Protein AF-A0A068NQW3-F1 (afdb_monomer_lite)

Secondary structure (DSSP, 8-state):
-------SSS--SS--SSS----------HHHHHT-SEEEEEE---PPPEEEEEEETTTEEEEEEEEEEEEEEEEEESS--SEEEEEEEETT-B--TTSB--B--STT-PBPS-SBTTS-EEEEEEEEE-SSTT---EEEEE-SGGGEEEGGGHHHHHHHTSTTHHHHGGGGGG-S-HHHHHHHHHHHHTTSPPTTGGGG-SS---PPPPP-----HHHHHHHHHHHTSS-TTTHHHHHHHHHHHHGGGGHHHHHHHTT-SSHHHHHHHHHHHHHTT--TTHHHHHHHHHHHHHHTTS---SSS-HHHHHHHHHHHHHHHHHHHHHT-GGGHHHHHTTTT--TTTT-SSSS---HHHHHHHHHHHHHS----S-HHHHHHHHHHHTTS-HHHHHHHHHHHH---SS-EEEEEEE-S--EEETTTEEEEEEEEEEEE-SSS-EEEESS-SEEEEEETTEEEE--BS------S--EEEEPTT-EEEEEEEE-GGGGS--S--EEEEEE---BTTTTB--B-EEEEEEEEPGGG-PPP--PPPPPPP---

Radius of gyration: 29.05 Å; chains: 1; bounding box: 70×76×82 Å

InterPro domains:
  IPR011989 Armadillo-like helical [G3DSA:1.25.10.10] (232-415)
  IPR016024 Armadillo-type fold [SSF48371] (233-281)

Structure (mmCIF, N/CA/C/O backbone):
data_AF-A0A068NQW3-F1
#
_entry.id   AF-A0A068NQW3-F1
#
loop_
_atom_site.group_PDB
_atom_site.id
_atom_site.type_symbol
_atom_site.label_atom_id
_atom_site.label_alt_id
_atom_site.label_comp_id
_atom_site.label_asym_id
_atom_site.label_entity_id
_atom_site.label_seq_id
_atom_site.pdbx_PDB_ins_code
_atom_site.Cartn_x
_atom_site.Cartn_y
_atom_site.Cartn_z
_atom_site.occupancy
_atom_site.B_iso_or_equiv
_atom_site.auth_seq_id
_atom_site.auth_comp_id
_atom_site.auth_asym_id
_atom_site.auth_atom_id
_atom_site.pdbx_PDB_model_num
ATOM 1 N N . MET A 1 1 ? -1.064 31.504 -22.846 1.00 33.59 1 MET A N 1
ATOM 2 C CA . MET A 1 1 ? -2.096 30.688 -23.525 1.00 33.59 1 MET A CA 1
ATOM 3 C C . MET A 1 1 ? -2.631 29.687 -22.518 1.00 33.59 1 MET A C 1
ATOM 5 O O . MET A 1 1 ? -1.831 29.039 -21.860 1.00 33.59 1 MET A O 1
ATOM 9 N N . ARG A 1 2 ? -3.946 29.718 -22.280 1.00 28.42 2 ARG A N 1
ATOM 10 C CA . ARG A 1 2 ? -4.633 29.129 -21.121 1.00 28.42 2 ARG A CA 1
ATOM 11 C C . ARG A 1 2 ? -4.960 27.646 -21.351 1.00 28.42 2 ARG A C 1
ATOM 13 O O . ARG A 1 2 ? -5.231 27.250 -22.478 1.00 28.42 2 ARG A O 1
ATOM 20 N N . TYR A 1 3 ? -4.932 26.883 -20.257 1.00 36.12 3 TYR A N 1
ATOM 21 C CA . TYR A 1 3 ? -5.312 25.476 -20.126 1.00 36.12 3 TYR A CA 1
ATOM 22 C C . TYR A 1 3 ? -6.675 25.174 -20.773 1.00 36.12 3 TYR A C 1
ATOM 24 O O . TYR A 1 3 ? -7.695 25.694 -20.332 1.00 36.12 3 TYR A O 1
ATOM 32 N N . ALA A 1 4 ? -6.678 24.305 -21.783 1.00 29.77 4 ALA A N 1
ATOM 33 C CA . ALA A 1 4 ? -7.866 23.719 -22.407 1.00 29.77 4 ALA A CA 1
ATOM 34 C C . ALA A 1 4 ? -7.683 22.191 -22.481 1.00 29.77 4 ALA A C 1
ATOM 36 O O . ALA A 1 4 ? -7.599 21.616 -23.560 1.00 29.77 4 ALA A O 1
ATOM 37 N N . GLY A 1 5 ? -7.509 21.557 -21.316 1.00 33.41 5 GLY A N 1
ATOM 38 C CA . GLY A 1 5 ? -7.217 20.120 -21.189 1.00 33.41 5 GLY A CA 1
ATOM 39 C C . GLY A 1 5 ? -8.270 19.311 -20.432 1.00 33.41 5 GLY A C 1
ATOM 40 O O . GLY A 1 5 ? -8.012 18.167 -20.094 1.00 33.41 5 GLY A O 1
ATOM 41 N N . TRP A 1 6 ? -9.436 19.881 -20.132 1.00 38.25 6 TRP A N 1
ATOM 42 C CA . TRP A 1 6 ? -10.465 19.208 -19.340 1.00 38.25 6 TRP A CA 1
ATOM 43 C C . TRP A 1 6 ? -11.825 19.456 -19.985 1.00 38.25 6 TRP A C 1
ATOM 45 O O . TRP A 1 6 ? -12.339 20.559 -19.874 1.00 38.25 6 TRP A O 1
ATOM 55 N N . ILE A 1 7 ? -12.317 18.467 -20.739 1.00 35.56 7 ILE A N 1
ATOM 56 C CA . ILE A 1 7 ? -13.717 18.096 -21.054 1.00 35.56 7 ILE A CA 1
ATOM 57 C C . ILE A 1 7 ? -13.602 16.982 -22.113 1.00 35.56 7 ILE A C 1
ATOM 59 O O . ILE A 1 7 ? -13.715 17.219 -23.310 1.00 35.56 7 ILE A O 1
ATOM 63 N N . LEU A 1 8 ? -13.285 15.753 -21.692 1.00 35.88 8 LEU A N 1
ATOM 64 C CA . LEU A 1 8 ? -13.477 14.565 -22.541 1.00 35.88 8 LEU A CA 1
ATOM 65 C C . LEU A 1 8 ? -13.623 13.260 -21.734 1.00 35.88 8 LEU A C 1
ATOM 67 O O . LEU A 1 8 ? -13.193 12.211 -22.189 1.00 35.88 8 LEU A O 1
ATOM 71 N N . CYS A 1 9 ? -14.224 13.304 -20.538 1.00 39.34 9 CYS A N 1
ATOM 72 C CA . CYS A 1 9 ? -14.430 12.088 -19.725 1.00 39.34 9 CYS A CA 1
ATOM 73 C C . CYS A 1 9 ? -15.853 11.890 -19.174 1.00 39.34 9 CYS A C 1
ATOM 75 O O . CYS A 1 9 ? -16.107 10.879 -18.531 1.00 39.34 9 CYS A O 1
ATOM 77 N N . LEU A 1 10 ? -16.813 12.784 -19.444 1.00 36.06 10 LEU A N 1
ATOM 78 C CA . LEU A 1 10 ? -18.167 12.697 -18.858 1.00 36.06 10 LEU A CA 1
ATOM 79 C C . LEU A 1 10 ? -19.264 12.139 -19.788 1.00 36.06 10 LEU A C 1
ATOM 81 O O . LEU A 1 10 ? -20.426 12.099 -19.402 1.00 36.06 10 LEU A O 1
ATOM 85 N N . LEU A 1 11 ? -18.926 11.644 -20.984 1.00 38.06 11 LEU A N 1
ATOM 86 C CA . LEU A 1 11 ? -19.901 11.136 -21.970 1.00 38.06 11 LEU A CA 1
ATOM 87 C C . LEU A 1 11 ? -19.782 9.624 -22.245 1.00 38.06 11 LEU A C 1
ATOM 89 O O . LEU A 1 11 ? -19.921 9.182 -23.381 1.00 38.06 11 LEU A O 1
ATOM 93 N N . LEU A 1 12 ? -19.548 8.814 -21.208 1.00 40.41 12 LEU A N 1
ATOM 94 C CA . LEU A 1 12 ? -19.515 7.342 -21.318 1.00 40.41 12 LEU A CA 1
ATOM 95 C C . LEU A 1 12 ? -20.710 6.619 -20.671 1.00 40.41 12 LEU A C 1
ATOM 97 O O . LEU A 1 12 ? -20.739 5.394 -20.650 1.00 40.41 12 LEU A O 1
ATOM 101 N N . LEU A 1 13 ? -21.732 7.338 -20.192 1.00 38.91 13 LEU A N 1
ATOM 102 C CA . LEU A 1 13 ? -22.865 6.726 -19.476 1.00 38.91 13 LEU A CA 1
ATOM 103 C C . LEU A 1 13 ? -24.086 6.370 -20.350 1.00 38.91 13 LEU A C 1
ATOM 105 O O . LEU A 1 13 ? -25.101 5.940 -19.810 1.00 38.91 13 LEU A O 1
ATOM 109 N N . ALA A 1 14 ? -24.010 6.488 -21.682 1.00 37.22 14 ALA A N 1
ATOM 110 C CA . ALA A 1 14 ? -25.149 6.180 -22.564 1.00 37.22 14 ALA A CA 1
ATOM 111 C C . ALA A 1 14 ? -24.778 5.547 -23.924 1.00 37.22 14 ALA A C 1
ATOM 113 O O . ALA A 1 14 ? -25.479 5.760 -24.912 1.00 37.22 14 ALA A O 1
ATOM 114 N N . VAL A 1 15 ? -23.688 4.774 -24.009 1.00 38.16 15 VAL A N 1
ATOM 115 C CA . VAL A 1 15 ? -23.323 4.056 -25.249 1.00 38.16 15 VAL A CA 1
ATOM 116 C C . VAL A 1 15 ? -23.789 2.590 -25.161 1.00 38.16 15 VAL A C 1
ATOM 118 O O . VAL A 1 15 ? -23.539 1.942 -24.142 1.00 38.16 15 VAL A O 1
ATOM 121 N N . PRO A 1 16 ? -24.481 2.039 -26.180 1.00 38.75 16 PRO A N 1
ATOM 122 C CA . PRO A 1 16 ? -24.896 0.635 -26.199 1.00 38.75 16 PRO A CA 1
ATOM 123 C C . PRO A 1 16 ? -23.695 -0.324 -26.101 1.00 38.75 16 PRO A C 1
ATOM 125 O O . PRO A 1 16 ? -22.613 -0.040 -26.602 1.00 38.75 16 PRO A O 1
ATOM 128 N N . ARG A 1 17 ? -23.915 -1.487 -25.465 1.00 41.41 17 ARG A N 1
ATOM 129 C CA . ARG A 1 17 ? -22.936 -2.513 -25.021 1.00 41.41 17 ARG A CA 1
ATOM 130 C C . ARG A 1 17 ? -22.074 -3.193 -26.108 1.00 41.41 17 ARG A C 1
ATOM 132 O O . ARG A 1 17 ? -21.456 -4.219 -25.834 1.00 41.41 17 ARG A O 1
ATOM 139 N N . HIS A 1 18 ? -21.990 -2.655 -27.318 1.00 36.81 18 HIS A N 1
ATOM 140 C CA . HIS A 1 18 ? -21.175 -3.216 -28.392 1.00 36.81 18 HIS A CA 1
ATOM 141 C C . HIS A 1 18 ? -20.179 -2.162 -28.891 1.00 36.81 18 HIS A C 1
ATOM 143 O O . HIS A 1 18 ? -20.584 -1.152 -29.452 1.00 36.81 18 HIS A O 1
ATOM 149 N N . ALA A 1 19 ? -18.884 -2.442 -28.703 1.00 38.78 19 ALA A N 1
ATOM 150 C CA . ALA A 1 19 ? -17.721 -1.664 -29.152 1.00 38.78 19 ALA A CA 1
ATOM 151 C C . ALA A 1 19 ? -17.268 -0.479 -28.272 1.00 38.78 19 ALA A C 1
ATOM 153 O O . ALA A 1 19 ? -17.136 0.655 -28.717 1.00 38.78 19 ALA A O 1
ATOM 154 N N . SER A 1 20 ? -16.852 -0.786 -27.048 1.00 36.28 20 SER A N 1
ATOM 155 C CA . SER A 1 20 ? -15.622 -0.204 -26.506 1.00 36.28 20 SER A CA 1
ATOM 156 C C . SER A 1 20 ? -14.826 -1.341 -25.883 1.00 36.28 20 SER A C 1
ATOM 158 O O . SER A 1 20 ? -15.003 -1.706 -24.723 1.00 36.28 20 SER A O 1
ATOM 160 N N . ALA A 1 21 ? -13.966 -1.970 -26.690 1.00 40.38 21 ALA A N 1
ATOM 161 C CA . ALA A 1 21 ? -12.841 -2.680 -26.111 1.00 40.38 21 ALA A CA 1
ATOM 162 C C . ALA A 1 21 ? -12.090 -1.616 -25.310 1.00 40.38 21 ALA A C 1
ATOM 164 O O . ALA A 1 21 ? -11.483 -0.719 -25.891 1.00 40.38 21 ALA A O 1
ATOM 165 N N . ILE A 1 22 ? -12.237 -1.640 -23.985 1.00 46.16 22 ILE A N 1
ATOM 166 C CA . ILE A 1 22 ? -11.338 -0.916 -23.099 1.00 46.16 22 ILE A CA 1
ATOM 167 C C . ILE A 1 22 ? -9.965 -1.401 -23.539 1.00 46.16 22 ILE A C 1
ATOM 169 O O . ILE A 1 22 ? -9.665 -2.588 -23.399 1.00 46.16 22 ILE A O 1
ATOM 173 N N . TRP A 1 23 ? -9.210 -0.530 -24.208 1.00 48.44 23 TRP A N 1
ATOM 174 C CA . TRP A 1 23 ? -7.863 -0.830 -24.653 1.00 48.44 23 TRP A CA 1
ATOM 175 C C . TRP A 1 23 ? -7.073 -1.078 -23.377 1.00 48.44 23 TRP A C 1
ATOM 177 O O . TRP A 1 23 ? -6.640 -0.140 -22.712 1.00 48.44 23 TRP A O 1
ATOM 187 N N . TYR A 1 24 ? -6.996 -2.343 -22.965 1.00 51.94 24 TYR A N 1
ATOM 188 C CA . TYR A 1 24 ? -6.142 -2.739 -21.867 1.00 51.94 24 TYR A CA 1
ATOM 189 C C . TYR A 1 24 ? -4.747 -2.334 -22.304 1.00 51.94 24 TYR A C 1
ATOM 191 O O . TYR A 1 24 ? -4.222 -2.865 -23.284 1.00 51.94 24 TYR A O 1
ATOM 199 N N . ILE A 1 25 ? -4.193 -1.338 -21.619 1.00 58.28 25 ILE A N 1
ATOM 200 C CA . ILE A 1 25 ? -2.787 -0.989 -21.737 1.00 58.28 25 ILE A CA 1
ATOM 201 C C . ILE A 1 25 ? -2.059 -2.296 -21.453 1.00 58.28 25 ILE A C 1
ATOM 203 O O . ILE A 1 25 ? -2.137 -2.834 -20.349 1.00 58.28 25 ILE A O 1
ATOM 207 N N . LEU A 1 26 ? -1.467 -2.883 -22.490 1.00 59.31 26 LEU A N 1
ATOM 208 C CA . LEU A 1 26 ? -0.689 -4.097 -22.336 1.00 59.31 26 LEU A CA 1
ATOM 209 C C . LEU A 1 26 ? 0.521 -3.702 -21.489 1.00 59.31 26 LEU A C 1
ATOM 211 O O . LEU A 1 26 ? 1.415 -2.987 -21.945 1.00 59.31 26 LEU A O 1
ATOM 215 N N . HIS A 1 27 ? 0.499 -4.087 -20.215 1.00 71.25 27 HIS A N 1
ATOM 216 C CA . HIS A 1 27 ? 1.615 -3.862 -19.312 1.00 71.25 27 HIS A CA 1
ATOM 217 C C . HIS A 1 27 ? 2.693 -4.891 -19.642 1.00 71.25 27 HIS A C 1
ATOM 219 O O . HIS A 1 27 ? 2.710 -5.973 -19.062 1.00 71.25 27 HIS A O 1
ATOM 225 N N . ASP A 1 28 ? 3.592 -4.557 -20.570 1.00 83.31 28 ASP A N 1
ATOM 226 C CA . ASP A 1 28 ? 4.755 -5.403 -20.832 1.00 83.31 28 ASP A CA 1
ATOM 227 C C . ASP A 1 28 ? 5.598 -5.510 -19.564 1.00 83.31 28 ASP A C 1
ATOM 229 O O . ASP A 1 28 ? 6.069 -4.515 -19.006 1.00 83.31 28 ASP A O 1
ATOM 233 N N . SER A 1 29 ? 5.805 -6.733 -19.104 1.00 87.94 29 SER A N 1
ATOM 234 C CA . SER A 1 29 ? 6.755 -7.044 -18.052 1.00 87.94 29 SER A CA 1
ATOM 235 C C . SER A 1 29 ? 8.192 -6.792 -18.525 1.00 87.94 29 SER A C 1
ATOM 237 O O . SER A 1 29 ? 8.499 -6.787 -19.718 1.00 87.94 29 SER A O 1
ATOM 239 N N . ASP A 1 30 ? 9.127 -6.609 -17.591 1.00 93.00 30 ASP A N 1
ATOM 240 C CA . ASP A 1 30 ? 10.534 -6.421 -17.963 1.00 93.00 30 ASP A CA 1
ATOM 241 C C . ASP A 1 30 ? 11.125 -7.590 -18.774 1.00 93.00 30 ASP A C 1
ATOM 243 O O . ASP A 1 30 ? 11.892 -7.314 -19.699 1.00 93.00 30 ASP A O 1
ATOM 247 N N . PRO A 1 31 ? 10.791 -8.872 -18.499 1.00 91.75 31 PRO A N 1
ATOM 248 C CA . PRO A 1 31 ? 11.149 -9.981 -19.385 1.00 91.75 31 PRO A CA 1
ATOM 249 C C . PRO A 1 31 ? 10.645 -9.813 -20.822 1.00 91.75 31 PRO A C 1
ATOM 251 O O . PRO A 1 31 ? 11.392 -10.100 -21.757 1.00 91.75 31 PRO A O 1
ATOM 254 N N . GLU A 1 32 ? 9.407 -9.347 -21.008 1.00 92.50 32 GLU A N 1
ATOM 255 C CA . GLU A 1 32 ? 8.808 -9.128 -22.333 1.00 92.50 32 GLU A CA 1
ATOM 256 C C . GLU A 1 32 ? 9.490 -7.969 -23.063 1.00 92.50 32 GLU A C 1
ATOM 258 O O . GLU A 1 32 ? 9.862 -8.096 -24.232 1.00 92.50 32 GLU A O 1
ATOM 263 N N . LEU A 1 33 ? 9.778 -6.874 -22.355 1.00 94.75 33 LEU A N 1
ATOM 264 C CA . LEU A 1 33 ? 10.583 -5.782 -22.899 1.00 94.75 33 LEU A CA 1
ATOM 265 C C . LEU A 1 33 ? 11.978 -6.272 -23.294 1.00 94.75 33 LEU A C 1
ATOM 267 O O . LEU A 1 33 ? 12.439 -5.986 -24.400 1.00 94.75 33 LEU A O 1
ATOM 271 N N . ALA A 1 34 ? 12.640 -7.052 -22.436 1.00 95.62 34 ALA A N 1
ATOM 272 C CA . ALA A 1 34 ? 13.997 -7.540 -22.665 1.00 95.62 34 ALA A CA 1
ATOM 273 C C . ALA A 1 34 ? 14.128 -8.335 -23.974 1.00 95.62 34 ALA A C 1
ATOM 275 O O . ALA A 1 34 ? 15.137 -8.185 -24.669 1.00 95.62 34 ALA A O 1
ATOM 276 N N . VAL A 1 35 ? 13.112 -9.123 -24.346 1.00 95.44 35 VAL A N 1
ATOM 277 C CA . VAL A 1 35 ? 13.094 -9.908 -25.595 1.00 95.44 35 VAL A CA 1
ATOM 278 C C . VAL A 1 35 ? 12.695 -9.101 -26.833 1.00 95.44 35 VAL A C 1
ATOM 280 O O . VAL A 1 35 ? 12.571 -9.669 -27.919 1.00 95.44 35 VAL A O 1
ATOM 283 N N . SER A 1 36 ? 12.547 -7.777 -26.716 1.00 96.56 36 SER A N 1
ATOM 284 C CA . SER A 1 36 ? 12.280 -6.919 -27.871 1.00 96.56 36 SER A CA 1
ATOM 285 C C . SER A 1 36 ? 13.333 -7.122 -28.970 1.00 96.56 36 SER A C 1
ATOM 287 O O . SER A 1 36 ? 14.537 -7.209 -28.675 1.00 96.56 36 SER A O 1
ATOM 289 N N . PRO A 1 37 ? 12.901 -7.163 -30.246 1.00 97.44 37 PRO A N 1
ATOM 290 C CA . PRO A 1 37 ? 13.782 -7.463 -31.372 1.00 97.44 37 PRO A CA 1
ATOM 291 C C . PRO A 1 37 ? 14.806 -6.354 -31.619 1.00 97.44 37 PRO A C 1
ATOM 293 O O . PRO A 1 37 ? 15.845 -6.602 -32.223 1.00 97.44 37 PRO A O 1
ATOM 296 N N . ILE A 1 38 ? 14.524 -5.129 -31.168 1.00 98.25 38 ILE A N 1
ATOM 297 C CA . ILE A 1 38 ? 15.425 -3.989 -31.284 1.00 98.25 38 ILE A CA 1
ATOM 298 C C . ILE A 1 38 ? 15.491 -3.292 -29.929 1.00 98.25 38 ILE A C 1
ATOM 300 O O . ILE A 1 38 ? 14.469 -2.897 -29.371 1.00 98.25 38 ILE A O 1
ATOM 304 N N . VAL A 1 39 ? 16.703 -3.127 -29.409 1.00 98.31 39 VAL A N 1
ATOM 305 C CA . VAL A 1 39 ? 16.972 -2.399 -28.167 1.00 98.31 39 VAL A CA 1
ATOM 306 C C . VAL A 1 39 ? 18.108 -1.430 -28.427 1.00 98.31 39 VAL A C 1
ATOM 308 O O . VAL A 1 39 ? 19.195 -1.826 -28.853 1.00 98.31 39 VAL A O 1
ATOM 311 N N . VAL A 1 40 ? 17.873 -0.149 -28.172 1.00 98.50 40 VAL A N 1
ATOM 312 C CA . VAL A 1 40 ? 18.856 0.903 -28.436 1.00 98.50 40 VAL A CA 1
ATOM 313 C C . VAL A 1 40 ? 19.000 1.855 -27.269 1.00 98.50 40 VAL A C 1
ATOM 315 O O . VAL A 1 40 ? 18.088 2.012 -26.469 1.00 98.50 40 VAL A O 1
ATOM 318 N N . VAL A 1 41 ? 20.135 2.543 -27.213 1.00 98.62 41 VAL A N 1
ATOM 319 C CA . VAL A 1 41 ? 20.268 3.792 -26.469 1.00 98.62 41 VAL A CA 1
ATOM 320 C C . VAL A 1 41 ? 20.040 4.942 -27.438 1.00 98.62 41 VAL A C 1
ATOM 322 O O . VAL A 1 41 ? 20.726 5.050 -28.458 1.00 98.62 41 VAL A O 1
ATOM 325 N N . GLY A 1 42 ? 19.093 5.815 -27.120 1.00 98.44 42 GLY A N 1
ATOM 326 C CA . GLY A 1 42 ? 18.740 6.958 -27.951 1.00 98.44 42 GLY A CA 1
ATOM 327 C C . GLY A 1 42 ? 17.981 8.026 -27.179 1.00 98.44 42 GLY A C 1
ATOM 328 O O . GLY A 1 42 ? 17.729 7.880 -25.984 1.00 98.44 42 GLY A O 1
ATOM 329 N N . TYR A 1 43 ? 17.629 9.111 -27.856 1.00 98.69 43 TYR A N 1
ATOM 330 C CA . TYR A 1 43 ? 16.839 10.193 -27.274 1.00 98.69 43 TYR A CA 1
ATOM 331 C C . TYR A 1 43 ? 15.939 10.856 -28.315 1.00 98.69 43 TYR A C 1
ATOM 333 O O . TYR A 1 43 ? 16.235 10.843 -29.514 1.00 98.69 43 TYR A O 1
ATOM 341 N N . TRP A 1 44 ? 14.838 11.443 -27.858 1.00 98.38 44 TRP A N 1
ATOM 342 C CA . TRP A 1 44 ? 13.945 12.228 -28.700 1.00 98.38 44 TRP A CA 1
ATOM 343 C C . TRP A 1 44 ? 14.522 13.642 -28.880 1.00 98.38 44 TRP A C 1
ATOM 345 O O . TRP A 1 44 ? 14.605 14.397 -27.911 1.00 98.38 44 TRP A O 1
ATOM 355 N N . PRO A 1 45 ? 14.925 14.057 -30.096 1.00 98.12 45 PRO A N 1
ATOM 356 C CA . PRO A 1 45 ? 15.630 15.322 -30.311 1.00 98.12 45 PRO A CA 1
ATOM 357 C C . PRO A 1 45 ? 14.670 16.525 -30.395 1.00 98.12 45 PRO A C 1
ATOM 359 O O . PRO A 1 45 ? 14.935 17.463 -31.140 1.00 98.12 45 PRO A O 1
ATOM 362 N N . LYS A 1 46 ? 13.523 16.468 -29.700 1.00 97.56 46 LYS A N 1
ATOM 363 C CA . LYS A 1 46 ? 12.391 17.403 -29.852 1.00 97.56 46 LYS A CA 1
ATOM 364 C C . LYS A 1 46 ? 11.900 17.528 -31.302 1.00 97.56 46 LYS A C 1
ATOM 366 O O . LYS A 1 46 ? 11.486 18.594 -31.752 1.00 97.56 46 LYS A O 1
ATOM 371 N N . ALA A 1 47 ? 11.967 16.430 -32.059 1.00 96.81 47 ALA A N 1
ATOM 372 C CA . ALA A 1 47 ? 11.456 16.396 -33.425 1.00 96.81 47 ALA A CA 1
ATOM 373 C C . ALA A 1 47 ? 9.937 16.616 -33.438 1.00 96.81 47 ALA A C 1
ATOM 375 O O . ALA A 1 47 ? 9.232 16.169 -32.530 1.00 96.81 47 ALA A O 1
ATOM 376 N N . LYS A 1 48 ? 9.422 17.252 -34.500 1.00 97.25 48 LYS A N 1
ATOM 377 C CA . LYS A 1 48 ? 7.981 17.494 -34.669 1.00 97.25 48 LYS A CA 1
ATOM 378 C C . LYS A 1 48 ? 7.197 16.192 -34.471 1.00 97.25 48 LYS A C 1
ATOM 380 O O . LYS A 1 48 ? 7.554 15.147 -35.020 1.00 97.25 48 LYS A O 1
ATOM 385 N N . ARG A 1 49 ? 6.132 16.271 -33.676 1.00 96.69 49 ARG A N 1
ATOM 386 C CA . ARG A 1 49 ? 5.153 15.200 -33.487 1.00 96.69 49 ARG A CA 1
ATOM 387 C C . ARG A 1 49 ? 4.028 15.422 -34.482 1.00 96.69 49 ARG A C 1
ATOM 389 O O . ARG A 1 49 ? 3.465 16.512 -34.533 1.00 96.69 49 ARG A O 1
ATOM 396 N N . ILE A 1 50 ? 3.764 14.430 -35.319 1.00 97.19 50 ILE A N 1
ATOM 397 C CA . ILE A 1 50 ? 2.736 14.490 -36.358 1.00 97.19 50 ILE A CA 1
ATOM 398 C C . ILE A 1 50 ? 1.643 13.499 -35.954 1.00 97.19 50 ILE A C 1
ATOM 400 O O . ILE A 1 50 ? 1.850 12.293 -36.123 1.00 97.19 50 ILE A O 1
ATOM 404 N N . PRO A 1 51 ? 0.521 13.977 -35.383 1.00 95.25 51 PRO A N 1
ATOM 405 C CA . PRO A 1 51 ? -0.620 13.126 -35.080 1.00 95.25 51 PRO A CA 1
ATOM 406 C C . PRO A 1 51 ? -1.172 12.504 -36.361 1.00 95.25 51 PRO A C 1
ATOM 408 O O . PRO A 1 51 ? -1.299 13.178 -37.385 1.00 95.25 51 PRO A O 1
ATOM 411 N N . HIS A 1 52 ? -1.506 11.224 -36.294 1.00 94.75 52 HIS A N 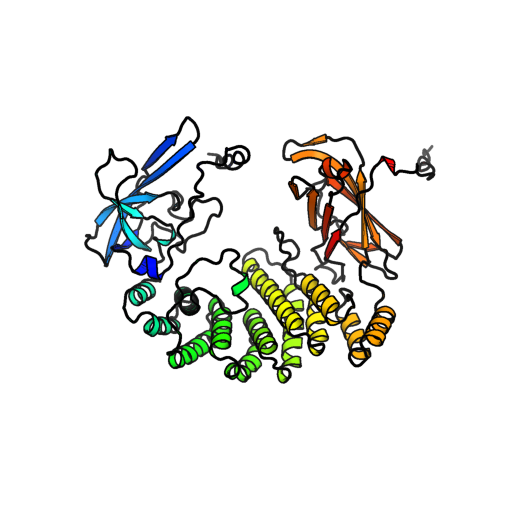1
ATOM 412 C CA . HIS A 1 52 ? -2.103 10.473 -37.381 1.00 94.75 52 HIS A CA 1
ATOM 413 C C . HIS A 1 52 ? -3.304 9.696 -36.839 1.00 94.75 52 HIS A C 1
ATOM 415 O O . HIS A 1 52 ? -3.174 8.629 -36.237 1.00 94.75 52 HIS A O 1
ATOM 421 N N . VAL A 1 53 ? -4.478 10.304 -37.015 1.00 93.56 53 VAL A N 1
ATOM 422 C CA . VAL A 1 53 ? -5.712 9.958 -36.305 1.00 93.56 53 VAL A CA 1
ATOM 423 C C . VAL A 1 53 ? -6.799 9.555 -37.297 1.00 93.56 53 VAL A C 1
ATOM 425 O O . VAL A 1 53 ? -7.014 10.242 -38.298 1.00 93.56 53 VAL A O 1
ATOM 428 N N . HIS A 1 54 ? -7.499 8.463 -36.998 1.00 92.06 54 HIS A N 1
ATOM 429 C CA . HIS A 1 54 ? -8.738 8.067 -37.655 1.00 92.06 54 HIS A CA 1
ATOM 430 C C . HIS A 1 54 ? -9.936 8.536 -36.832 1.00 92.06 54 HIS A C 1
ATOM 432 O O . HIS A 1 54 ? -10.104 8.125 -35.681 1.00 92.06 54 HIS A O 1
ATOM 438 N N . TRP A 1 55 ? -10.783 9.359 -37.443 1.00 90.62 55 TRP A N 1
ATOM 439 C CA . TRP A 1 55 ? -12.017 9.835 -36.829 1.00 90.62 55 TRP A CA 1
ATOM 440 C C . TRP A 1 55 ? -13.205 8.994 -37.293 1.00 90.62 55 TRP A C 1
ATOM 442 O O . TRP A 1 55 ? -13.424 8.828 -38.492 1.00 90.62 55 TRP A O 1
ATOM 452 N N . VAL A 1 56 ? -13.996 8.510 -36.339 1.00 86.94 56 VAL A N 1
ATOM 453 C CA . VAL A 1 56 ? -15.302 7.896 -36.580 1.00 86.94 56 VAL A CA 1
ATOM 454 C C . VAL A 1 56 ? -16.377 8.921 -36.228 1.00 86.94 56 VAL A C 1
ATOM 456 O O . VAL A 1 56 ? -16.547 9.332 -35.079 1.00 86.94 56 VAL A O 1
ATOM 459 N N . GLY A 1 57 ? -17.098 9.386 -37.248 1.00 90.31 57 GLY A N 1
ATOM 460 C CA . GLY A 1 57 ? -18.026 10.506 -37.102 1.00 90.31 57 GLY A CA 1
ATOM 461 C C . GLY A 1 57 ? -17.300 11.825 -36.808 1.00 90.31 57 GLY A C 1
ATOM 462 O O . GLY A 1 57 ? -16.205 12.063 -37.308 1.00 90.31 57 GLY A O 1
ATOM 463 N N . LYS A 1 58 ? -17.934 12.711 -36.028 1.00 87.50 58 LYS A N 1
ATOM 464 C CA . LYS A 1 58 ? -17.390 14.054 -35.741 1.00 87.50 58 LYS A CA 1
ATOM 465 C C . LYS A 1 58 ? -16.514 14.129 -34.488 1.00 87.50 58 LYS A C 1
ATOM 467 O O . LYS A 1 58 ? -15.693 15.031 -34.406 1.00 87.50 58 LYS A O 1
ATOM 472 N N . ASN A 1 59 ? -16.692 13.211 -33.532 1.00 86.69 59 ASN A N 1
ATOM 473 C CA . ASN A 1 59 ? -16.172 13.390 -32.169 1.00 86.69 59 ASN A CA 1
ATOM 474 C C . ASN A 1 59 ? -15.459 12.160 -31.583 1.00 86.69 59 ASN A C 1
ATOM 476 O O . ASN A 1 59 ? -15.003 12.238 -30.447 1.00 86.69 59 ASN A O 1
ATOM 480 N N . ALA A 1 60 ? -15.375 11.033 -32.299 1.00 85.56 60 ALA A N 1
ATOM 481 C CA . ALA A 1 60 ? -14.741 9.825 -31.774 1.00 85.56 60 ALA A CA 1
ATOM 482 C C . ALA A 1 60 ? -13.465 9.492 -32.549 1.00 85.56 60 ALA A C 1
ATOM 484 O O . ALA A 1 60 ? -13.450 9.512 -33.779 1.00 85.56 60 ALA A O 1
ATOM 485 N N . ILE A 1 61 ? -12.403 9.175 -31.814 1.00 85.69 61 ILE A N 1
ATOM 486 C CA . ILE A 1 61 ? -11.155 8.651 -32.363 1.00 85.69 61 ILE A CA 1
ATOM 487 C C . ILE A 1 61 ? -11.192 7.134 -32.207 1.00 85.69 61 ILE A C 1
ATOM 489 O O . ILE A 1 61 ? -11.333 6.639 -31.093 1.00 85.69 61 ILE A O 1
ATOM 493 N N . ASP A 1 62 ? -11.056 6.413 -33.313 1.00 87.81 62 ASP A N 1
ATOM 494 C CA . ASP A 1 62 ? -11.016 4.941 -33.312 1.00 87.81 62 ASP A CA 1
ATOM 495 C C . ASP A 1 62 ? -9.573 4.418 -33.348 1.00 87.81 62 ASP A C 1
ATOM 497 O O . ASP A 1 62 ? -9.211 3.460 -32.666 1.00 87.81 62 ASP A O 1
ATOM 501 N N . HIS A 1 63 ? -8.694 5.128 -34.060 1.00 89.62 63 HIS A N 1
ATOM 502 C CA . HIS A 1 63 ? -7.261 4.853 -34.075 1.00 89.62 63 HIS A CA 1
ATOM 503 C C . HIS A 1 63 ? -6.461 6.145 -33.973 1.00 89.62 63 HIS A C 1
ATOM 505 O O . HIS A 1 63 ? -6.783 7.146 -34.612 1.00 89.62 63 HIS A O 1
ATOM 511 N N . SER A 1 64 ? -5.379 6.112 -33.204 1.00 92.06 64 SER A N 1
ATOM 512 C CA . SER A 1 64 ? -4.423 7.209 -33.115 1.00 92.06 64 SER A CA 1
ATOM 513 C C . SER A 1 64 ? -3.014 6.640 -33.038 1.00 92.06 64 SER A C 1
ATOM 515 O O . SER A 1 64 ? -2.740 5.732 -32.257 1.00 92.06 64 SER A O 1
ATOM 517 N N . GLU A 1 65 ? -2.125 7.175 -33.867 1.00 95.12 65 GLU A N 1
ATOM 518 C CA . GLU A 1 65 ? -0.682 7.007 -33.725 1.00 95.12 65 GLU A CA 1
ATOM 519 C C . GLU A 1 65 ? -0.018 8.379 -33.879 1.00 95.12 65 GLU A C 1
ATOM 521 O O . GLU A 1 65 ? -0.542 9.280 -34.540 1.00 95.12 65 GLU A O 1
ATOM 526 N N . VAL A 1 66 ? 1.166 8.553 -33.306 1.00 96.62 66 VAL A N 1
ATOM 527 C CA . VAL A 1 66 ? 1.970 9.762 -33.492 1.00 96.62 66 VAL A CA 1
ATOM 528 C C . VAL A 1 66 ? 3.277 9.395 -34.165 1.00 96.62 66 VAL A C 1
ATOM 530 O O . VAL A 1 66 ? 3.952 8.442 -33.783 1.00 96.62 66 VAL A O 1
ATOM 533 N N . ARG A 1 67 ? 3.658 10.174 -35.176 1.00 97.25 67 ARG A N 1
ATOM 534 C CA . ARG A 1 67 ? 4.915 10.001 -35.911 1.00 97.25 67 ARG A CA 1
ATOM 535 C C . ARG A 1 67 ? 5.921 11.051 -35.471 1.00 97.25 67 ARG A C 1
ATOM 537 O O . ARG A 1 67 ? 5.597 12.235 -35.392 1.00 97.25 67 ARG A O 1
ATOM 544 N N . THR A 1 68 ? 7.150 10.629 -35.201 1.00 98.12 68 THR A N 1
ATOM 545 C CA . THR A 1 68 ? 8.262 11.529 -34.875 1.00 98.12 68 THR A CA 1
ATOM 546 C C . THR A 1 68 ? 9.598 10.879 -35.251 1.00 98.12 68 THR A C 1
ATOM 548 O O . THR A 1 68 ? 9.650 9.975 -36.086 1.00 98.12 68 THR A O 1
ATOM 551 N N . GLN A 1 69 ? 10.704 11.361 -34.692 1.00 98.25 69 GLN A N 1
ATOM 552 C CA . GLN A 1 69 ? 12.038 10.833 -34.944 1.00 98.25 69 GLN A CA 1
ATOM 553 C C . GLN A 1 69 ? 12.763 10.521 -33.639 1.00 98.25 69 GLN A C 1
ATOM 555 O O . GLN A 1 69 ? 12.601 11.220 -32.641 1.00 98.25 69 GLN A O 1
ATOM 560 N N . LEU A 1 70 ? 13.612 9.500 -33.679 1.00 98.62 70 LEU A N 1
ATOM 561 C CA . LEU A 1 70 ? 14.489 9.096 -32.589 1.00 98.62 70 LEU A CA 1
ATOM 562 C C . LEU A 1 70 ? 15.944 9.241 -33.025 1.00 98.62 70 LEU A C 1
ATOM 564 O O . LEU A 1 70 ? 16.328 8.772 -34.099 1.00 98.62 70 LEU A O 1
ATOM 568 N N . ARG A 1 71 ? 16.774 9.857 -32.179 1.00 98.56 71 ARG A N 1
ATOM 569 C CA . ARG A 1 71 ? 18.226 9.849 -32.347 1.00 98.56 71 ARG A CA 1
ATOM 570 C C . ARG A 1 71 ? 18.797 8.607 -31.675 1.00 98.56 71 ARG A C 1
ATOM 572 O O . ARG A 1 71 ? 18.947 8.580 -30.457 1.00 98.56 71 ARG A O 1
ATOM 579 N N . VAL A 1 72 ? 19.132 7.591 -32.460 1.00 98.69 72 VAL A N 1
ATOM 580 C CA . VAL A 1 72 ? 19.810 6.384 -31.976 1.00 98.69 72 VAL A CA 1
ATOM 581 C C . VAL A 1 72 ? 21.305 6.655 -31.855 1.00 98.69 72 VAL A C 1
ATOM 583 O O . VAL A 1 72 ? 21.954 7.000 -32.841 1.00 98.69 72 VAL A O 1
ATOM 586 N N . LEU A 1 73 ? 21.837 6.480 -30.645 1.00 98.44 73 LEU A N 1
ATOM 587 C CA . LEU A 1 73 ? 23.252 6.661 -30.317 1.00 98.44 73 LEU A CA 1
ATOM 588 C C . LEU A 1 73 ? 24.018 5.338 -30.344 1.00 98.44 73 LEU A C 1
ATOM 590 O O . LEU A 1 73 ? 25.135 5.278 -30.846 1.00 98.44 73 LEU A O 1
ATOM 594 N N . LYS A 1 74 ? 23.419 4.277 -29.794 1.00 98.38 74 LYS A N 1
ATOM 595 C CA . LYS A 1 74 ? 24.029 2.948 -29.692 1.00 98.38 74 LYS A CA 1
ATOM 596 C C . LYS A 1 74 ? 22.966 1.879 -29.879 1.00 98.38 74 LYS A C 1
ATOM 598 O O . LYS A 1 74 ? 21.890 1.979 -29.299 1.00 98.38 74 LYS A O 1
ATOM 603 N N . VAL A 1 75 ? 23.285 0.834 -30.629 1.00 98.25 75 VAL A N 1
ATOM 604 C CA . VAL A 1 75 ? 22.432 -0.352 -30.751 1.00 98.25 75 VAL A CA 1
ATOM 605 C C . VAL A 1 75 ? 22.909 -1.387 -29.737 1.00 98.25 75 VAL A C 1
ATOM 607 O O . VAL A 1 75 ? 24.083 -1.747 -29.734 1.00 98.25 75 VAL A O 1
ATOM 610 N N . LEU A 1 76 ? 22.026 -1.798 -28.825 1.00 97.56 76 LEU A N 1
ATOM 611 C CA . LEU A 1 76 ? 22.300 -2.853 -27.841 1.00 97.56 76 LEU A CA 1
ATOM 612 C C . LEU A 1 76 ? 21.892 -4.225 -28.393 1.00 97.56 76 LEU A C 1
ATOM 614 O O . LEU A 1 76 ? 22.548 -5.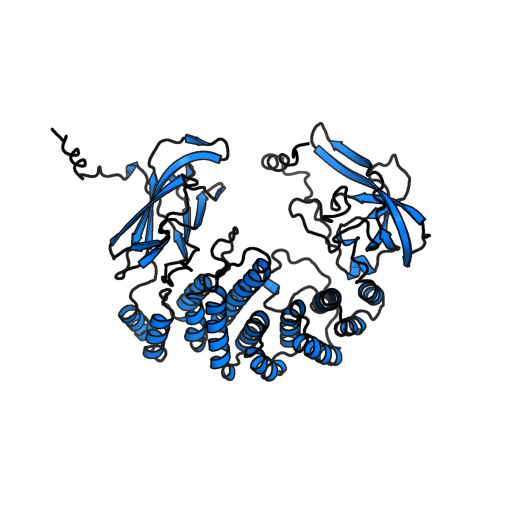224 -28.115 1.00 97.56 76 LEU A O 1
ATOM 618 N N . HIS A 1 77 ? 20.818 -4.265 -29.187 1.00 97.94 77 HIS A N 1
ATOM 619 C CA . HIS A 1 77 ? 20.341 -5.449 -29.890 1.00 97.94 77 HIS A CA 1
ATOM 620 C C . HIS A 1 77 ? 19.494 -5.076 -31.117 1.00 97.94 77 HIS A C 1
ATOM 622 O O . HIS A 1 77 ? 18.817 -4.048 -31.109 1.00 97.94 77 HIS A O 1
ATOM 628 N N . GLY A 1 78 ? 19.478 -5.952 -32.122 1.00 97.44 78 GLY A N 1
ATOM 629 C CA . GLY A 1 78 ? 18.672 -5.818 -33.335 1.00 97.44 78 GLY A CA 1
ATOM 630 C C . GLY A 1 78 ? 19.455 -5.280 -34.530 1.00 97.44 78 GLY A C 1
ATOM 631 O O . GLY A 1 78 ? 20.524 -4.692 -34.381 1.00 97.44 78 GLY A O 1
ATOM 632 N N . ASP A 1 79 ? 18.908 -5.495 -35.723 1.00 97.31 79 ASP A N 1
ATOM 633 C CA . ASP A 1 79 ? 19.525 -5.095 -36.991 1.00 97.31 79 ASP A CA 1
ATOM 634 C C . ASP A 1 79 ? 19.029 -3.712 -37.437 1.00 97.31 79 ASP A C 1
ATOM 636 O O . ASP A 1 79 ? 18.102 -3.577 -38.237 1.00 97.31 79 ASP A O 1
ATOM 640 N N . ILE A 1 80 ? 19.611 -2.666 -36.845 1.00 97.69 80 ILE A N 1
ATOM 641 C CA . ILE A 1 80 ? 19.460 -1.271 -37.275 1.00 97.69 80 ILE A CA 1
ATOM 642 C C . ILE A 1 80 ? 20.788 -0.527 -37.120 1.00 97.69 80 ILE A C 1
ATOM 644 O O . ILE A 1 80 ? 21.697 -0.976 -36.426 1.00 97.69 80 ILE A O 1
ATOM 648 N N . ARG A 1 81 ? 20.904 0.646 -37.747 1.00 97.69 81 ARG A N 1
ATOM 649 C CA . ARG A 1 81 ? 22.077 1.520 -37.613 1.00 97.69 81 ARG A CA 1
ATOM 650 C C . ARG A 1 81 ? 21.784 2.690 -36.679 1.00 97.69 81 ARG A C 1
ATOM 652 O O . ARG A 1 81 ? 20.653 3.168 -36.608 1.00 97.69 81 ARG A O 1
ATOM 659 N N . ALA A 1 82 ? 22.818 3.173 -35.991 1.00 98.31 82 ALA A N 1
ATOM 660 C CA . ALA A 1 82 ? 22.747 4.442 -35.274 1.00 98.31 82 ALA A CA 1
ATOM 661 C C . ALA A 1 82 ? 22.470 5.600 -36.252 1.00 98.31 82 ALA A C 1
ATOM 663 O O . ALA A 1 82 ? 22.870 5.546 -37.415 1.00 98.31 82 ALA A O 1
ATOM 664 N N . GLY A 1 83 ? 21.777 6.643 -35.792 1.00 98.06 83 GLY A N 1
ATOM 665 C CA . GLY A 1 83 ? 21.346 7.744 -36.655 1.00 98.06 83 GLY A CA 1
ATOM 666 C C . GLY A 1 83 ? 19.985 8.330 -36.286 1.00 98.06 83 GLY A C 1
ATOM 667 O O . GLY A 1 83 ? 19.461 8.092 -35.200 1.00 98.06 83 GLY A O 1
ATOM 668 N N . LEU A 1 84 ? 19.434 9.151 -37.184 1.00 98.38 84 LEU A N 1
ATOM 669 C CA . LEU A 1 84 ? 18.076 9.687 -37.057 1.00 98.38 84 LEU A CA 1
ATOM 670 C C . LEU A 1 84 ? 17.120 8.702 -37.706 1.00 98.38 84 LEU A C 1
ATOM 672 O O . LEU A 1 84 ? 17.180 8.525 -38.921 1.00 98.38 84 LEU A O 1
ATOM 676 N N . LEU A 1 85 ? 16.249 8.080 -36.924 1.00 98.25 85 LEU A N 1
ATOM 677 C CA . LEU A 1 85 ? 15.300 7.107 -37.448 1.00 98.25 85 LEU A CA 1
ATOM 678 C C . LEU A 1 85 ? 13.868 7.611 -37.260 1.00 98.25 85 LEU A C 1
ATOM 680 O O . LEU A 1 85 ? 13.558 8.162 -36.199 1.00 98.25 85 LEU A O 1
ATOM 684 N N . PRO A 1 86 ? 12.983 7.435 -38.256 1.00 97.88 86 PRO A N 1
ATOM 685 C CA . PRO A 1 86 ? 11.564 7.676 -38.062 1.00 97.88 86 PRO A CA 1
ATOM 686 C C . PRO A 1 86 ? 11.010 6.635 -37.088 1.00 97.88 86 PRO A C 1
ATOM 688 O O . PRO A 1 86 ? 11.223 5.431 -37.256 1.00 97.88 86 PRO A O 1
ATOM 691 N N . ILE A 1 87 ? 10.280 7.111 -36.087 1.00 98.12 87 ILE A N 1
ATOM 692 C CA . ILE A 1 87 ? 9.544 6.260 -35.159 1.00 98.12 87 ILE A CA 1
ATOM 693 C C . ILE A 1 87 ? 8.068 6.636 -35.177 1.00 98.12 87 ILE A C 1
ATOM 695 O O . ILE A 1 87 ? 7.688 7.754 -35.540 1.00 98.12 87 ILE A O 1
ATOM 699 N N . ARG A 1 88 ? 7.242 5.703 -34.733 1.00 97.19 88 ARG A N 1
ATOM 700 C CA . ARG A 1 88 ? 5.862 5.966 -34.353 1.00 97.19 88 ARG A CA 1
ATOM 701 C C . ARG A 1 88 ? 5.580 5.417 -32.965 1.00 97.19 88 ARG A C 1
ATOM 703 O O . ARG A 1 88 ? 6.277 4.505 -32.514 1.00 97.19 88 ARG A O 1
ATOM 710 N N . TYR A 1 89 ? 4.559 5.952 -32.322 1.00 95.62 89 TYR A N 1
ATOM 711 C CA . TYR A 1 89 ? 4.042 5.406 -31.081 1.00 95.62 89 TYR A CA 1
ATOM 712 C C . TYR A 1 89 ? 2.518 5.453 -31.047 1.00 95.62 89 TYR A C 1
ATOM 714 O O . TYR A 1 89 ? 1.912 6.332 -31.665 1.00 95.62 89 TYR A O 1
ATOM 722 N N . ASP A 1 90 ? 1.934 4.461 -30.384 1.00 90.06 90 ASP A N 1
ATOM 723 C CA . ASP A 1 90 ? 0.487 4.243 -30.319 1.00 90.06 90 ASP A CA 1
ATOM 724 C C . ASP A 1 90 ? -0.127 4.979 -29.108 1.00 90.06 90 ASP A C 1
ATOM 726 O O . ASP A 1 90 ? 0.592 5.567 -28.292 1.00 90.06 90 ASP A O 1
ATOM 730 N N . VAL A 1 91 ? -1.461 4.947 -28.987 1.00 83.50 91 VAL A N 1
ATOM 731 C CA . VAL A 1 91 ? -2.167 5.320 -27.743 1.00 83.50 91 VAL A CA 1
ATOM 732 C C . VAL A 1 91 ? -1.573 4.512 -26.588 1.00 83.50 91 VAL A C 1
ATOM 734 O O . VAL A 1 91 ? -1.349 3.312 -26.742 1.00 83.50 91 VAL A O 1
ATOM 737 N N . GLY A 1 92 ? -1.291 5.146 -25.449 1.00 87.38 92 GLY A N 1
ATOM 738 C CA . GLY A 1 92 ? -0.539 4.491 -24.372 1.00 87.38 92 GLY A CA 1
ATOM 739 C C . GLY A 1 92 ? 0.839 5.098 -24.099 1.00 87.38 92 GLY A C 1
ATOM 740 O O . GLY A 1 92 ? 1.551 4.623 -23.212 1.00 87.38 92 GLY A O 1
ATOM 741 N N . VAL A 1 93 ? 1.265 6.079 -24.903 1.00 93.69 93 VAL A N 1
ATOM 742 C CA . VAL A 1 93 ? 2.594 6.693 -24.824 1.00 93.69 93 VAL A CA 1
ATOM 743 C C . VAL A 1 93 ? 2.485 8.197 -25.043 1.00 93.69 93 VAL A C 1
ATOM 745 O O . VAL A 1 93 ? 2.214 8.649 -26.155 1.00 93.69 93 VAL A O 1
ATOM 748 N N . SER A 1 94 ? 2.783 8.993 -24.020 1.00 94.19 94 SER A N 1
ATOM 749 C CA . SER A 1 94 ? 2.941 10.435 -24.204 1.00 94.19 94 SER A CA 1
ATOM 750 C C . SER A 1 94 ? 4.059 11.024 -23.354 1.00 94.19 94 SER A C 1
ATOM 752 O O . SER A 1 94 ? 4.583 10.394 -22.442 1.00 94.19 94 SER A O 1
ATOM 754 N N . TRP A 1 95 ? 4.453 12.239 -23.721 1.00 96.81 95 TRP A N 1
ATOM 755 C CA . TRP A 1 95 ? 5.329 13.140 -22.975 1.00 96.81 95 TRP A CA 1
ATOM 756 C C . TRP A 1 95 ? 5.015 14.577 -23.425 1.00 96.81 95 TRP A C 1
ATOM 758 O O . TRP A 1 95 ? 4.387 14.783 -24.469 1.00 96.81 95 TRP A O 1
ATOM 768 N N . ASN A 1 96 ? 5.428 15.598 -22.677 1.00 95.44 96 ASN A N 1
ATOM 769 C CA . ASN A 1 96 ? 5.177 16.998 -23.052 1.00 95.44 96 ASN A CA 1
ATOM 770 C C . ASN A 1 96 ? 6.191 17.528 -24.091 1.00 95.44 96 ASN A C 1
ATOM 772 O O . ASN A 1 96 ? 7.143 16.847 -24.459 1.00 95.44 96 ASN A O 1
ATOM 776 N N . ASP A 1 97 ? 6.038 18.766 -24.567 1.00 96.00 97 ASP A N 1
ATOM 777 C CA . ASP A 1 97 ? 6.952 19.341 -25.575 1.00 96.00 97 ASP A CA 1
ATOM 778 C C . ASP A 1 97 ? 8.409 19.491 -25.098 1.00 96.00 97 ASP A C 1
ATOM 780 O O . ASP A 1 97 ? 9.327 19.600 -25.913 1.00 96.00 97 ASP A O 1
ATOM 784 N N . GLN A 1 98 ? 8.647 19.469 -23.784 1.00 96.81 98 GLN A N 1
ATOM 785 C CA . GLN A 1 98 ? 9.996 19.455 -23.217 1.00 96.81 98 GLN A CA 1
ATOM 786 C C . GLN A 1 98 ? 10.598 18.052 -23.145 1.00 96.81 98 GLN A C 1
ATOM 788 O O . GLN A 1 98 ? 11.792 17.934 -22.890 1.00 96.81 98 GLN A O 1
ATOM 793 N N . GLY A 1 99 ? 9.807 17.014 -23.424 1.00 95.88 99 GLY A N 1
ATOM 794 C CA . GLY A 1 99 ? 10.190 15.613 -23.304 1.00 95.88 99 GLY A CA 1
ATOM 795 C C . GLY A 1 99 ? 10.097 15.072 -21.884 1.00 95.88 99 GLY A C 1
ATOM 796 O O . GLY A 1 99 ? 10.584 13.975 -21.636 1.00 95.88 99 GLY A O 1
ATOM 797 N N . THR A 1 100 ? 9.485 15.809 -20.958 1.00 95.69 100 THR A N 1
ATOM 798 C CA . THR A 1 100 ? 9.245 15.331 -19.594 1.00 95.69 100 THR A CA 1
ATOM 799 C C . THR A 1 100 ? 7.830 14.774 -19.452 1.00 95.69 100 THR A C 1
ATOM 801 O O . THR A 1 100 ? 7.035 14.833 -20.396 1.00 95.69 100 THR A O 1
ATOM 804 N N . CYS A 1 101 ? 7.516 14.217 -18.279 1.00 92.06 101 CYS A N 1
ATOM 805 C CA . CYS A 1 101 ? 6.217 13.601 -17.986 1.00 92.06 101 CYS A CA 1
ATOM 806 C C . CYS A 1 101 ? 5.896 12.433 -18.930 1.00 92.06 101 CYS A C 1
ATOM 808 O O . CYS A 1 101 ? 4.798 12.372 -19.477 1.00 92.06 101 CYS A O 1
ATOM 810 N N . LEU A 1 102 ? 6.858 11.525 -19.148 1.00 95.12 102 LEU A N 1
ATOM 811 C CA . LEU A 1 102 ? 6.572 10.272 -19.844 1.00 95.12 102 LEU A CA 1
ATOM 812 C C . LEU A 1 102 ? 5.454 9.539 -19.096 1.00 95.12 102 LEU A C 1
ATOM 814 O O . LEU A 1 102 ? 5.609 9.266 -17.907 1.00 95.12 102 LEU A O 1
ATOM 818 N N . ASN A 1 103 ? 4.355 9.213 -19.770 1.00 93.25 103 ASN A N 1
ATOM 819 C CA . ASN A 1 103 ? 3.232 8.529 -19.143 1.00 93.25 103 ASN A CA 1
ATOM 820 C C . ASN A 1 103 ? 2.443 7.646 -20.124 1.00 93.25 103 ASN A C 1
ATOM 822 O O . ASN A 1 103 ? 2.687 7.652 -21.335 1.00 93.25 103 ASN A O 1
ATOM 826 N N . SER A 1 104 ? 1.489 6.894 -19.573 1.00 88.50 104 SER A N 1
ATOM 827 C CA . SER A 1 104 ? 0.599 6.001 -20.321 1.00 88.50 104 SER A CA 1
ATOM 828 C C . SER A 1 104 ? -0.499 6.689 -21.147 1.00 88.50 104 SER A C 1
ATOM 830 O O . SER A 1 104 ? -1.213 5.989 -21.848 1.00 88.50 104 SER A O 1
ATOM 832 N N . ASP A 1 105 ? -0.689 8.009 -21.050 1.00 84.38 105 ASP A N 1
ATOM 833 C CA . ASP A 1 105 ? -1.736 8.769 -21.767 1.00 84.38 105 ASP A CA 1
ATOM 834 C C . ASP A 1 105 ? -3.124 8.098 -21.735 1.00 84.38 105 ASP A C 1
ATOM 836 O O . ASP A 1 105 ? -3.783 7.887 -22.754 1.00 84.38 105 ASP A O 1
ATOM 840 N N . SER A 1 106 ? -3.524 7.657 -20.541 1.00 81.88 106 SER A N 1
ATOM 841 C CA . SER A 1 106 ? -4.737 6.878 -20.304 1.00 81.88 106 SER A CA 1
ATOM 842 C C . SER A 1 106 ? -5.509 7.423 -19.109 1.00 81.88 106 SER A C 1
ATOM 844 O O . SER A 1 106 ? -4.977 8.199 -18.321 1.00 81.88 106 SER A O 1
ATOM 846 N N . SER A 1 107 ? -6.748 6.968 -18.908 1.00 69.44 107 SER A N 1
ATOM 847 C CA . SER A 1 107 ? -7.555 7.373 -17.747 1.00 69.44 107 SER A CA 1
ATOM 848 C C . SER A 1 107 ? -6.943 6.989 -16.392 1.00 69.44 107 SER A C 1
ATOM 850 O O . SER A 1 107 ? -7.421 7.457 -15.365 1.00 69.44 107 SER A O 1
ATOM 852 N N . THR A 1 108 ? -5.928 6.118 -16.369 1.00 72.44 108 THR A N 1
ATOM 853 C CA . THR A 1 108 ? -5.187 5.725 -15.162 1.00 72.44 108 THR A CA 1
ATOM 854 C C . THR A 1 108 ? -3.742 6.224 -15.178 1.00 72.44 108 THR A C 1
ATOM 856 O O . THR A 1 108 ? -2.905 5.556 -14.586 1.00 72.44 108 THR A O 1
ATOM 859 N N . GLU A 1 109 ? -3.457 7.334 -15.882 1.00 77.19 109 GLU A N 1
ATOM 860 C CA . GLU A 1 109 ? -2.135 7.960 -16.084 1.00 77.19 109 GLU A CA 1
ATOM 861 C C . GLU A 1 109 ? -0.996 7.368 -15.233 1.00 77.19 109 GLU A C 1
ATOM 863 O O . GLU A 1 109 ? -0.722 7.800 -14.116 1.00 77.19 109 GLU A O 1
ATOM 868 N N . GLU A 1 110 ? -0.297 6.373 -15.779 1.00 83.38 110 GLU A N 1
ATOM 869 C CA . GLU A 1 110 ? 0.902 5.822 -15.148 1.00 83.38 110 GLU A CA 1
ATOM 870 C C . GLU A 1 110 ? 2.138 6.590 -15.608 1.00 83.38 110 GLU A C 1
ATOM 872 O O . GLU A 1 110 ? 2.320 6.803 -16.808 1.00 83.38 110 GLU A O 1
ATOM 877 N N . ILE A 1 111 ? 2.991 6.991 -14.667 1.00 85.88 111 ILE A N 1
ATOM 878 C CA . ILE A 1 111 ? 4.238 7.714 -14.942 1.00 85.88 111 ILE A CA 1
ATOM 879 C C . ILE A 1 111 ? 5.343 6.707 -15.292 1.00 85.88 111 ILE A C 1
ATOM 881 O O . ILE A 1 111 ? 5.541 5.710 -14.600 1.00 85.88 111 ILE A O 1
ATOM 885 N N . GLY A 1 112 ? 6.080 6.966 -16.371 1.00 87.69 112 GLY A N 1
ATOM 886 C CA . GLY A 1 112 ? 7.219 6.154 -16.793 1.00 87.69 112 GLY A CA 1
ATOM 887 C C . GLY A 1 112 ? 8.478 6.370 -15.949 1.00 87.69 112 GLY A C 1
ATOM 888 O O . GLY A 1 112 ? 8.667 7.405 -15.321 1.00 87.69 112 GLY A O 1
ATOM 889 N N . ASP A 1 113 ? 9.411 5.416 -16.020 1.00 88.00 113 ASP A N 1
ATOM 890 C CA . ASP A 1 113 ? 10.692 5.424 -15.285 1.00 88.00 113 ASP A CA 1
ATOM 891 C C . ASP A 1 113 ? 11.714 6.482 -15.787 1.00 88.00 113 ASP A C 1
ATOM 893 O O . ASP A 1 113 ? 12.892 6.462 -15.405 1.00 88.00 113 ASP A O 1
ATOM 897 N N . VAL A 1 114 ? 11.312 7.362 -16.709 1.00 94.38 114 VAL A N 1
ATOM 898 C CA . VAL A 1 114 ? 12.178 8.333 -17.388 1.00 94.38 114 VAL A CA 1
ATOM 899 C C . VAL A 1 114 ? 11.653 9.744 -17.176 1.00 94.38 114 VAL A C 1
ATOM 901 O O . VAL A 1 114 ? 10.603 10.111 -17.695 1.00 94.38 114 VAL A O 1
ATOM 904 N N . ASP A 1 115 ? 12.454 10.560 -16.492 1.00 93.38 115 ASP A N 1
ATOM 905 C CA . ASP A 1 115 ? 12.122 11.963 -16.226 1.00 93.38 115 ASP A CA 1
ATOM 906 C C . ASP A 1 115 ? 12.103 12.817 -17.505 1.00 93.38 115 ASP A C 1
ATOM 908 O O . ASP A 1 115 ? 11.347 13.781 -17.605 1.00 93.38 115 ASP A O 1
ATOM 912 N N . ASP A 1 116 ? 12.973 12.489 -18.469 1.00 97.38 116 ASP A N 1
ATOM 913 C CA . ASP A 1 116 ? 13.224 13.289 -19.669 1.00 97.38 116 ASP A CA 1
ATOM 914 C C . ASP A 1 116 ? 13.674 12.412 -20.853 1.00 97.38 116 ASP A C 1
ATOM 916 O O . ASP A 1 116 ? 14.797 11.888 -20.883 1.00 97.38 116 ASP A O 1
ATOM 920 N N . VAL A 1 117 ? 12.804 12.268 -21.856 1.00 97.75 117 VAL A N 1
ATOM 921 C CA . VAL A 1 117 ? 13.061 11.477 -23.069 1.00 97.75 117 VAL A CA 1
ATOM 922 C C . VAL A 1 117 ? 14.008 12.169 -24.057 1.00 97.75 117 VAL A C 1
ATOM 924 O O . VAL A 1 117 ? 14.457 11.534 -25.015 1.00 97.75 117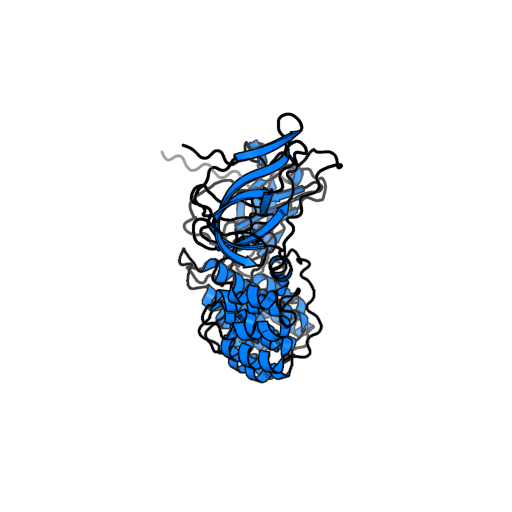 VAL A O 1
ATOM 927 N N . THR A 1 118 ? 14.352 13.445 -23.837 1.00 98.12 118 THR A N 1
ATOM 928 C CA . THR A 1 118 ? 15.374 14.164 -24.623 1.00 98.12 118 THR A CA 1
ATOM 929 C C . THR A 1 118 ? 16.798 13.824 -24.199 1.00 98.12 118 THR A C 1
ATOM 931 O O . THR A 1 118 ? 17.752 14.129 -24.918 1.00 98.12 118 THR A O 1
ATOM 934 N N . LYS A 1 119 ? 16.959 13.126 -23.070 1.00 98.19 119 LYS A N 1
ATOM 935 C CA . LYS A 1 119 ? 18.234 12.554 -22.631 1.00 98.19 119 LYS A CA 1
ATOM 936 C C . LYS A 1 119 ? 18.407 11.125 -23.162 1.00 98.19 119 LYS A C 1
ATOM 938 O O . LYS A 1 119 ? 17.429 10.478 -23.537 1.00 98.19 119 LYS A O 1
ATOM 943 N N . PRO A 1 120 ? 19.645 10.595 -23.202 1.00 98.50 120 PRO A N 1
ATOM 944 C CA . PRO A 1 120 ? 19.879 9.206 -23.587 1.00 98.50 120 PRO A CA 1
ATOM 945 C C . PRO A 1 120 ? 19.174 8.208 -22.654 1.00 98.50 120 PRO A C 1
ATOM 947 O O . PRO A 1 120 ? 19.507 8.109 -21.472 1.00 98.50 120 PRO A O 1
ATOM 950 N N . ASN A 1 121 ? 18.256 7.430 -23.222 1.00 98.50 121 ASN A N 1
ATOM 951 C CA . ASN A 1 121 ? 17.453 6.392 -22.576 1.00 98.50 121 ASN A CA 1
ATOM 952 C C . ASN A 1 121 ? 17.530 5.084 -23.376 1.00 98.50 121 ASN A C 1
ATOM 954 O O . ASN A 1 121 ? 18.007 5.077 -24.511 1.00 98.50 121 ASN A O 1
ATOM 958 N N . ILE A 1 122 ? 17.079 3.980 -22.787 1.00 98.50 122 ILE A N 1
ATOM 959 C CA . ILE A 1 122 ? 16.881 2.702 -23.475 1.00 98.50 122 ILE A CA 1
ATOM 960 C C . ILE A 1 122 ? 15.527 2.752 -24.180 1.00 98.50 122 ILE A C 1
ATOM 962 O O . ILE A 1 122 ? 14.530 3.109 -23.558 1.00 98.50 122 ILE A O 1
ATOM 966 N N . TRP A 1 123 ? 15.495 2.376 -25.454 1.00 98.44 123 TRP A N 1
ATOM 967 C CA . TRP A 1 123 ? 14.277 2.268 -26.249 1.00 98.44 123 TRP A CA 1
ATOM 968 C C . TRP A 1 123 ? 14.120 0.833 -26.742 1.00 98.44 123 TRP A C 1
ATOM 970 O O . TRP A 1 123 ? 15.005 0.305 -27.422 1.00 98.44 123 TRP A O 1
ATOM 980 N N . PHE A 1 124 ? 12.987 0.229 -26.404 1.00 98.06 124 PHE A N 1
ATOM 981 C CA . PHE A 1 124 ? 12.551 -1.084 -26.864 1.00 98.06 124 PHE A CA 1
ATOM 982 C C . PHE A 1 124 ? 11.644 -0.892 -28.075 1.00 98.06 124 PHE A C 1
ATOM 984 O O . PHE A 1 124 ? 10.598 -0.253 -27.992 1.00 98.06 124 PHE A O 1
ATOM 991 N N . LEU A 1 125 ? 12.075 -1.392 -29.228 1.00 97.81 125 LEU A N 1
ATOM 992 C CA . LEU A 1 125 ? 11.453 -1.104 -30.514 1.00 97.81 125 LEU A CA 1
ATOM 993 C C . LEU A 1 125 ? 11.092 -2.402 -31.233 1.00 97.81 125 LEU A C 1
ATOM 995 O O . LEU A 1 125 ? 11.768 -3.427 -31.118 1.00 97.81 125 LEU A O 1
ATOM 999 N N . LYS A 1 126 ? 10.041 -2.331 -32.050 1.00 96.94 126 LYS A N 1
ATOM 1000 C CA . LYS A 1 126 ? 9.695 -3.371 -33.024 1.00 96.94 126 LYS A CA 1
ATOM 1001 C C . LYS A 1 126 ? 9.298 -2.752 -34.354 1.00 96.94 126 LYS A C 1
ATOM 1003 O O . LYS A 1 126 ? 8.794 -1.632 -34.406 1.00 96.94 126 LYS A O 1
ATOM 1008 N N . TRP A 1 127 ? 9.506 -3.485 -35.440 1.00 97.38 127 TRP A N 1
ATOM 1009 C CA . TRP A 1 127 ? 8.993 -3.086 -36.747 1.00 97.38 127 TRP A CA 1
ATOM 1010 C C . TRP A 1 127 ? 7.485 -3.315 -36.811 1.00 97.38 127 TRP A C 1
ATOM 1012 O O . TRP A 1 127 ? 7.038 -4.458 -36.732 1.00 97.38 127 TRP A O 1
ATOM 1022 N N . GLY A 1 128 ? 6.715 -2.253 -37.029 1.00 95.31 128 GLY A N 1
ATOM 1023 C CA . GLY A 1 128 ? 5.264 -2.318 -37.186 1.00 95.31 128 GLY A CA 1
ATOM 1024 C C . GLY A 1 128 ? 4.778 -1.595 -38.443 1.00 95.31 128 GLY A C 1
ATOM 1025 O O . GLY A 1 128 ? 5.543 -0.877 -39.089 1.00 95.31 128 GLY A O 1
ATOM 1026 N N . LYS A 1 129 ? 3.515 -1.828 -38.810 1.00 95.94 129 LYS A N 1
ATOM 1027 C CA . LYS A 1 129 ? 2.811 -1.131 -39.897 1.00 95.94 129 LYS A CA 1
ATOM 1028 C C . LYS A 1 129 ? 1.772 -0.181 -39.312 1.00 95.94 129 LYS A C 1
ATOM 1030 O O . LYS A 1 129 ? 1.147 -0.544 -38.314 1.00 95.94 129 LYS A O 1
ATOM 1035 N N . SER A 1 130 ? 1.590 0.976 -39.952 1.00 95.50 130 SER A N 1
ATOM 1036 C CA . SER A 1 130 ? 0.515 1.924 -39.624 1.00 95.50 130 SER A CA 1
ATOM 1037 C C . SER A 1 130 ? -0.847 1.231 -39.599 1.00 95.50 130 SER A C 1
ATOM 1039 O O . SER A 1 130 ? -1.071 0.283 -40.358 1.00 95.50 130 SER A O 1
ATOM 1041 N N . TRP A 1 131 ? -1.753 1.709 -38.742 1.00 94.06 131 TRP A N 1
ATOM 1042 C CA . TRP A 1 131 ? -3.165 1.326 -38.836 1.00 94.06 131 TRP A CA 1
ATOM 1043 C C . TRP A 1 131 ? -3.759 1.771 -40.185 1.00 94.06 131 TRP A C 1
ATOM 1045 O O . TRP A 1 131 ? -4.648 1.105 -40.719 1.00 94.06 131 TRP A O 1
ATOM 1055 N N . ASP A 1 132 ? -3.231 2.849 -40.783 1.00 95.00 132 ASP A N 1
ATOM 1056 C CA . ASP A 1 132 ? -3.622 3.290 -42.118 1.00 95.00 132 ASP A CA 1
ATOM 1057 C C . ASP A 1 132 ? -2.979 2.394 -43.178 1.00 95.00 132 ASP A C 1
ATOM 1059 O O . ASP A 1 132 ? -1.786 2.487 -43.480 1.00 95.00 132 ASP A O 1
ATOM 1063 N N . LYS A 1 133 ? -3.807 1.554 -43.802 1.00 95.25 133 LYS A N 1
ATOM 1064 C CA . LYS A 1 133 ? -3.399 0.655 -44.889 1.00 95.25 133 LYS A CA 1
ATOM 1065 C C . LYS A 1 133 ? -2.821 1.397 -46.101 1.00 95.25 133 LYS A C 1
ATOM 1067 O O . LYS A 1 133 ? -2.138 0.769 -46.906 1.00 95.25 133 LYS A O 1
ATOM 1072 N N . ARG A 1 134 ? -3.074 2.706 -46.240 1.00 95.62 134 ARG A N 1
ATOM 1073 C CA . ARG A 1 134 ? -2.505 3.552 -47.302 1.00 95.62 134 ARG A CA 1
ATOM 1074 C C . ARG A 1 134 ? -1.033 3.885 -47.071 1.00 95.62 134 ARG A C 1
ATOM 1076 O O . ARG A 1 134 ? -0.369 4.291 -48.020 1.00 95.62 134 ARG A O 1
ATOM 1083 N N . ASP A 1 135 ? -0.508 3.712 -45.856 1.00 93.62 135 ASP A N 1
ATOM 1084 C CA . ASP A 1 135 ? 0.921 3.849 -45.580 1.00 93.62 135 ASP A CA 1
ATOM 1085 C C . ASP A 1 135 ? 1.592 2.468 -45.487 1.00 93.62 135 ASP A C 1
ATOM 1087 O O . ASP A 1 135 ? 1.601 1.844 -44.422 1.00 93.62 135 ASP A O 1
ATOM 1091 N N . PRO A 1 136 ? 2.189 1.960 -46.583 1.00 93.94 136 PRO A N 1
ATOM 1092 C CA . PRO A 1 136 ? 2.794 0.630 -46.597 1.00 93.94 136 PRO A CA 1
ATOM 1093 C C . PRO A 1 136 ? 4.122 0.571 -45.830 1.00 93.94 136 PRO A C 1
ATOM 1095 O O . PRO A 1 136 ? 4.703 -0.510 -45.682 1.00 93.94 136 PRO A O 1
ATOM 1098 N N . ARG A 1 137 ? 4.648 1.716 -45.372 1.00 95.19 137 ARG A N 1
ATOM 1099 C CA . ARG A 1 137 ? 5.962 1.792 -44.736 1.00 95.19 137 ARG A CA 1
ATOM 1100 C C . ARG A 1 137 ? 5.954 1.052 -43.404 1.00 95.19 137 ARG A C 1
ATOM 1102 O O . ARG A 1 137 ? 5.110 1.277 -42.539 1.00 95.19 137 ARG A O 1
ATOM 1109 N N . ARG A 1 138 ? 6.962 0.201 -43.212 1.00 95.94 138 ARG A N 1
ATOM 1110 C CA . ARG A 1 138 ? 7.292 -0.335 -41.891 1.00 95.94 138 ARG A CA 1
ATOM 1111 C C . ARG A 1 138 ? 8.117 0.700 -41.144 1.00 95.94 138 ARG A C 1
ATOM 1113 O O . ARG A 1 138 ? 9.115 1.189 -41.666 1.00 95.94 138 ARG A O 1
ATOM 1120 N N . THR A 1 139 ? 7.713 1.014 -39.925 1.00 96.62 139 THR A N 1
ATOM 1121 C CA . THR A 1 139 ? 8.401 1.978 -39.063 1.00 96.62 139 THR A CA 1
ATOM 1122 C C . THR A 1 139 ? 8.693 1.354 -37.706 1.00 96.62 139 THR A C 1
ATOM 1124 O O . THR A 1 139 ? 8.039 0.397 -37.272 1.00 96.62 139 THR A O 1
ATOM 1127 N N . LEU A 1 140 ? 9.721 1.874 -37.040 1.00 98.19 140 LEU A N 1
ATOM 1128 C CA . LEU A 1 140 ? 10.023 1.496 -35.667 1.00 98.19 140 LEU A CA 1
ATOM 1129 C C . LEU A 1 140 ? 8.894 2.001 -34.769 1.00 98.19 140 LEU A C 1
ATOM 1131 O O . LEU A 1 140 ? 8.512 3.165 -34.841 1.00 98.19 140 LEU A O 1
ATOM 1135 N N . THR A 1 141 ? 8.333 1.105 -33.967 1.00 97.06 141 THR A N 1
ATOM 1136 C CA . THR A 1 141 ? 7.149 1.364 -33.146 1.00 97.06 141 THR A CA 1
ATOM 1137 C C . THR A 1 141 ? 7.505 1.267 -31.666 1.00 97.06 141 THR A C 1
ATOM 1139 O O . THR A 1 141 ? 8.126 0.283 -31.255 1.00 97.06 141 THR A O 1
ATOM 1142 N N . VAL A 1 142 ? 7.079 2.265 -30.891 1.00 96.44 142 VAL A N 1
ATOM 1143 C CA . VAL A 1 142 ? 7.031 2.265 -29.422 1.00 96.44 142 VAL A CA 1
ATOM 1144 C C . VAL A 1 142 ? 5.569 2.051 -29.037 1.00 96.44 142 VAL A C 1
ATOM 1146 O O . VAL A 1 142 ? 4.725 2.883 -29.342 1.00 96.44 142 VAL A O 1
ATOM 1149 N N . TYR A 1 143 ? 5.249 0.914 -28.436 1.00 92.00 143 TYR A N 1
ATOM 1150 C CA . TYR A 1 143 ? 3.857 0.479 -28.251 1.00 92.00 143 TYR A CA 1
ATOM 1151 C C . TYR A 1 143 ? 3.378 0.583 -26.796 1.00 92.00 143 TYR A C 1
ATOM 1153 O O . TYR A 1 143 ? 2.215 0.330 -26.514 1.00 92.00 143 TYR A O 1
ATOM 1161 N N . SER A 1 144 ? 4.274 0.954 -25.880 1.00 92.94 144 SER A N 1
ATOM 1162 C CA . SER A 1 144 ? 3.988 1.185 -24.466 1.00 92.94 144 SER A CA 1
ATOM 1163 C C . SER A 1 144 ? 4.951 2.238 -23.926 1.00 92.94 144 SER A C 1
ATOM 1165 O O . SER A 1 144 ? 6.113 2.286 -24.341 1.00 92.94 144 SER A O 1
ATOM 1167 N N . TYR A 1 145 ? 4.512 3.074 -22.982 1.00 93.38 145 TYR A N 1
ATOM 1168 C CA . TYR A 1 145 ? 5.391 4.039 -22.317 1.00 93.38 145 TYR A CA 1
ATOM 1169 C C . TYR A 1 145 ? 6.560 3.332 -21.611 1.00 93.38 145 TYR A C 1
ATOM 1171 O O . TYR A 1 145 ? 7.668 3.865 -21.544 1.00 93.38 145 TYR A O 1
ATOM 1179 N N . ARG A 1 146 ? 6.359 2.074 -21.185 1.00 93.69 146 ARG A N 1
ATOM 1180 C CA . ARG A 1 146 ? 7.404 1.224 -20.601 1.00 93.69 146 ARG A CA 1
ATOM 1181 C C . ARG A 1 146 ? 8.501 0.834 -21.589 1.00 93.69 146 ARG A C 1
ATOM 1183 O O . ARG A 1 146 ? 9.592 0.481 -21.155 1.00 93.69 146 ARG A O 1
ATOM 1190 N N . CYS A 1 147 ? 8.275 0.952 -22.899 1.00 96.50 147 CYS A N 1
ATOM 1191 C CA . CYS A 1 147 ? 9.317 0.757 -23.907 1.00 96.50 147 CYS A CA 1
ATOM 1192 C C . CYS A 1 147 ? 10.408 1.843 -23.870 1.00 96.50 147 CYS A C 1
ATOM 1194 O O . CYS A 1 147 ? 11.381 1.740 -24.617 1.00 96.50 147 CYS A O 1
ATOM 1196 N N . ILE A 1 148 ? 10.274 2.873 -23.032 1.00 97.31 148 ILE A N 1
ATOM 1197 C CA . ILE A 1 148 ? 11.302 3.884 -22.800 1.00 97.31 148 ILE A CA 1
ATOM 1198 C C . ILE A 1 148 ? 11.748 3.762 -21.341 1.00 97.31 148 ILE A C 1
ATOM 1200 O O . ILE A 1 148 ? 10.960 3.938 -20.417 1.00 97.31 148 ILE A O 1
ATOM 1204 N N . GLN A 1 149 ? 13.014 3.409 -21.126 1.00 97.50 149 GLN A N 1
ATOM 1205 C CA . GLN A 1 149 ? 13.557 3.094 -19.803 1.00 97.50 149 GLN A CA 1
ATOM 1206 C C . GLN A 1 149 ? 14.840 3.875 -19.541 1.00 97.50 149 GLN A C 1
ATOM 1208 O O . GLN A 1 149 ? 15.605 4.181 -20.455 1.00 97.50 149 GLN A O 1
ATOM 1213 N N . SER A 1 150 ? 15.125 4.171 -18.275 1.00 97.12 150 SER A N 1
ATOM 1214 C CA . SER A 1 150 ? 16.352 4.882 -17.923 1.00 97.12 150 SER A CA 1
ATOM 1215 C C . SER A 1 150 ? 17.590 4.070 -18.321 1.00 97.12 150 SER A C 1
ATOM 1217 O O . SER A 1 150 ? 17.684 2.874 -18.040 1.00 97.12 150 SER A O 1
ATOM 1219 N N . ARG A 1 151 ? 18.602 4.732 -18.903 1.00 97.25 151 ARG A N 1
ATOM 1220 C CA . ARG A 1 151 ? 19.881 4.091 -19.280 1.00 97.25 151 ARG A CA 1
ATOM 1221 C C . ARG A 1 151 ? 20.600 3.390 -18.123 1.00 97.25 151 ARG A C 1
ATOM 1223 O O . ARG A 1 151 ? 21.447 2.538 -18.367 1.00 97.25 151 ARG A O 1
ATOM 1230 N N . ARG A 1 152 ? 20.272 3.727 -16.869 1.00 97.25 152 ARG A N 1
ATOM 1231 C CA . ARG A 1 152 ? 20.813 3.050 -15.680 1.00 97.25 152 ARG A CA 1
ATOM 1232 C C . ARG A 1 152 ? 20.485 1.552 -15.662 1.00 97.25 152 ARG A C 1
ATOM 1234 O O . ARG A 1 152 ? 21.253 0.768 -15.125 1.00 97.25 152 ARG A O 1
ATOM 1241 N N . PHE A 1 153 ? 19.394 1.138 -16.311 1.00 97.88 153 PHE A N 1
ATOM 1242 C CA . PHE A 1 153 ? 18.947 -0.253 -16.348 1.00 97.88 153 PHE A CA 1
ATOM 1243 C C . PHE A 1 153 ? 19.610 -1.104 -17.441 1.00 97.88 153 PHE A C 1
ATOM 1245 O O . PHE A 1 153 ? 19.214 -2.252 -17.623 1.00 97.88 153 PHE A O 1
ATOM 1252 N N . ILE A 1 154 ? 20.630 -0.604 -18.154 1.00 97.81 154 ILE A N 1
ATOM 1253 C CA . ILE A 1 154 ? 21.345 -1.405 -19.166 1.00 97.81 154 ILE A CA 1
ATOM 1254 C C . ILE A 1 154 ? 21.849 -2.742 -18.582 1.00 97.81 154 ILE A C 1
ATOM 1256 O O . ILE A 1 154 ? 21.495 -3.774 -19.152 1.00 97.81 154 ILE A O 1
ATOM 1260 N N . PRO A 1 155 ? 22.557 -2.791 -17.428 1.00 98.06 155 PRO A N 1
ATOM 1261 C CA . PRO A 1 155 ? 23.019 -4.063 -16.859 1.00 98.06 155 PRO A CA 1
ATOM 1262 C C . PRO A 1 155 ? 21.873 -5.021 -16.501 1.00 98.06 155 PRO A C 1
ATOM 1264 O O . PRO A 1 155 ? 22.020 -6.238 -16.595 1.00 98.06 155 PRO A O 1
ATOM 1267 N N . TYR A 1 156 ? 20.722 -4.469 -16.105 1.00 97.62 156 TYR A N 1
ATOM 1268 C CA . TYR A 1 156 ? 19.522 -5.230 -15.769 1.00 97.62 156 TYR A CA 1
ATOM 1269 C C . TYR A 1 156 ? 18.925 -5.905 -17.006 1.00 97.62 156 TYR A C 1
ATOM 1271 O O . TYR A 1 156 ? 18.815 -7.131 -17.047 1.00 97.62 156 TYR A O 1
ATOM 1279 N N . TYR A 1 157 ? 18.645 -5.141 -18.062 1.00 97.44 157 TYR A N 1
ATOM 1280 C CA . TYR A 1 157 ? 18.093 -5.698 -19.297 1.00 97.44 157 TYR A CA 1
ATOM 1281 C C . TYR A 1 157 ? 19.089 -6.599 -20.044 1.00 97.44 157 TYR A C 1
ATOM 1283 O O . TYR A 1 157 ? 18.678 -7.582 -20.657 1.00 97.44 157 TYR A O 1
ATOM 1291 N N . GLU A 1 158 ? 20.398 -6.345 -19.952 1.00 97.12 158 GLU A N 1
ATOM 1292 C CA . GLU A 1 158 ? 21.422 -7.264 -20.468 1.00 97.12 158 GLU A CA 1
ATOM 1293 C C . GLU A 1 158 ? 21.400 -8.629 -19.767 1.00 97.12 158 GLU A C 1
ATOM 1295 O O . GLU A 1 158 ? 21.664 -9.644 -20.414 1.00 97.12 158 GLU A O 1
ATOM 1300 N N . ILE A 1 159 ? 21.082 -8.677 -18.467 1.00 96.31 159 ILE A N 1
ATOM 1301 C CA . ILE A 1 159 ? 20.882 -9.936 -17.739 1.00 96.31 159 ILE A CA 1
ATOM 1302 C C . ILE A 1 159 ? 19.586 -10.614 -18.182 1.00 96.31 159 ILE A C 1
ATOM 1304 O O . ILE A 1 159 ? 19.625 -11.803 -18.490 1.00 96.31 159 ILE A O 1
ATOM 1308 N N . LEU A 1 160 ? 18.470 -9.883 -18.280 1.00 95.44 160 LEU A N 1
ATOM 1309 C CA . LEU A 1 160 ? 17.160 -10.451 -18.644 1.00 95.44 160 LEU A CA 1
ATOM 1310 C C . LEU A 1 160 ? 17.108 -11.098 -20.033 1.00 95.44 160 LEU A C 1
ATOM 1312 O O . LEU A 1 160 ? 16.268 -11.961 -20.294 1.00 95.44 160 LEU A O 1
ATOM 1316 N N . ARG A 1 161 ? 18.018 -10.704 -20.922 1.00 95.00 161 ARG A N 1
ATOM 1317 C CA . ARG A 1 161 ? 18.159 -11.279 -22.265 1.00 95.00 161 ARG A CA 1
ATOM 1318 C C . ARG A 1 161 ? 18.919 -12.600 -22.303 1.00 95.00 161 ARG A C 1
ATOM 1320 O O . ARG A 1 161 ? 18.934 -13.253 -23.344 1.00 95.00 161 ARG A O 1
ATOM 1327 N N . ARG A 1 162 ? 19.590 -12.981 -21.217 1.00 94.62 162 ARG A N 1
ATOM 1328 C CA . ARG A 1 162 ? 20.362 -14.225 -21.153 1.00 94.62 162 ARG A CA 1
ATOM 1329 C C . ARG A 1 162 ? 19.443 -15.385 -20.769 1.00 94.62 162 ARG A C 1
ATOM 1331 O O . ARG A 1 162 ? 18.532 -15.174 -19.969 1.00 94.62 162 ARG A O 1
ATOM 1338 N N . PRO A 1 163 ? 19.715 -16.610 -21.253 1.00 91.25 163 PRO A N 1
ATOM 1339 C CA . PRO A 1 163 ? 19.022 -17.804 -20.771 1.00 91.25 163 PRO A CA 1
ATOM 1340 C C . PRO A 1 163 ? 19.080 -17.918 -19.238 1.00 91.25 163 PRO A C 1
ATOM 1342 O O . PRO A 1 163 ? 18.067 -18.169 -18.595 1.00 91.25 163 PRO A O 1
ATOM 1345 N N . GLU A 1 164 ? 20.223 -17.552 -18.638 1.00 91.25 164 GLU A N 1
ATOM 1346 C CA . GLU A 1 164 ? 20.480 -17.798 -17.206 1.00 91.25 164 GLU A CA 1
ATOM 1347 C C . GLU A 1 164 ? 20.094 -16.615 -16.313 1.00 91.25 164 GLU A C 1
ATOM 1349 O O . GLU A 1 164 ? 20.637 -16.431 -15.215 1.00 91.25 164 GLU A O 1
ATOM 1354 N N . ARG A 1 165 ? 19.182 -15.770 -16.805 1.00 91.19 165 ARG A N 1
ATOM 1355 C CA . ARG A 1 165 ? 18.754 -14.524 -16.160 1.00 91.19 165 ARG A CA 1
ATOM 1356 C C . ARG A 1 165 ? 18.347 -14.712 -14.702 1.00 91.19 165 ARG A C 1
ATOM 1358 O O . ARG A 1 165 ? 18.794 -13.936 -13.863 1.00 91.19 165 ARG A O 1
ATOM 1365 N N . ASP A 1 166 ? 17.619 -15.780 -14.381 1.00 86.69 166 ASP A N 1
ATOM 1366 C CA . ASP A 1 166 ? 17.110 -16.041 -13.028 1.00 86.69 166 ASP A CA 1
ATOM 1367 C C . ASP A 1 166 ? 18.242 -16.272 -12.019 1.00 86.69 166 ASP A C 1
ATOM 1369 O O . ASP A 1 166 ? 18.185 -15.818 -10.876 1.00 86.69 166 ASP A O 1
ATOM 1373 N N . ARG A 1 167 ? 19.339 -16.898 -12.460 1.00 85.69 167 ARG A N 1
ATOM 1374 C CA . ARG A 1 167 ? 20.543 -17.091 -11.642 1.00 85.69 167 ARG A CA 1
ATOM 1375 C C . ARG A 1 167 ? 21.391 -15.820 -11.560 1.00 85.69 167 ARG A C 1
ATOM 1377 O O . ARG A 1 167 ? 22.078 -15.579 -10.562 1.00 85.69 167 ARG A O 1
ATOM 1384 N N . MET A 1 168 ? 21.404 -15.023 -12.625 1.00 91.25 168 MET A N 1
ATOM 1385 C CA . MET A 1 168 ? 22.262 -13.845 -12.742 1.00 91.25 168 MET A CA 1
ATOM 1386 C C . MET A 1 168 ? 21.682 -12.604 -12.066 1.00 91.25 168 MET A C 1
ATOM 1388 O O . MET A 1 168 ? 22.465 -11.801 -11.558 1.00 91.25 168 MET A O 1
ATOM 1392 N N . ILE A 1 169 ? 20.356 -12.460 -12.007 1.00 92.69 169 ILE A N 1
ATOM 1393 C CA . ILE A 1 169 ? 19.695 -11.239 -11.531 1.00 92.69 169 ILE A CA 1
ATOM 1394 C C . ILE A 1 169 ? 20.077 -10.881 -10.097 1.00 92.69 169 ILE A C 1
ATOM 1396 O O . ILE A 1 169 ? 20.315 -9.717 -9.789 1.00 92.69 169 ILE A O 1
ATOM 1400 N N . GLY A 1 170 ? 20.275 -11.890 -9.243 1.00 91.62 170 GLY A N 1
ATOM 1401 C CA . GLY A 1 170 ? 20.697 -11.676 -7.865 1.00 91.62 170 GLY A CA 1
ATOM 1402 C C . GLY A 1 170 ? 22.017 -10.908 -7.754 1.00 91.62 170 GLY A C 1
ATOM 1403 O O . GLY A 1 170 ? 22.223 -10.236 -6.755 1.00 91.62 170 GLY A O 1
ATOM 1404 N N . ARG A 1 171 ? 22.903 -10.951 -8.764 1.00 93.88 171 ARG A N 1
ATOM 1405 C CA . ARG A 1 171 ? 24.170 -10.190 -8.763 1.00 93.88 171 ARG A CA 1
ATOM 1406 C C . ARG A 1 171 ? 23.933 -8.680 -8.736 1.00 93.88 171 ARG A C 1
ATOM 1408 O O . ARG A 1 171 ? 24.747 -7.951 -8.188 1.00 93.88 171 ARG A O 1
ATOM 1415 N N . LEU A 1 172 ? 22.812 -8.212 -9.282 1.00 96.38 172 LEU A N 1
ATOM 1416 C CA . LEU A 1 172 ? 22.467 -6.791 -9.303 1.00 96.38 172 LEU A CA 1
ATOM 1417 C C . LEU A 1 172 ? 22.068 -6.245 -7.931 1.00 96.38 172 LEU A C 1
ATOM 1419 O O . LEU A 1 172 ? 22.066 -5.031 -7.756 1.00 96.38 172 LEU A O 1
ATOM 1423 N N . LEU A 1 173 ? 21.810 -7.108 -6.943 1.00 95.81 173 LEU A N 1
ATOM 1424 C CA . LEU A 1 173 ? 21.620 -6.686 -5.552 1.00 95.81 173 LEU A CA 1
ATOM 1425 C C . LEU A 1 173 ? 22.904 -6.125 -4.919 1.00 95.81 173 LEU A C 1
ATOM 1427 O O . LEU A 1 173 ? 22.845 -5.479 -3.881 1.00 95.81 173 LEU A O 1
ATOM 1431 N N . GLU A 1 174 ? 24.063 -6.350 -5.544 1.00 95.44 174 GLU A N 1
ATOM 1432 C CA . GLU A 1 174 ? 25.349 -5.762 -5.145 1.00 95.44 174 GLU A CA 1
ATOM 1433 C C . GLU A 1 174 ? 25.589 -4.381 -5.793 1.00 95.44 174 GLU A C 1
ATOM 1435 O O . GLU A 1 174 ? 26.624 -3.754 -5.561 1.00 95.44 174 GLU A O 1
ATOM 1440 N N . SER A 1 175 ? 24.648 -3.896 -6.613 1.00 96.94 175 SER A N 1
ATOM 1441 C CA . SER A 1 175 ? 24.716 -2.567 -7.222 1.00 96.94 175 SER A CA 1
ATOM 1442 C C . SER A 1 175 ? 24.680 -1.460 -6.165 1.00 96.94 175 SER A C 1
ATOM 1444 O O . SER A 1 175 ? 24.026 -1.575 -5.131 1.00 96.94 175 SER A O 1
ATOM 1446 N N . ARG A 1 176 ? 25.353 -0.343 -6.460 1.00 96.25 176 ARG A N 1
ATOM 1447 C CA . ARG A 1 176 ? 25.263 0.898 -5.670 1.00 96.25 176 ARG A CA 1
ATOM 1448 C C . ARG A 1 176 ? 24.069 1.773 -6.071 1.00 96.25 176 ARG A C 1
ATOM 1450 O O . ARG A 1 176 ? 23.782 2.748 -5.386 1.00 96.25 176 ARG A O 1
ATOM 1457 N N . ASP A 1 177 ? 23.409 1.458 -7.185 1.00 96.50 177 ASP A N 1
ATOM 1458 C CA . ASP A 1 177 ? 22.215 2.163 -7.657 1.00 96.50 177 ASP A CA 1
ATOM 1459 C C . ASP A 1 177 ? 20.963 1.507 -7.064 1.00 96.50 177 ASP A C 1
ATOM 1461 O O . ASP A 1 177 ? 20.594 0.390 -7.446 1.00 96.50 177 ASP A O 1
ATOM 1465 N N . SER A 1 178 ? 20.298 2.215 -6.149 1.00 95.88 178 SER A N 1
ATOM 1466 C CA . SER A 1 178 ? 19.100 1.726 -5.463 1.00 95.88 178 SER A CA 1
ATOM 1467 C C . SER A 1 178 ? 17.953 1.406 -6.420 1.00 95.88 178 SER A C 1
ATOM 1469 O O . SER A 1 178 ? 17.202 0.471 -6.163 1.00 95.88 178 SER A O 1
ATOM 1471 N N . LYS A 1 179 ? 17.826 2.103 -7.558 1.00 94.56 179 LYS A N 1
ATOM 1472 C CA . LYS A 1 179 ? 16.773 1.803 -8.539 1.00 94.56 179 LYS A CA 1
ATOM 1473 C C . LYS A 1 179 ? 17.030 0.460 -9.221 1.00 94.56 179 LYS A C 1
ATOM 1475 O O . LYS A 1 179 ? 16.087 -0.301 -9.421 1.00 94.56 179 LYS A O 1
ATOM 1480 N N . ILE A 1 180 ? 18.292 0.130 -9.517 1.00 96.62 180 ILE A N 1
ATOM 1481 C CA . ILE A 1 180 ? 18.669 -1.190 -10.054 1.00 96.62 180 ILE A CA 1
ATOM 1482 C C . ILE A 1 180 ? 18.396 -2.285 -9.020 1.00 96.62 180 ILE A C 1
ATOM 1484 O O . ILE A 1 180 ? 17.820 -3.317 -9.370 1.00 96.62 180 ILE A O 1
ATOM 1488 N N . VAL A 1 181 ? 18.779 -2.065 -7.757 1.00 97.44 181 VAL A N 1
ATOM 1489 C CA . VAL A 1 181 ? 18.535 -3.030 -6.672 1.00 97.44 181 VAL A CA 1
ATOM 1490 C C . VAL A 1 181 ? 17.040 -3.257 -6.485 1.00 97.44 181 VAL A C 1
ATOM 1492 O O . VAL A 1 181 ? 16.604 -4.404 -6.511 1.00 97.44 181 VAL A O 1
ATOM 1495 N N . TYR A 1 182 ? 16.243 -2.191 -6.391 1.00 94.81 182 TYR A N 1
ATOM 1496 C CA . TYR A 1 182 ? 14.792 -2.280 -6.239 1.00 94.81 182 TYR A CA 1
ATOM 1497 C C . TYR A 1 182 ? 14.133 -3.035 -7.399 1.00 94.81 182 TYR A C 1
ATOM 1499 O O . TYR A 1 182 ? 13.367 -3.966 -7.167 1.00 94.81 182 TYR A O 1
ATOM 1507 N N . ARG A 1 183 ? 14.476 -2.707 -8.654 1.00 93.88 183 ARG A N 1
ATOM 1508 C CA . ARG A 1 183 ? 13.929 -3.406 -9.832 1.00 93.88 183 ARG A CA 1
ATOM 1509 C C . ARG A 1 183 ? 14.333 -4.883 -9.862 1.00 93.88 183 ARG A C 1
ATOM 1511 O O . ARG A 1 183 ? 13.541 -5.737 -10.242 1.00 93.88 183 ARG A O 1
ATOM 1518 N N . SER A 1 184 ? 15.542 -5.197 -9.399 1.00 95.19 184 SER A N 1
ATOM 1519 C CA . SER A 1 184 ? 16.016 -6.580 -9.268 1.00 95.19 184 SER A CA 1
ATOM 1520 C C . SER A 1 184 ? 15.289 -7.339 -8.154 1.00 95.19 184 SER A C 1
ATOM 1522 O O . SER A 1 184 ? 14.984 -8.514 -8.329 1.00 95.19 184 SER A O 1
ATOM 1524 N N . LEU A 1 185 ? 14.973 -6.688 -7.028 1.00 94.31 185 LEU A N 1
ATOM 1525 C CA . LEU A 1 185 ? 14.125 -7.266 -5.981 1.00 94.31 185 LEU A CA 1
ATOM 1526 C C . LEU A 1 185 ? 12.711 -7.540 -6.509 1.00 94.31 185 LEU A C 1
ATOM 1528 O O . LEU A 1 185 ? 12.200 -8.636 -6.295 1.00 94.31 185 LEU A O 1
ATOM 1532 N N . ASP A 1 186 ? 12.112 -6.588 -7.232 1.00 90.62 186 ASP A N 1
ATOM 1533 C CA . ASP A 1 186 ? 10.789 -6.742 -7.858 1.00 90.62 186 ASP A CA 1
ATOM 1534 C C . ASP A 1 186 ? 10.762 -7.935 -8.828 1.00 90.62 186 ASP A C 1
ATOM 1536 O O . ASP A 1 186 ? 9.866 -8.776 -8.751 1.00 90.62 186 ASP A O 1
ATOM 1540 N N . TYR A 1 187 ? 11.801 -8.086 -9.659 1.00 90.38 187 TYR A N 1
ATOM 1541 C CA . TYR A 1 187 ? 11.970 -9.262 -10.517 1.00 90.38 187 TYR A CA 1
ATOM 1542 C C . TYR A 1 187 ? 11.991 -10.569 -9.714 1.00 90.38 187 TYR A C 1
ATOM 1544 O O . TYR A 1 187 ? 11.292 -11.522 -10.052 1.00 90.38 187 TYR A O 1
ATOM 1552 N N . VAL A 1 188 ? 12.785 -10.622 -8.639 1.00 89.81 188 VAL A N 1
ATOM 1553 C CA . VAL A 1 188 ? 12.939 -11.832 -7.815 1.00 89.81 188 VAL A CA 1
ATOM 1554 C C . VAL A 1 188 ? 11.645 -12.196 -7.079 1.00 89.81 188 VAL A C 1
ATOM 1556 O O . VAL A 1 188 ? 11.382 -13.380 -6.864 1.00 89.81 188 VAL A O 1
ATOM 1559 N N . CYS A 1 189 ? 10.815 -11.213 -6.724 1.00 87.44 189 CYS A N 1
ATOM 1560 C CA . CYS A 1 189 ? 9.495 -11.470 -6.145 1.00 87.44 189 CYS A CA 1
ATOM 1561 C C . CYS A 1 189 ? 8.578 -12.219 -7.131 1.00 87.44 189 CYS A C 1
ATOM 1563 O O . CYS A 1 189 ? 7.818 -13.105 -6.728 1.00 87.44 189 CYS A O 1
ATOM 1565 N N . GLY A 1 190 ? 8.691 -11.920 -8.428 1.00 84.88 190 GLY A N 1
ATOM 1566 C CA . GLY A 1 190 ? 7.855 -12.504 -9.473 1.00 84.88 190 GLY A CA 1
ATOM 1567 C C . GLY A 1 190 ? 6.447 -11.888 -9.503 1.00 84.88 190 GLY A C 1
ATOM 1568 O O . GLY A 1 190 ? 6.303 -10.676 -9.310 1.00 84.88 190 GLY A O 1
ATOM 1569 N N . PRO A 1 191 ? 5.387 -12.678 -9.768 1.00 77.44 191 PRO A N 1
ATOM 1570 C CA . PRO A 1 191 ? 4.031 -12.155 -9.920 1.00 77.44 191 PRO A CA 1
ATOM 1571 C C . PRO A 1 191 ? 3.359 -11.799 -8.604 1.00 77.44 191 PRO A C 1
ATOM 1573 O O . PRO A 1 191 ? 2.413 -11.017 -8.580 1.00 77.44 191 PRO A O 1
ATOM 1576 N N . THR A 1 192 ? 3.836 -12.371 -7.504 1.00 80.38 192 THR A N 1
ATOM 1577 C CA . THR A 1 192 ? 3.280 -12.145 -6.179 1.00 80.38 192 THR A CA 1
ATOM 1578 C C . THR A 1 192 ? 4.350 -11.486 -5.338 1.00 80.38 192 THR A C 1
ATOM 1580 O O . THR A 1 192 ? 5.357 -12.106 -4.995 1.00 80.38 192 THR A O 1
ATOM 1583 N N . LEU A 1 193 ? 4.133 -10.213 -5.018 1.00 86.75 193 LEU A N 1
ATOM 1584 C CA . LEU A 1 193 ? 4.970 -9.523 -4.048 1.00 86.75 193 LEU A CA 1
ATOM 1585 C C . LEU A 1 193 ? 4.858 -10.231 -2.687 1.00 86.75 193 LEU A C 1
ATOM 1587 O O . LEU A 1 193 ? 3.793 -10.759 -2.370 1.00 86.75 193 LEU A O 1
ATOM 1591 N N . PRO A 1 194 ? 5.923 -10.287 -1.875 1.00 91.62 194 PRO A N 1
ATOM 1592 C CA . PRO A 1 194 ? 5.839 -10.860 -0.538 1.00 91.62 194 PRO A CA 1
ATOM 1593 C C . PRO A 1 194 ? 4.911 -10.014 0.342 1.00 91.62 194 PRO A C 1
ATOM 1595 O O . PRO A 1 194 ? 4.789 -8.807 0.141 1.00 91.62 194 PRO A O 1
ATOM 1598 N N . TRP A 1 195 ? 4.284 -10.613 1.357 1.00 92.50 195 TRP A N 1
ATOM 1599 C CA . TRP A 1 195 ? 3.606 -9.830 2.397 1.00 92.50 195 TRP A CA 1
ATOM 1600 C C . TRP A 1 195 ? 4.591 -8.800 2.995 1.00 92.50 195 TRP A C 1
ATOM 1602 O O . TRP A 1 195 ? 5.763 -9.155 3.169 1.00 92.50 195 TRP A O 1
ATOM 1612 N N . PRO A 1 196 ? 4.181 -7.552 3.304 1.00 92.69 196 PRO A N 1
ATOM 1613 C CA . PRO A 1 196 ? 2.839 -6.953 3.181 1.00 92.69 196 PRO A CA 1
ATOM 1614 C C . PRO A 1 196 ? 2.552 -6.292 1.819 1.00 92.69 196 PRO A C 1
ATOM 1616 O O . PRO A 1 196 ? 1.525 -5.643 1.645 1.00 92.69 196 PRO A O 1
ATOM 1619 N N . PHE A 1 197 ? 3.436 -6.443 0.834 1.00 89.38 197 PHE A N 1
ATOM 1620 C CA . PHE A 1 197 ? 3.333 -5.772 -0.463 1.00 89.38 197 PHE A CA 1
ATOM 1621 C C . PHE A 1 197 ? 2.231 -6.336 -1.377 1.00 89.38 197 PHE A C 1
ATOM 1623 O O . PHE A 1 197 ? 1.886 -5.719 -2.385 1.00 89.38 197 PHE A O 1
ATOM 1630 N N . THR A 1 198 ? 1.642 -7.483 -1.026 1.00 82.12 198 THR A N 1
ATOM 1631 C CA . THR A 1 198 ? 0.542 -8.111 -1.775 1.00 82.12 198 THR A CA 1
ATOM 1632 C C . THR A 1 198 ? -0.683 -7.212 -1.915 1.00 82.12 198 THR A C 1
ATOM 1634 O O . THR A 1 198 ? -1.369 -7.297 -2.928 1.00 82.12 198 THR A O 1
ATOM 1637 N N . SER A 1 199 ? -0.974 -6.360 -0.926 1.00 68.06 199 SER A N 1
ATOM 1638 C CA . SER A 1 199 ? -2.172 -5.510 -0.939 1.00 68.06 199 SER A CA 1
ATOM 1639 C C . SER A 1 199 ? -2.042 -4.293 -1.860 1.00 68.06 199 SER A C 1
ATOM 1641 O O . SER A 1 199 ? -3.053 -3.765 -2.314 1.00 68.06 199 SER A O 1
ATOM 1643 N N . PHE A 1 200 ? -0.820 -3.884 -2.221 1.00 63.12 200 PHE A N 1
ATOM 1644 C CA . PHE A 1 200 ? -0.572 -2.678 -3.021 1.00 63.12 200 PHE A CA 1
ATOM 1645 C C . PHE A 1 200 ? -1.041 -2.769 -4.468 1.00 63.12 200 PHE A C 1
ATOM 1647 O O . PHE A 1 200 ? -1.172 -1.746 -5.134 1.00 63.12 200 PHE A O 1
ATOM 1654 N N . ARG A 1 201 ? -1.311 -3.976 -4.963 1.00 63.88 201 ARG A N 1
ATOM 1655 C CA . ARG A 1 201 ? -1.760 -4.189 -6.335 1.00 63.88 201 ARG A CA 1
ATOM 1656 C C . ARG A 1 201 ? -3.226 -4.596 -6.340 1.00 63.88 201 ARG A C 1
ATOM 1658 O O . ARG A 1 201 ? -3.552 -5.774 -6.280 1.00 63.88 201 ARG A O 1
ATOM 1665 N N . THR A 1 202 ? -4.104 -3.603 -6.465 1.00 52.31 202 THR A N 1
ATOM 1666 C CA . THR A 1 202 ? -5.542 -3.805 -6.728 1.00 52.31 202 THR A CA 1
ATOM 1667 C C . THR A 1 202 ? -5.790 -4.462 -8.088 1.00 52.31 202 THR A C 1
ATOM 1669 O O . THR A 1 202 ? -6.809 -5.117 -8.290 1.00 52.31 202 THR A O 1
ATOM 1672 N N . LYS A 1 203 ? -4.829 -4.354 -9.011 1.00 51.28 203 LYS A N 1
ATOM 1673 C CA . LYS A 1 203 ? -4.787 -5.108 -10.262 1.00 51.28 203 LYS A CA 1
ATOM 1674 C C . LYS A 1 203 ? -3.631 -6.089 -10.178 1.00 51.28 203 LYS A C 1
ATOM 1676 O O . LYS A 1 203 ? -2.464 -5.707 -10.256 1.00 51.28 203 LYS A O 1
ATOM 1681 N N . GLN A 1 204 ? -3.964 -7.357 -9.976 1.00 47.72 204 GLN A N 1
ATOM 1682 C CA . GLN A 1 204 ? -3.038 -8.473 -10.088 1.00 47.72 204 GLN A CA 1
ATOM 1683 C C . GLN A 1 204 ? -2.584 -8.547 -11.553 1.00 47.72 204 GLN A C 1
ATOM 1685 O O . GLN A 1 204 ? -3.164 -9.259 -12.367 1.00 47.72 204 GLN A O 1
ATOM 1690 N N . GLU A 1 205 ? -1.613 -7.711 -11.925 1.00 52.88 205 GLU A N 1
ATOM 1691 C CA . GLU A 1 205 ? -0.958 -7.785 -13.225 1.00 52.88 205 GLU A CA 1
ATOM 1692 C C . GLU A 1 205 ? -0.476 -9.224 -13.407 1.00 52.88 205 GLU A C 1
ATOM 1694 O O . GLU A 1 205 ? 0.234 -9.757 -12.549 1.00 52.88 205 GLU A O 1
ATOM 1699 N N . LEU A 1 206 ? -0.904 -9.848 -14.507 1.00 49.94 206 LEU A N 1
ATOM 1700 C CA . LEU A 1 206 ? -0.529 -11.188 -14.952 1.00 49.94 206 LEU A CA 1
ATOM 1701 C C . LEU A 1 206 ? 0.963 -11.213 -15.309 1.00 49.94 206 LEU A C 1
ATOM 1703 O O . LEU A 1 206 ? 1.353 -11.346 -16.463 1.00 49.94 206 LEU A O 1
ATOM 1707 N N . ARG A 1 207 ? 1.825 -11.025 -14.316 1.00 54.53 207 ARG A N 1
ATOM 1708 C CA . ARG A 1 207 ? 3.260 -11.208 -14.467 1.00 54.53 207 ARG A CA 1
ATOM 1709 C C . ARG A 1 207 ? 3.521 -12.704 -14.666 1.00 54.53 207 ARG A C 1
ATOM 1711 O O . ARG A 1 207 ? 2.867 -13.529 -14.024 1.00 54.53 207 ARG A O 1
ATOM 1718 N N . PRO A 1 208 ? 4.481 -13.083 -15.517 1.00 51.66 208 PRO A N 1
ATOM 1719 C CA . PRO A 1 208 ? 4.868 -14.478 -15.640 1.00 51.66 208 PRO A CA 1
ATOM 1720 C C . PRO A 1 208 ? 5.375 -15.003 -14.289 1.00 51.66 208 PRO A C 1
ATOM 1722 O O . PRO A 1 208 ? 6.217 -14.380 -13.639 1.00 51.66 208 PRO A O 1
ATOM 1725 N N . THR A 1 209 ? 4.858 -16.156 -13.858 1.00 52.19 209 THR A N 1
ATOM 1726 C CA . THR A 1 209 ? 5.375 -16.894 -12.700 1.00 52.19 209 THR A CA 1
ATOM 1727 C C . THR A 1 209 ? 6.816 -17.302 -12.996 1.00 52.19 209 THR A C 1
ATOM 1729 O O . THR A 1 209 ? 7.024 -18.050 -13.954 1.00 52.19 209 THR A O 1
ATOM 1732 N N . PRO A 1 210 ? 7.829 -16.840 -12.234 1.00 52.28 210 PRO A N 1
ATOM 1733 C CA . PRO A 1 210 ? 9.176 -17.335 -12.431 1.00 52.28 210 PRO A CA 1
ATOM 1734 C C . PRO A 1 210 ? 9.174 -18.850 -12.189 1.00 52.28 210 PRO A C 1
ATOM 1736 O O . PRO A 1 210 ? 8.446 -19.328 -11.307 1.00 52.28 210 PRO A O 1
ATOM 1739 N N . PRO A 1 211 ? 9.950 -19.620 -12.972 1.00 50.34 211 PRO A N 1
ATOM 1740 C CA . PRO A 1 211 ? 10.086 -21.051 -12.756 1.00 50.34 211 PRO A CA 1
ATOM 1741 C C . PRO A 1 211 ? 10.516 -21.328 -11.310 1.00 50.34 211 PRO A C 1
ATOM 1743 O O . PRO A 1 211 ? 11.104 -20.476 -10.639 1.00 50.34 211 PRO A O 1
ATOM 1746 N N . GLN A 1 212 ? 10.147 -22.513 -10.818 1.00 54.19 212 GLN A N 1
ATOM 1747 C CA . GLN A 1 212 ? 10.316 -22.928 -9.426 1.00 54.19 212 GLN A CA 1
ATOM 1748 C C . GLN A 1 212 ? 11.715 -22.603 -8.873 1.00 54.19 212 GLN A C 1
ATOM 1750 O O . GLN A 1 212 ? 12.696 -22.515 -9.604 1.00 54.19 212 GLN A O 1
ATOM 1755 N N . ARG A 1 213 ? 11.764 -22.429 -7.548 1.00 61.53 213 ARG A N 1
ATOM 1756 C CA . ARG A 1 213 ? 12.696 -21.620 -6.741 1.00 61.53 213 ARG A CA 1
ATOM 1757 C C . ARG A 1 213 ? 13.943 -22.326 -6.111 1.00 61.53 213 ARG A C 1
ATOM 1759 O O . ARG A 1 213 ? 14.337 -21.924 -5.018 1.00 61.53 213 ARG A O 1
ATOM 1766 N N . PRO A 1 214 ? 14.620 -23.354 -6.675 1.00 50.38 214 PRO A N 1
ATOM 1767 C CA . PRO A 1 214 ? 15.620 -24.126 -5.923 1.00 50.38 214 PRO A CA 1
ATOM 1768 C C . PRO A 1 214 ? 17.062 -23.559 -5.886 1.00 50.38 214 PRO A C 1
ATOM 1770 O O . PRO A 1 214 ? 17.975 -24.301 -5.543 1.00 50.38 214 PRO A O 1
ATOM 1773 N N . GLN A 1 215 ? 17.338 -22.278 -6.192 1.00 60.53 215 GLN A N 1
ATOM 1774 C CA . GLN A 1 215 ? 18.731 -21.753 -6.234 1.00 60.53 215 GLN A CA 1
ATOM 1775 C C . GLN A 1 215 ? 19.006 -20.512 -5.355 1.00 60.53 215 GLN A C 1
ATOM 1777 O O . GLN A 1 215 ? 19.729 -19.600 -5.760 1.00 60.53 215 GLN A O 1
ATOM 1782 N N . PHE A 1 216 ? 18.466 -20.455 -4.132 1.00 67.81 216 PHE A N 1
ATOM 1783 C CA . PHE A 1 216 ? 18.469 -19.216 -3.336 1.00 67.81 216 PHE A CA 1
ATOM 1784 C C . PHE A 1 216 ? 19.549 -19.032 -2.266 1.00 67.81 216 PHE A C 1
ATOM 1786 O O . PHE A 1 216 ? 19.602 -17.952 -1.680 1.00 67.81 216 PHE A O 1
ATOM 1793 N N . ILE A 1 217 ? 20.476 -19.972 -2.046 1.00 70.56 217 ILE A N 1
ATOM 1794 C CA . ILE A 1 217 ? 21.532 -19.766 -1.027 1.00 70.56 217 ILE A CA 1
ATOM 1795 C C . ILE A 1 217 ? 22.348 -18.495 -1.331 1.00 70.56 217 ILE A C 1
ATOM 1797 O O . ILE A 1 217 ? 22.520 -17.631 -0.472 1.00 70.56 217 ILE A O 1
ATOM 1801 N N . GLY A 1 218 ? 22.778 -18.320 -2.587 1.00 81.25 218 GLY A N 1
ATOM 1802 C CA . GLY A 1 218 ? 23.507 -17.119 -3.010 1.00 81.25 218 GLY A CA 1
ATOM 1803 C C . GLY A 1 218 ? 22.659 -15.841 -3.002 1.00 81.25 218 GLY A C 1
ATOM 1804 O O . GLY A 1 218 ? 23.208 -14.746 -2.909 1.00 81.25 218 GLY A O 1
ATOM 1805 N N . LEU A 1 219 ? 21.331 -15.962 -3.084 1.00 89.25 219 LEU A N 1
ATOM 1806 C CA . LEU A 1 219 ? 20.418 -14.827 -2.987 1.00 89.25 219 LEU A CA 1
ATOM 1807 C C . LEU A 1 219 ? 20.280 -14.354 -1.534 1.00 89.25 219 LEU A C 1
ATOM 1809 O O . LEU A 1 219 ? 20.342 -13.152 -1.300 1.00 89.25 219 LEU A O 1
ATOM 1813 N N . MET A 1 220 ? 20.153 -15.272 -0.568 1.00 90.19 220 MET A N 1
ATOM 1814 C CA . MET A 1 220 ? 19.967 -14.927 0.851 1.00 90.19 220 MET A CA 1
ATOM 1815 C C . MET A 1 220 ? 21.103 -14.058 1.390 1.00 90.19 220 MET A C 1
ATOM 1817 O O . MET A 1 220 ? 20.850 -13.030 2.014 1.00 90.19 220 MET A O 1
ATOM 1821 N N . LEU A 1 221 ? 22.354 -14.407 1.069 1.00 91.56 221 LEU A N 1
ATOM 1822 C CA . LEU A 1 221 ? 23.522 -13.606 1.455 1.00 91.56 221 LEU A CA 1
ATOM 1823 C C . LEU A 1 221 ? 23.468 -12.183 0.883 1.00 91.56 221 LEU A C 1
ATOM 1825 O O . LEU A 1 221 ? 23.852 -11.225 1.552 1.00 91.56 221 LEU A O 1
ATOM 1829 N N . ARG A 1 222 ? 22.986 -12.027 -0.353 1.00 94.75 222 ARG A N 1
ATOM 1830 C CA . ARG A 1 222 ? 22.862 -10.713 -0.993 1.00 94.75 222 ARG A CA 1
ATOM 1831 C C . ARG A 1 222 ? 21.700 -9.906 -0.428 1.00 94.75 222 ARG A C 1
ATOM 1833 O O . ARG A 1 222 ? 21.868 -8.710 -0.221 1.00 94.75 222 ARG A O 1
ATOM 1840 N N . LEU A 1 223 ? 20.569 -10.543 -0.122 1.00 95.25 223 LEU A N 1
ATOM 1841 C CA . LEU A 1 223 ? 19.456 -9.887 0.568 1.00 95.25 223 LEU A CA 1
ATOM 1842 C C . LEU A 1 223 ? 19.888 -9.368 1.938 1.00 95.25 223 LEU A C 1
ATOM 1844 O O . LEU A 1 223 ? 19.604 -8.215 2.242 1.00 95.25 223 LEU A O 1
ATOM 1848 N N . GLY A 1 224 ? 20.646 -10.159 2.706 1.00 95.88 224 GLY A N 1
ATOM 1849 C CA . GLY A 1 224 ? 21.228 -9.713 3.975 1.00 95.88 224 GLY A CA 1
ATOM 1850 C C . GLY A 1 224 ? 21.997 -8.397 3.827 1.00 95.88 224 GLY A C 1
ATOM 1851 O O . GLY A 1 224 ? 21.708 -7.436 4.530 1.00 95.88 224 GLY A O 1
ATOM 1852 N N . ARG A 1 225 ? 22.871 -8.289 2.814 1.00 96.25 225 ARG A N 1
ATOM 1853 C CA . ARG A 1 225 ? 23.608 -7.042 2.528 1.00 96.25 225 ARG A CA 1
ATOM 1854 C C . ARG A 1 225 ? 22.708 -5.864 2.157 1.00 96.25 225 ARG A C 1
ATOM 1856 O O . ARG A 1 225 ? 23.041 -4.734 2.498 1.00 96.25 225 ARG A O 1
ATOM 1863 N N . VAL A 1 226 ? 21.609 -6.098 1.436 1.00 97.62 226 VAL A N 1
ATOM 1864 C CA . VAL A 1 226 ? 20.649 -5.028 1.118 1.00 97.62 226 VAL A CA 1
ATOM 1865 C C . VAL A 1 226 ? 19.950 -4.556 2.392 1.00 97.62 226 VAL A C 1
ATOM 1867 O O . VAL A 1 226 ? 19.851 -3.350 2.599 1.00 97.62 226 VAL A O 1
ATOM 1870 N N . ILE A 1 227 ? 19.535 -5.482 3.263 1.00 97.81 227 ILE A N 1
ATOM 1871 C CA . ILE A 1 227 ? 18.882 -5.193 4.550 1.00 97.81 227 ILE A CA 1
ATOM 1872 C C . ILE A 1 227 ? 19.827 -4.428 5.493 1.00 97.81 227 ILE A C 1
ATOM 1874 O O . ILE A 1 227 ? 19.419 -3.439 6.096 1.00 97.81 227 ILE A O 1
ATOM 1878 N N . ASP A 1 228 ? 21.093 -4.837 5.587 1.00 97.00 228 ASP A N 1
ATOM 1879 C CA . ASP A 1 228 ? 22.128 -4.167 6.396 1.00 97.00 228 ASP A CA 1
ATOM 1880 C C . ASP A 1 228 ? 22.675 -2.879 5.753 1.00 97.00 228 ASP A C 1
ATOM 1882 O O . ASP A 1 228 ? 23.433 -2.127 6.367 1.00 97.00 228 ASP A O 1
ATOM 1886 N N . GLY A 1 229 ? 22.338 -2.635 4.486 1.00 95.56 229 GLY A N 1
ATOM 1887 C CA . GLY A 1 229 ? 22.880 -1.544 3.690 1.00 95.56 229 GLY A CA 1
ATOM 1888 C C . GLY A 1 229 ? 22.219 -0.188 3.948 1.00 95.56 229 GLY A C 1
ATOM 1889 O O . GLY A 1 229 ? 21.268 -0.040 4.708 1.00 95.56 229 GLY A O 1
ATOM 1890 N N . ARG A 1 230 ? 22.709 0.835 3.236 1.00 95.06 230 ARG A N 1
ATOM 1891 C CA . ARG A 1 230 ? 22.197 2.220 3.307 1.00 95.06 230 ARG A CA 1
ATOM 1892 C C . ARG A 1 230 ? 21.095 2.541 2.287 1.00 95.06 230 ARG A C 1
ATOM 1894 O O . ARG A 1 230 ? 20.660 3.683 2.198 1.00 95.06 230 ARG A O 1
ATOM 1901 N N . MET A 1 231 ? 20.658 1.567 1.486 1.00 94.69 231 MET A N 1
ATOM 1902 C CA . MET A 1 231 ? 19.636 1.764 0.448 1.00 94.69 231 MET A CA 1
ATOM 1903 C C . MET A 1 231 ? 18.230 1.696 1.053 1.00 94.69 231 MET A C 1
ATOM 1905 O O . MET A 1 231 ? 17.531 0.705 0.860 1.00 94.69 231 MET A O 1
ATOM 1909 N N . LEU A 1 232 ? 17.834 2.738 1.794 1.00 92.81 232 LEU A N 1
ATOM 1910 C CA . LEU A 1 232 ? 16.605 2.778 2.605 1.00 92.81 232 LEU A CA 1
ATOM 1911 C C . LEU A 1 232 ? 15.343 2.338 1.842 1.00 92.81 232 LEU A C 1
ATOM 1913 O O . LEU A 1 232 ? 14.551 1.568 2.375 1.00 92.81 232 LEU A O 1
ATOM 1917 N N . ASP A 1 233 ? 15.198 2.724 0.572 1.00 91.50 233 ASP A N 1
ATOM 1918 C CA . ASP A 1 233 ? 14.038 2.347 -0.254 1.00 91.50 233 ASP A CA 1
ATOM 1919 C C . ASP A 1 233 ? 13.970 0.846 -0.588 1.00 91.50 233 ASP A C 1
ATOM 1921 O O . ASP A 1 233 ? 12.909 0.317 -0.908 1.00 91.50 233 ASP A O 1
ATOM 1925 N N . CYS A 1 234 ? 15.103 0.142 -0.543 1.00 96.50 234 CYS A N 1
ATOM 1926 C CA . CYS A 1 234 ? 15.202 -1.276 -0.900 1.00 96.50 234 CYS A CA 1
ATOM 1927 C C . CYS A 1 234 ? 15.058 -2.205 0.310 1.00 96.50 234 CYS A C 1
ATOM 1929 O O . CYS A 1 234 ? 14.685 -3.368 0.146 1.00 96.50 234 CYS A O 1
ATOM 1931 N N . ARG A 1 235 ? 15.370 -1.713 1.517 1.00 97.56 235 ARG A N 1
ATOM 1932 C CA . ARG A 1 235 ? 15.415 -2.526 2.744 1.00 97.56 235 ARG A CA 1
ATOM 1933 C C . ARG A 1 235 ? 14.064 -3.176 3.064 1.00 97.56 235 ARG A C 1
ATOM 1935 O O . ARG A 1 235 ? 14.074 -4.380 3.301 1.00 97.56 235 ARG A O 1
ATOM 1942 N N . PRO A 1 236 ? 12.907 -2.483 2.989 1.00 96.94 236 PRO A N 1
ATOM 1943 C CA . PRO A 1 236 ? 11.612 -3.097 3.290 1.00 96.94 236 PRO A CA 1
ATOM 1944 C C . PRO A 1 236 ? 11.288 -4.297 2.390 1.00 96.94 236 PRO A C 1
ATOM 1946 O O . PRO A 1 236 ? 10.983 -5.383 2.884 1.00 96.94 236 PRO A O 1
ATOM 1949 N N . LEU A 1 237 ? 11.424 -4.141 1.067 1.00 96.00 237 LEU A N 1
ATOM 1950 C CA . LEU A 1 237 ? 11.156 -5.224 0.115 1.00 96.00 237 LEU A CA 1
ATOM 1951 C C . LEU A 1 237 ? 12.163 -6.372 0.267 1.00 96.00 237 LEU A C 1
ATOM 1953 O O . LEU A 1 237 ? 11.775 -7.539 0.218 1.00 96.00 237 LEU A O 1
ATOM 1957 N N . ALA A 1 238 ? 13.441 -6.060 0.512 1.00 97.50 238 ALA A N 1
ATOM 1958 C CA . ALA A 1 238 ? 14.461 -7.069 0.781 1.00 97.50 238 ALA A CA 1
ATOM 1959 C C . ALA A 1 238 ? 14.167 -7.864 2.063 1.00 97.50 238 ALA A C 1
ATOM 1961 O O . ALA A 1 238 ? 14.285 -9.087 2.044 1.00 97.50 238 ALA A O 1
ATOM 1962 N N . THR A 1 239 ? 13.732 -7.206 3.145 1.00 98.25 239 THR A N 1
ATOM 1963 C CA . THR A 1 239 ? 13.320 -7.857 4.400 1.00 98.25 239 THR A CA 1
ATOM 1964 C C . THR A 1 239 ? 12.118 -8.766 4.182 1.00 98.25 239 THR A C 1
ATOM 1966 O O . THR A 1 239 ? 12.133 -9.918 4.618 1.00 98.25 239 THR A O 1
ATOM 1969 N N . ALA A 1 240 ? 11.094 -8.288 3.471 1.00 96.94 240 ALA A N 1
ATOM 1970 C CA . ALA A 1 240 ? 9.912 -9.086 3.165 1.00 96.94 240 ALA A CA 1
ATOM 1971 C C . ALA A 1 240 ? 10.269 -10.333 2.343 1.00 96.94 240 ALA A C 1
ATOM 1973 O O . ALA A 1 240 ? 9.865 -11.445 2.681 1.00 96.94 240 ALA A O 1
ATOM 1974 N N . LEU A 1 241 ? 11.089 -10.165 1.305 1.00 94.19 241 LEU A N 1
ATOM 1975 C CA . LEU A 1 241 ? 11.547 -11.259 0.455 1.00 94.19 241 LEU A CA 1
ATOM 1976 C C . LEU A 1 241 ? 12.435 -12.254 1.218 1.00 94.19 241 LEU A C 1
ATOM 1978 O O . LEU A 1 241 ? 12.238 -13.461 1.101 1.00 94.19 241 LEU A O 1
ATOM 1982 N N . PHE A 1 242 ? 13.379 -11.766 2.028 1.00 95.69 242 PHE A N 1
ATOM 1983 C CA . PHE A 1 242 ? 14.221 -12.602 2.888 1.00 95.69 242 PHE A CA 1
ATOM 1984 C C . PHE A 1 242 ? 13.375 -13.452 3.839 1.00 95.69 242 PHE A C 1
ATOM 1986 O O . PHE A 1 242 ? 13.610 -14.653 3.959 1.00 95.69 242 PHE A O 1
ATOM 1993 N N . SER A 1 243 ? 12.367 -12.847 4.468 1.00 95.44 243 SER A N 1
ATOM 1994 C CA . SER A 1 243 ? 11.488 -13.524 5.426 1.00 95.44 243 SER A CA 1
ATOM 1995 C C . SER A 1 243 ? 10.619 -14.576 4.743 1.00 95.44 243 SER A C 1
ATOM 1997 O O . SER A 1 243 ? 10.532 -15.707 5.215 1.00 95.44 243 SER A O 1
ATOM 1999 N N . ASN A 1 244 ? 10.043 -14.233 3.586 1.00 92.50 244 ASN A N 1
ATOM 2000 C CA . ASN A 1 244 ? 9.233 -15.149 2.787 1.00 92.50 244 ASN A CA 1
ATOM 2001 C C . ASN A 1 244 ? 10.028 -16.380 2.330 1.00 92.50 244 ASN A C 1
ATOM 2003 O O . ASN A 1 244 ? 9.519 -17.495 2.378 1.00 92.50 244 ASN A O 1
ATOM 2007 N N . LEU A 1 245 ? 11.276 -16.178 1.898 1.00 90.56 245 LEU A N 1
ATOM 2008 C CA . LEU A 1 245 ? 12.130 -17.253 1.395 1.00 90.56 245 LEU A CA 1
ATOM 2009 C C . LEU A 1 245 ? 12.753 -18.103 2.512 1.00 90.56 245 LEU A C 1
ATOM 2011 O O . LEU A 1 245 ? 12.951 -19.298 2.316 1.00 90.56 245 LEU A O 1
ATOM 2015 N N . SER A 1 246 ? 13.055 -17.506 3.667 1.00 91.50 246 SER A N 1
ATOM 2016 C CA . SER A 1 246 ? 13.725 -18.193 4.782 1.00 91.50 246 SER A CA 1
ATOM 2017 C C . SER A 1 246 ? 12.754 -18.895 5.742 1.00 91.50 246 SER A C 1
ATOM 2019 O O . SER A 1 246 ? 13.164 -19.799 6.470 1.00 91.50 246 SER A O 1
ATOM 2021 N N . GLY A 1 247 ? 11.479 -18.491 5.779 1.00 92.75 247 GLY A N 1
ATOM 2022 C CA . GLY A 1 247 ? 10.468 -19.070 6.667 1.00 92.75 247 GLY A CA 1
ATOM 2023 C C . GLY A 1 247 ? 10.895 -19.042 8.138 1.00 92.75 247 GLY A C 1
ATOM 2024 O O . GLY A 1 247 ? 11.370 -18.023 8.636 1.00 92.75 247 GLY A O 1
ATOM 2025 N N . GLN A 1 248 ? 10.774 -20.176 8.836 1.00 95.50 248 GLN A N 1
ATOM 2026 C CA . GLN A 1 248 ? 11.145 -20.287 10.255 1.00 95.50 248 GLN A CA 1
ATOM 2027 C C . GLN A 1 248 ? 12.627 -19.981 10.527 1.00 95.50 248 GLN A C 1
ATOM 2029 O O . GLN A 1 248 ? 12.963 -19.444 11.580 1.00 95.50 248 GLN A O 1
ATOM 2034 N N . SER A 1 249 ? 13.527 -20.232 9.570 1.00 94.75 249 SER A N 1
ATOM 2035 C CA . SER A 1 249 ? 14.947 -19.891 9.722 1.00 94.75 249 SER A CA 1
ATOM 2036 C C . SER A 1 249 ? 15.201 -18.376 9.762 1.00 94.75 249 SER A C 1
ATOM 2038 O O . SER A 1 249 ? 16.276 -17.960 10.188 1.00 94.75 249 SER A O 1
ATOM 2040 N N . ALA A 1 250 ? 14.228 -17.541 9.368 1.00 96.00 250 ALA A N 1
ATOM 2041 C CA . ALA A 1 250 ? 14.323 -16.082 9.466 1.00 96.00 250 ALA A CA 1
ATOM 2042 C C . ALA A 1 250 ? 14.202 -15.561 10.903 1.00 96.00 250 ALA A C 1
ATOM 2044 O O . ALA A 1 250 ? 14.623 -14.438 11.170 1.00 96.00 250 ALA A O 1
ATOM 2045 N N . VAL A 1 251 ? 13.605 -16.340 11.814 1.00 98.00 251 VAL A N 1
ATOM 2046 C CA . VAL A 1 251 ? 13.167 -15.876 13.138 1.00 98.00 251 VAL A CA 1
ATOM 2047 C C . VAL A 1 251 ? 14.248 -15.111 13.912 1.00 98.00 251 VAL A C 1
ATOM 2049 O O . VAL A 1 251 ? 13.960 -13.982 14.308 1.00 98.00 251 VAL A O 1
ATOM 2052 N N . PRO A 1 252 ? 15.483 -15.630 14.100 1.00 98.12 252 PRO A N 1
ATOM 2053 C CA . PRO A 1 252 ? 16.502 -14.912 14.868 1.00 98.12 252 PRO A CA 1
ATOM 2054 C C . PRO A 1 252 ? 16.798 -13.534 14.273 1.00 98.12 252 PRO A C 1
ATOM 2056 O O . PRO A 1 252 ? 16.829 -12.530 14.978 1.00 98.12 252 PRO A O 1
ATOM 2059 N N . ARG A 1 253 ? 16.909 -13.477 12.944 1.00 98.00 253 ARG A N 1
ATOM 2060 C CA . ARG A 1 253 ? 17.177 -12.239 12.222 1.00 98.00 253 ARG A CA 1
ATOM 2061 C C . ARG A 1 253 ? 15.999 -11.267 12.288 1.00 98.00 253 ARG A C 1
ATOM 2063 O O . ARG A 1 253 ? 16.216 -10.068 12.409 1.00 98.00 253 ARG A O 1
ATOM 2070 N N . LEU A 1 254 ? 14.762 -11.755 12.219 1.00 98.38 254 LEU A N 1
ATOM 2071 C CA . LEU A 1 254 ? 13.577 -10.907 12.359 1.00 98.38 254 LEU A CA 1
ATOM 2072 C C . LEU A 1 254 ? 13.482 -10.295 13.759 1.00 98.38 254 LEU A C 1
ATOM 2074 O O . LEU A 1 254 ? 13.119 -9.129 13.874 1.00 98.38 254 LEU A O 1
ATOM 2078 N N . CYS A 1 255 ? 13.862 -11.034 14.805 1.00 98.31 255 CYS A N 1
ATOM 2079 C CA . CYS A 1 255 ? 13.951 -10.493 16.162 1.00 98.31 255 CYS A CA 1
ATOM 2080 C C . CYS A 1 255 ? 14.946 -9.328 16.256 1.00 98.31 255 CYS A C 1
ATOM 2082 O O . CYS A 1 255 ? 14.645 -8.329 16.907 1.00 98.31 255 CYS A O 1
ATOM 2084 N N . ASP A 1 256 ? 16.097 -9.424 15.584 1.00 98.12 256 ASP A N 1
ATOM 2085 C CA . ASP A 1 256 ? 17.068 -8.324 15.523 1.00 98.12 256 ASP A CA 1
ATOM 2086 C C . ASP A 1 256 ? 16.488 -7.102 14.791 1.00 98.12 256 ASP A C 1
ATOM 2088 O O . ASP A 1 256 ? 16.642 -5.966 15.245 1.00 98.12 256 ASP A O 1
ATOM 2092 N N . LEU A 1 257 ? 15.759 -7.335 13.693 1.00 98.31 257 LEU A N 1
ATOM 2093 C CA . LEU A 1 257 ? 15.146 -6.286 12.870 1.00 98.31 257 LEU A CA 1
ATOM 2094 C C . LEU A 1 257 ? 13.968 -5.562 13.542 1.00 98.31 257 LEU A C 1
ATOM 2096 O O . LEU A 1 257 ? 13.584 -4.489 13.082 1.00 98.31 257 LEU A O 1
ATOM 2100 N N . LEU A 1 258 ? 13.436 -6.058 14.664 1.00 98.19 258 LEU A N 1
ATOM 2101 C CA . LEU A 1 258 ? 12.498 -5.281 15.491 1.00 98.19 258 LEU A CA 1
ATOM 2102 C C . LEU A 1 258 ? 13.132 -3.998 16.055 1.00 98.19 258 LEU A C 1
ATOM 2104 O O . LEU A 1 258 ? 12.414 -3.087 16.457 1.00 98.19 258 LEU A O 1
ATOM 2108 N N . LYS A 1 259 ? 14.469 -3.917 16.082 1.00 97.12 259 LYS A N 1
ATOM 2109 C CA . LYS A 1 259 ? 15.241 -2.751 16.540 1.00 97.12 259 LYS A CA 1
ATOM 2110 C C . LYS A 1 259 ? 15.809 -1.923 15.381 1.00 97.12 259 LYS A C 1
ATOM 2112 O O . LYS A 1 259 ? 16.641 -1.048 15.610 1.00 97.12 259 LYS A O 1
ATOM 2117 N N . ASP A 1 260 ? 15.415 -2.219 14.143 1.00 97.25 260 ASP A N 1
ATOM 2118 C CA . ASP A 1 260 ? 15.924 -1.533 12.955 1.00 97.25 260 ASP A CA 1
ATOM 2119 C C . ASP A 1 260 ? 15.587 -0.033 12.990 1.00 97.25 260 ASP A C 1
ATOM 2121 O O . ASP A 1 260 ? 14.474 0.311 13.367 1.00 97.25 260 ASP A O 1
ATOM 2125 N N . PRO A 1 261 ? 16.472 0.891 12.585 1.00 94.12 261 PRO A N 1
ATOM 2126 C CA . PRO A 1 261 ? 16.143 2.320 12.577 1.00 94.12 261 PRO A CA 1
ATOM 2127 C C . PRO A 1 261 ? 15.014 2.704 11.604 1.00 94.12 261 PRO A C 1
ATOM 2129 O O . PRO A 1 261 ? 14.490 3.813 11.695 1.00 94.12 261 PRO A O 1
ATOM 2132 N N . GLN A 1 262 ? 14.655 1.839 10.652 1.00 94.06 262 GLN A N 1
ATOM 2133 C CA . GLN A 1 262 ? 13.607 2.099 9.672 1.00 94.06 262 GLN A CA 1
ATOM 2134 C C . GLN A 1 262 ? 12.266 1.472 10.107 1.00 94.06 262 GLN A C 1
ATOM 2136 O O . GLN A 1 262 ? 12.165 0.241 10.137 1.00 94.06 262 GLN A O 1
ATOM 2141 N N . PRO A 1 263 ? 11.211 2.273 10.370 1.00 93.25 263 PRO A N 1
ATOM 2142 C CA . PRO A 1 263 ? 9.907 1.774 10.822 1.00 93.25 263 PRO A CA 1
ATOM 2143 C C . PRO A 1 263 ? 9.288 0.736 9.885 1.00 93.25 263 PRO A C 1
ATOM 2145 O O . PRO A 1 263 ? 8.747 -0.269 10.339 1.00 93.25 263 PRO A O 1
ATOM 2148 N N . GLU A 1 264 ? 9.433 0.912 8.569 1.00 94.25 264 GLU A N 1
ATOM 2149 C CA . GLU A 1 264 ? 8.937 -0.058 7.590 1.00 94.25 264 GLU A CA 1
ATOM 2150 C C . GLU A 1 264 ? 9.563 -1.449 7.771 1.00 94.25 264 GLU A C 1
ATOM 2152 O O . GLU A 1 264 ? 8.878 -2.463 7.661 1.00 94.25 264 GLU A O 1
ATOM 2157 N N . VAL A 1 265 ? 10.862 -1.511 8.082 1.00 97.56 265 VAL A N 1
ATOM 2158 C CA . VAL A 1 265 ? 11.567 -2.777 8.323 1.00 97.56 265 VAL A CA 1
ATOM 2159 C C . VAL A 1 265 ? 11.091 -3.415 9.628 1.00 97.56 265 VAL A C 1
ATOM 2161 O O . VAL A 1 265 ? 10.841 -4.621 9.644 1.00 97.56 265 VAL A O 1
ATOM 2164 N N . GLN A 1 266 ? 10.899 -2.615 10.683 1.00 97.88 266 GLN A N 1
ATOM 2165 C CA . GLN A 1 266 ? 10.361 -3.086 11.963 1.00 97.88 266 GLN A CA 1
ATOM 2166 C C . GLN A 1 266 ? 8.955 -3.688 11.810 1.00 97.88 266 GLN A C 1
ATOM 2168 O O . GLN A 1 266 ? 8.704 -4.792 12.295 1.00 97.88 266 GLN A O 1
ATOM 2173 N N . LEU A 1 267 ? 8.046 -2.994 11.111 1.00 97.06 267 LEU A N 1
ATOM 2174 C CA . LEU A 1 267 ? 6.663 -3.438 10.885 1.00 97.06 267 LEU A CA 1
ATOM 2175 C C . LEU A 1 267 ? 6.609 -4.744 10.084 1.00 97.06 267 LEU A C 1
ATOM 2177 O O . LEU A 1 267 ? 5.855 -5.659 10.426 1.00 97.06 267 LEU A O 1
ATOM 2181 N N . ILE A 1 268 ? 7.445 -4.863 9.047 1.00 97.69 268 ILE A N 1
ATOM 2182 C CA . ILE A 1 268 ? 7.561 -6.094 8.260 1.00 97.69 268 ILE A CA 1
ATOM 2183 C C . ILE A 1 268 ? 8.101 -7.235 9.130 1.00 97.69 268 ILE A C 1
ATOM 2185 O O . ILE A 1 268 ? 7.535 -8.328 9.122 1.00 97.69 268 ILE A O 1
ATOM 2189 N N . ALA A 1 269 ? 9.159 -6.997 9.910 1.00 98.44 269 ALA A N 1
ATOM 2190 C CA . ALA A 1 269 ? 9.717 -8.008 10.803 1.00 98.44 269 ALA A CA 1
ATOM 2191 C C . ALA A 1 269 ? 8.684 -8.487 11.837 1.00 98.44 269 ALA A C 1
ATOM 2193 O O . ALA A 1 269 ? 8.488 -9.693 11.997 1.00 98.44 269 ALA A O 1
ATOM 2194 N N . ALA A 1 270 ? 7.968 -7.554 12.472 1.00 98.44 270 ALA A N 1
ATOM 2195 C CA . ALA A 1 270 ? 6.903 -7.850 13.422 1.00 98.44 270 ALA A CA 1
ATOM 2196 C C . ALA A 1 270 ? 5.803 -8.717 12.798 1.00 98.44 270 ALA A C 1
ATOM 2198 O O . ALA A 1 270 ? 5.425 -9.736 13.374 1.00 98.44 270 ALA A O 1
ATOM 2199 N N . GLY A 1 271 ? 5.323 -8.378 11.600 1.00 97.81 271 GLY A N 1
ATOM 2200 C CA . GLY A 1 271 ? 4.237 -9.143 10.989 1.00 97.81 271 GLY A CA 1
ATOM 2201 C C . GLY A 1 271 ? 4.646 -10.526 10.498 1.00 97.81 271 GLY A C 1
ATOM 2202 O O . GLY A 1 271 ? 3.852 -11.456 10.631 1.00 97.81 271 GLY A O 1
ATOM 2203 N N . TYR A 1 272 ? 5.885 -10.719 10.031 1.00 98.06 272 TYR A N 1
ATOM 2204 C CA . TYR A 1 272 ? 6.389 -12.072 9.773 1.00 98.06 272 TYR A CA 1
ATOM 2205 C C . TYR A 1 272 ? 6.526 -12.882 11.065 1.00 98.06 272 TYR A C 1
ATOM 2207 O O . TYR A 1 272 ? 6.170 -14.056 11.071 1.00 98.06 272 TYR A O 1
ATOM 2215 N N . LEU A 1 273 ? 6.976 -12.284 12.173 1.00 98.56 273 LEU A N 1
ATOM 2216 C CA . LEU A 1 273 ? 7.040 -12.979 13.465 1.00 98.56 273 LEU A CA 1
ATOM 2217 C C . LEU A 1 273 ? 5.652 -13.405 13.964 1.00 98.56 273 LEU A C 1
ATOM 2219 O O . LEU A 1 273 ? 5.513 -14.522 14.461 1.00 98.56 273 LEU A O 1
ATOM 2223 N N . VAL A 1 274 ? 4.625 -12.570 13.767 1.00 98.06 274 VAL A N 1
ATOM 2224 C CA . VAL A 1 274 ? 3.220 -12.931 14.031 1.00 98.06 274 VAL A CA 1
ATOM 2225 C C . VAL A 1 274 ? 2.783 -14.108 13.155 1.00 98.06 274 VAL A C 1
ATOM 2227 O O . VAL A 1 274 ? 2.275 -15.100 13.668 1.00 98.06 274 VAL A O 1
ATOM 2230 N N . GLN A 1 275 ? 3.024 -14.043 11.841 1.00 96.69 275 GLN A N 1
ATOM 2231 C CA . GLN A 1 275 ? 2.646 -15.114 10.906 1.00 96.69 275 GLN A CA 1
ATOM 2232 C C . GLN A 1 275 ? 3.370 -16.438 11.176 1.00 96.69 275 GLN A C 1
ATOM 2234 O O . GLN A 1 275 ? 2.810 -17.506 10.947 1.00 96.69 275 GLN A O 1
ATOM 2239 N N . LEU A 1 276 ? 4.607 -16.376 11.672 1.00 96.75 276 LEU A N 1
ATOM 2240 C CA . LEU A 1 276 ? 5.401 -17.543 12.051 1.00 96.75 276 LEU A CA 1
ATOM 2241 C C . LEU A 1 276 ? 5.058 -18.073 13.454 1.00 96.75 276 LEU A C 1
ATOM 2243 O O . LEU A 1 276 ? 5.640 -19.078 13.867 1.00 96.75 276 LEU A O 1
ATOM 2247 N N . GLY A 1 277 ? 4.141 -17.423 14.182 1.00 96.69 277 GLY A N 1
ATOM 2248 C CA . GLY A 1 277 ? 3.722 -17.819 15.528 1.00 96.69 277 GLY A CA 1
ATOM 2249 C C . GLY A 1 277 ? 4.798 -17.610 16.597 1.00 96.69 277 GLY A C 1
ATOM 2250 O O . GLY A 1 277 ? 4.795 -18.298 17.619 1.00 96.69 277 GLY A O 1
ATOM 2251 N N . ASN A 1 278 ? 5.747 -16.691 16.379 1.00 96.88 278 ASN A N 1
ATOM 2252 C CA . ASN A 1 278 ? 6.808 -16.440 17.346 1.00 96.88 278 ASN A CA 1
ATOM 2253 C C . ASN A 1 278 ? 6.328 -15.522 18.477 1.00 96.88 278 ASN A C 1
ATOM 2255 O O . ASN A 1 278 ? 6.360 -14.294 18.391 1.00 96.88 278 ASN A O 1
ATOM 2259 N N . LEU A 1 279 ? 5.959 -16.149 19.586 1.00 95.56 279 LEU A N 1
ATOM 2260 C CA . LEU A 1 279 ? 5.480 -15.462 20.783 1.00 95.56 279 LEU A CA 1
ATOM 2261 C C . LEU A 1 279 ? 6.610 -14.989 21.701 1.00 95.56 279 LEU A C 1
ATOM 2263 O O . LEU A 1 279 ? 6.392 -14.110 22.530 1.00 95.56 279 LEU A O 1
ATOM 2267 N N . SER A 1 280 ? 7.827 -15.522 21.543 1.00 96.12 280 SER A N 1
ATOM 2268 C CA . SER A 1 280 ? 8.998 -15.036 22.289 1.00 96.12 280 SER A CA 1
ATOM 2269 C C . SER A 1 280 ? 9.354 -13.589 21.929 1.00 96.12 280 SER A C 1
ATOM 2271 O O . SER A 1 280 ? 9.926 -12.868 22.743 1.00 96.12 280 SER A O 1
ATOM 2273 N N . SER A 1 281 ? 8.939 -13.135 20.744 1.00 96.62 281 SER A N 1
ATOM 2274 C CA . SER A 1 281 ? 9.147 -11.774 20.248 1.00 96.62 281 SER A CA 1
ATOM 2275 C C . SER A 1 281 ? 8.038 -10.790 20.633 1.00 96.62 281 SER A C 1
ATOM 2277 O O . SER A 1 281 ? 8.085 -9.642 20.190 1.00 96.62 281 SER A O 1
ATOM 2279 N N . LEU A 1 282 ? 7.049 -11.198 21.440 1.00 96.81 282 LEU A N 1
ATOM 2280 C CA . LEU A 1 282 ? 5.852 -10.396 21.726 1.00 96.81 282 LEU A CA 1
ATOM 2281 C C . LEU A 1 282 ? 6.185 -9.000 22.269 1.00 96.81 282 LEU A C 1
ATOM 2283 O O . LEU A 1 282 ? 5.672 -8.014 21.754 1.00 96.81 282 LEU A O 1
ATOM 2287 N N . ALA A 1 283 ? 7.103 -8.901 23.233 1.00 96.56 283 ALA A N 1
ATOM 2288 C CA . ALA A 1 283 ? 7.508 -7.612 23.800 1.00 96.56 283 ALA A CA 1
ATOM 2289 C C . ALA A 1 283 ? 8.123 -6.669 22.746 1.00 96.56 283 ALA A C 1
ATOM 2291 O O . ALA A 1 283 ? 7.883 -5.464 22.762 1.00 96.56 283 ALA A O 1
ATOM 2292 N N . GLY A 1 284 ? 8.894 -7.215 21.800 1.00 97.31 284 GLY A N 1
ATOM 2293 C CA . GLY A 1 284 ? 9.450 -6.431 20.699 1.00 97.31 284 GLY A CA 1
ATOM 2294 C C . GLY A 1 284 ? 8.376 -5.999 19.694 1.00 97.31 284 GLY A C 1
ATOM 2295 O O . GLY A 1 284 ? 8.394 -4.859 19.243 1.00 97.31 284 GLY A O 1
ATOM 2296 N N . ILE A 1 285 ? 7.405 -6.869 19.395 1.00 97.38 285 ILE A N 1
ATOM 2297 C CA . ILE A 1 285 ? 6.252 -6.540 18.539 1.00 97.38 285 ILE A CA 1
ATOM 2298 C C . ILE A 1 285 ? 5.413 -5.421 19.173 1.00 97.38 285 ILE A C 1
ATOM 2300 O O . ILE A 1 285 ? 5.075 -4.456 18.489 1.00 97.38 285 ILE A O 1
ATOM 2304 N N . GLU A 1 286 ? 5.121 -5.504 20.474 1.00 95.12 286 GLU A N 1
ATOM 2305 C CA . GLU A 1 286 ? 4.405 -4.460 21.221 1.00 95.12 286 GLU A CA 1
ATOM 2306 C C . GLU A 1 286 ? 5.128 -3.108 21.141 1.00 95.12 286 GLU A C 1
ATOM 2308 O O . GLU A 1 286 ? 4.499 -2.085 20.861 1.00 95.12 286 GLU A O 1
ATOM 2313 N N . GLN A 1 287 ? 6.455 -3.104 21.309 1.00 94.44 287 GLN A N 1
ATOM 2314 C CA . GLN A 1 287 ? 7.264 -1.891 21.199 1.00 94.44 287 GLN A CA 1
ATOM 2315 C C . GLN A 1 287 ? 7.199 -1.270 19.796 1.00 94.44 287 GLN A C 1
ATOM 2317 O O . GLN A 1 287 ? 7.081 -0.046 19.674 1.00 94.44 287 GLN A O 1
ATOM 2322 N N . VAL A 1 288 ? 7.248 -2.088 18.738 1.00 94.56 288 VAL A N 1
ATOM 2323 C CA . VAL A 1 288 ? 7.102 -1.617 17.350 1.00 94.56 288 VAL A CA 1
ATOM 2324 C C . VAL A 1 288 ? 5.726 -0.986 17.140 1.00 94.56 288 VAL A C 1
ATOM 2326 O O . VAL A 1 288 ? 5.646 0.126 16.624 1.00 94.56 288 VAL A O 1
ATOM 2329 N N . CYS A 1 289 ? 4.652 -1.634 17.605 1.00 92.00 289 CYS A N 1
ATOM 2330 C CA . CYS A 1 289 ? 3.286 -1.112 17.476 1.00 92.00 289 CYS A CA 1
ATOM 2331 C C . CYS A 1 289 ? 3.121 0.239 18.192 1.00 92.00 289 CYS A C 1
ATOM 2333 O O . CYS A 1 289 ? 2.531 1.171 17.648 1.00 92.00 289 CYS A O 1
ATOM 2335 N N . HIS A 1 290 ? 3.703 0.384 19.386 1.00 86.00 290 HIS A N 1
ATOM 2336 C CA . HIS A 1 290 ? 3.671 1.645 20.126 1.00 86.00 290 HIS A CA 1
ATOM 2337 C C . HIS A 1 290 ? 4.488 2.755 19.440 1.00 86.00 290 HIS A C 1
ATOM 2339 O O . HIS A 1 290 ? 4.072 3.914 19.393 1.00 86.00 290 HIS A O 1
ATOM 2345 N N . THR A 1 291 ? 5.641 2.405 18.863 1.00 85.44 291 THR A N 1
ATOM 2346 C CA . THR A 1 291 ? 6.511 3.372 18.174 1.00 85.44 291 THR A CA 1
ATOM 2347 C C . THR A 1 291 ? 5.889 3.835 16.852 1.00 85.44 291 THR A C 1
ATOM 2349 O O . THR A 1 291 ? 5.855 5.033 16.574 1.00 85.44 291 THR A O 1
ATOM 2352 N N . ALA A 1 292 ? 5.298 2.922 16.078 1.00 80.56 292 ALA A N 1
ATOM 2353 C CA . ALA A 1 292 ? 4.565 3.255 14.856 1.00 80.56 292 ALA A CA 1
ATOM 2354 C C . ALA A 1 292 ? 3.415 4.245 15.131 1.00 80.56 292 ALA A C 1
ATOM 2356 O O . ALA A 1 292 ? 3.281 5.254 14.439 1.00 80.56 292 ALA A O 1
ATOM 2357 N N . GLY A 1 293 ? 2.669 4.042 16.224 1.00 67.88 293 GLY A N 1
ATOM 2358 C CA . GLY A 1 293 ? 1.608 4.962 16.646 1.00 67.88 293 GLY A CA 1
ATOM 2359 C C . GLY A 1 293 ? 2.088 6.320 17.186 1.00 67.88 293 GLY A C 1
ATOM 2360 O O . GLY A 1 293 ? 1.277 7.228 17.377 1.00 67.88 293 GLY A O 1
ATOM 2361 N N . THR A 1 294 ? 3.382 6.505 17.475 1.00 70.19 294 THR A N 1
ATOM 2362 C CA . THR A 1 294 ? 3.936 7.782 17.979 1.00 70.19 294 THR A CA 1
ATOM 2363 C C . THR A 1 294 ? 4.650 8.588 16.898 1.00 70.19 294 THR A C 1
ATOM 2365 O O . THR A 1 294 ? 4.447 9.801 16.836 1.00 70.19 294 THR A O 1
ATOM 2368 N N . LEU A 1 295 ? 5.405 7.940 16.003 1.00 64.94 295 LEU A N 1
ATOM 2369 C CA . LEU A 1 295 ? 6.098 8.590 14.877 1.00 64.94 295 LEU A CA 1
ATOM 2370 C C . LEU A 1 295 ? 5.143 9.366 13.962 1.00 64.94 295 LEU A C 1
ATOM 2372 O O . LEU A 1 295 ? 5.493 10.412 13.427 1.00 64.94 295 LEU A O 1
ATOM 2376 N N . ASN A 1 296 ? 3.898 8.912 13.860 1.00 60.25 296 ASN A N 1
ATOM 2377 C CA . ASN A 1 296 ? 2.878 9.552 13.041 1.00 60.25 296 ASN A CA 1
ATOM 2378 C C . ASN A 1 296 ? 2.290 10.853 13.620 1.00 60.25 296 ASN A C 1
ATOM 2380 O O . ASN A 1 296 ? 1.541 11.536 12.913 1.00 60.25 296 ASN A O 1
ATOM 2384 N N . ARG A 1 297 ? 2.620 11.218 14.870 1.00 59.44 297 ARG A N 1
ATOM 2385 C CA . ARG A 1 297 ? 2.075 12.404 15.561 1.00 59.44 297 ARG A CA 1
ATOM 2386 C C . ARG A 1 297 ? 2.900 13.678 15.359 1.00 59.44 297 ARG A C 1
ATOM 2388 O O . ARG A 1 297 ? 2.380 14.766 15.590 1.00 59.44 297 ARG A O 1
ATOM 2395 N N . SER A 1 298 ? 4.158 13.588 14.920 1.00 54.88 298 SER A N 1
ATOM 2396 C CA . SER A 1 298 ? 5.123 14.706 14.930 1.00 54.88 298 SER A CA 1
ATOM 2397 C C . SER A 1 298 ? 5.020 15.709 13.767 1.00 54.88 298 SER A C 1
ATOM 2399 O O . SER A 1 298 ? 5.938 16.495 13.553 1.00 54.88 298 SER A O 1
ATOM 2401 N N . GLY A 1 299 ? 3.868 15.787 13.095 1.00 52.50 299 GLY A N 1
ATOM 2402 C CA . GLY A 1 299 ? 3.519 16.910 12.222 1.00 52.50 299 GLY A CA 1
ATOM 2403 C C . GLY A 1 299 ? 3.985 16.772 10.770 1.00 52.50 299 GLY A C 1
ATOM 2404 O O . GLY A 1 299 ? 5.129 16.461 10.468 1.00 52.50 299 GLY A O 1
ATOM 2405 N N . ALA A 1 300 ? 3.051 17.042 9.858 1.00 45.94 300 ALA A N 1
ATOM 2406 C CA . ALA A 1 300 ? 3.266 17.091 8.420 1.00 45.94 300 ALA A CA 1
ATOM 2407 C C . ALA A 1 300 ? 4.200 18.252 8.048 1.00 45.94 300 ALA A C 1
ATOM 2409 O O . ALA A 1 300 ? 3.780 19.411 8.032 1.00 45.94 300 ALA A O 1
ATOM 2410 N N . THR A 1 301 ? 5.452 17.961 7.708 1.00 45.62 301 THR A N 1
ATOM 2411 C CA . THR A 1 301 ? 6.224 18.877 6.869 1.00 45.62 301 THR A CA 1
ATOM 2412 C C . THR A 1 301 ? 5.724 18.716 5.440 1.00 45.62 301 THR A C 1
ATOM 2414 O O . THR A 1 301 ? 5.866 17.658 4.833 1.00 45.62 301 THR A O 1
ATOM 2417 N N . ALA A 1 302 ? 5.069 19.757 4.926 1.00 43.38 302 ALA A N 1
ATOM 2418 C CA . ALA A 1 302 ? 4.572 19.802 3.561 1.00 43.38 302 ALA A CA 1
ATOM 2419 C C . ALA A 1 302 ? 5.739 19.640 2.572 1.00 43.38 302 ALA A C 1
ATOM 2421 O O . ALA A 1 302 ? 6.550 20.551 2.416 1.00 43.38 302 ALA A O 1
ATOM 2422 N N . GLY A 1 303 ? 5.804 18.485 1.912 1.00 46.75 303 GLY A N 1
ATOM 2423 C CA . GLY A 1 303 ? 6.690 18.239 0.777 1.00 46.75 303 GLY A CA 1
ATOM 2424 C C . GLY A 1 303 ? 7.676 17.095 0.997 1.00 46.75 303 GLY A C 1
ATOM 2425 O O . GLY A 1 303 ? 8.814 17.331 1.384 1.00 46.75 303 GLY A O 1
ATOM 2426 N N . GLY A 1 304 ? 7.258 15.867 0.676 1.00 53.66 304 GLY A N 1
ATOM 2427 C CA . GLY A 1 304 ? 8.180 14.766 0.359 1.00 53.66 304 GLY A CA 1
ATOM 2428 C C . GLY A 1 304 ? 7.890 13.414 1.015 1.00 53.66 304 GLY A C 1
ATOM 2429 O O . GLY A 1 304 ? 8.188 12.395 0.402 1.00 53.66 304 GLY A O 1
ATOM 2430 N N . ASP A 1 305 ? 7.270 13.383 2.198 1.00 66.31 305 ASP A N 1
ATOM 2431 C CA . ASP A 1 305 ? 7.155 12.155 3.014 1.00 66.31 305 ASP A CA 1
ATOM 2432 C C . ASP A 1 305 ? 5.794 11.436 2.929 1.00 66.31 305 ASP A C 1
ATOM 2434 O O . ASP A 1 305 ? 5.577 10.427 3.607 1.00 66.31 305 ASP A O 1
ATOM 2438 N N . ASP A 1 306 ? 4.873 11.904 2.082 1.00 74.12 306 ASP A N 1
ATOM 2439 C CA . ASP A 1 306 ? 3.505 11.369 2.031 1.00 74.12 306 ASP A CA 1
ATOM 2440 C C . ASP A 1 306 ? 3.458 9.898 1.586 1.00 74.12 306 ASP A C 1
ATOM 2442 O O . ASP A 1 306 ? 2.731 9.102 2.180 1.00 74.12 306 ASP A O 1
ATOM 2446 N N . GLU A 1 307 ? 4.275 9.497 0.601 1.00 80.25 307 GLU A N 1
ATOM 2447 C CA . GLU A 1 307 ? 4.340 8.097 0.152 1.00 80.25 307 GLU A CA 1
ATOM 2448 C C . GLU A 1 307 ? 4.882 7.185 1.258 1.00 80.25 307 GLU A C 1
ATOM 2450 O O . GLU A 1 307 ? 4.368 6.089 1.489 1.00 80.25 307 GLU A O 1
ATOM 2455 N N . ARG A 1 308 ? 5.914 7.640 1.975 1.00 82.50 308 ARG A N 1
ATOM 2456 C CA . ARG A 1 308 ? 6.522 6.867 3.056 1.00 82.50 308 ARG A CA 1
ATOM 2457 C C . ARG A 1 308 ? 5.524 6.635 4.183 1.00 82.50 308 ARG A C 1
ATOM 2459 O O . ARG A 1 308 ? 5.299 5.492 4.575 1.00 82.50 308 ARG A O 1
ATOM 2466 N N . ARG A 1 309 ? 4.890 7.714 4.644 1.00 80.94 309 ARG A N 1
ATOM 2467 C CA . ARG A 1 309 ? 3.867 7.669 5.688 1.00 80.94 309 ARG A CA 1
ATOM 2468 C C .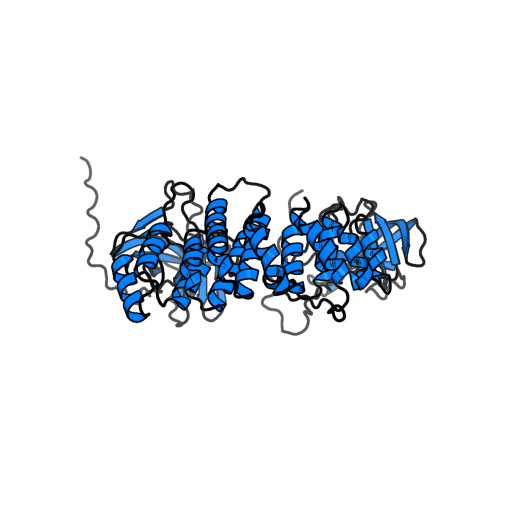 ARG A 1 309 ? 2.701 6.776 5.281 1.00 80.94 309 ARG A C 1
ATOM 2470 O O . ARG A 1 309 ? 2.244 5.966 6.080 1.00 80.94 309 ARG A O 1
ATOM 2477 N N . TRP A 1 310 ? 2.266 6.872 4.025 1.00 82.88 310 TRP A N 1
ATOM 2478 C CA . TRP A 1 310 ? 1.234 5.994 3.489 1.00 82.88 310 TRP A CA 1
ATOM 2479 C C . TRP A 1 310 ? 1.627 4.513 3.564 1.00 82.88 310 TRP A C 1
ATOM 2481 O O . TRP A 1 310 ? 0.843 3.690 4.040 1.00 82.88 310 TRP A O 1
ATOM 2491 N N . ARG A 1 311 ? 2.857 4.160 3.161 1.00 86.00 311 ARG A N 1
ATOM 2492 C CA . ARG A 1 311 ? 3.356 2.779 3.274 1.00 86.00 311 ARG A CA 1
ATOM 2493 C C . ARG A 1 311 ? 3.387 2.302 4.724 1.00 86.00 311 ARG A C 1
ATOM 2495 O O . ARG A 1 311 ? 2.983 1.173 4.980 1.00 86.00 311 ARG A O 1
ATOM 2502 N N . GLU A 1 312 ? 3.830 3.141 5.658 1.00 87.88 312 GLU A N 1
ATOM 2503 C CA . GLU A 1 312 ? 3.854 2.817 7.090 1.00 87.88 312 GLU A CA 1
ATOM 2504 C C . GLU A 1 312 ? 2.448 2.533 7.636 1.00 87.88 312 GLU A C 1
ATOM 2506 O O . GLU A 1 312 ? 2.230 1.461 8.202 1.00 87.88 312 GLU A O 1
ATOM 2511 N N . SER A 1 313 ? 1.471 3.418 7.396 1.00 88.19 313 SER A N 1
ATOM 2512 C CA . SER A 1 313 ? 0.067 3.202 7.790 1.00 88.19 313 SER A CA 1
ATOM 2513 C C . SER A 1 313 ? -0.489 1.900 7.218 1.00 88.19 313 SER A C 1
ATOM 2515 O O . SER A 1 313 ? -1.145 1.120 7.915 1.00 88.19 313 SER A O 1
ATOM 2517 N N . ARG A 1 314 ? -0.178 1.612 5.954 1.00 88.75 314 ARG A N 1
ATOM 2518 C CA . ARG A 1 314 ? -0.623 0.384 5.304 1.00 88.75 314 ARG A CA 1
ATOM 2519 C C . ARG A 1 314 ? 0.029 -0.864 5.894 1.00 88.75 314 ARG A C 1
ATOM 2521 O O . ARG A 1 314 ? -0.659 -1.856 6.134 1.00 88.75 314 ARG A O 1
ATOM 2528 N N . PHE A 1 315 ? 1.333 -0.829 6.162 1.00 92.75 315 PHE A N 1
ATOM 2529 C CA . PHE A 1 315 ? 2.035 -1.927 6.829 1.00 92.75 315 PHE A CA 1
ATOM 2530 C C . PHE A 1 315 ? 1.494 -2.164 8.242 1.00 92.75 315 PHE A C 1
ATOM 2532 O O . PHE A 1 315 ? 1.309 -3.320 8.620 1.00 92.75 315 PHE A O 1
ATOM 2539 N N . SER A 1 316 ? 1.153 -1.107 8.984 1.00 93.62 316 SER A N 1
ATOM 2540 C CA . SER A 1 316 ? 0.451 -1.209 10.269 1.00 93.62 316 SER A CA 1
ATOM 2541 C C . SER A 1 316 ? -0.905 -1.905 10.122 1.00 93.62 316 SER A C 1
ATOM 2543 O O . SER A 1 316 ? -1.194 -2.844 10.863 1.00 93.62 316 SER A O 1
ATOM 2545 N N . CYS A 1 317 ? -1.716 -1.530 9.125 1.00 93.31 317 CYS A N 1
ATOM 2546 C CA . CYS A 1 317 ? -2.990 -2.202 8.845 1.00 93.31 317 CYS A CA 1
ATOM 2547 C C . CYS A 1 317 ? -2.802 -3.694 8.518 1.00 93.31 317 CYS A C 1
ATOM 2549 O O . CYS A 1 317 ? -3.552 -4.540 9.005 1.00 93.31 317 CYS A O 1
ATOM 2551 N N . GLU A 1 318 ? -1.794 -4.046 7.719 1.00 93.56 318 GLU A N 1
ATOM 2552 C CA . GLU A 1 318 ? -1.487 -5.445 7.404 1.00 93.56 318 GLU A CA 1
ATOM 2553 C C . GLU A 1 318 ? -0.974 -6.231 8.619 1.00 93.56 318 GLU A C 1
ATOM 2555 O O . GLU A 1 318 ? -1.324 -7.403 8.779 1.00 93.56 318 GLU A O 1
ATOM 2560 N N . LEU A 1 319 ? -0.193 -5.601 9.500 1.00 96.19 319 LEU A N 1
ATOM 2561 C CA . LEU A 1 319 ? 0.237 -6.187 10.770 1.00 96.19 319 LEU A CA 1
ATOM 2562 C C . LEU A 1 319 ? -0.963 -6.445 11.696 1.00 96.19 319 LEU A C 1
ATOM 2564 O O . LEU A 1 319 ? -1.078 -7.536 12.253 1.00 96.19 319 LEU A O 1
ATOM 2568 N N . ILE A 1 320 ? -1.896 -5.494 11.804 1.00 96.50 320 ILE A N 1
ATOM 2569 C CA . ILE A 1 320 ? -3.151 -5.660 12.553 1.00 96.50 320 ILE A CA 1
ATOM 2570 C C . ILE A 1 320 ? -3.949 -6.853 12.021 1.00 96.50 320 ILE A C 1
ATOM 2572 O O . ILE A 1 320 ? -4.338 -7.720 12.802 1.00 96.50 320 ILE A O 1
ATOM 2576 N N . LYS A 1 321 ? -4.130 -6.955 10.697 1.00 95.88 321 LYS A N 1
ATOM 2577 C CA . LYS A 1 321 ? -4.800 -8.107 10.070 1.00 95.88 321 LYS A CA 1
ATOM 2578 C C . LYS A 1 321 ? -4.073 -9.420 10.364 1.00 95.88 321 LYS A C 1
ATOM 2580 O O . LYS A 1 321 ? -4.724 -10.442 10.558 1.00 95.88 321 LYS A O 1
ATOM 2585 N N . ALA A 1 322 ? -2.738 -9.428 10.377 1.00 96.56 322 ALA A N 1
ATOM 2586 C CA . ALA A 1 322 ? -1.965 -10.620 10.720 1.00 96.56 322 ALA A CA 1
ATOM 2587 C C . ALA A 1 322 ? -2.195 -11.045 12.183 1.00 96.56 322 ALA A C 1
ATOM 2589 O O . ALA A 1 322 ? -2.445 -12.224 12.435 1.00 96.56 322 ALA A O 1
ATOM 2590 N N . MET A 1 323 ? -2.186 -10.094 13.125 1.00 98.06 323 MET A N 1
ATOM 2591 C CA . MET A 1 323 ? -2.487 -10.350 14.540 1.00 98.06 323 MET A CA 1
ATOM 2592 C C . MET A 1 323 ? -3.920 -10.848 14.726 1.00 98.06 323 MET A C 1
ATOM 2594 O O . MET A 1 323 ? -4.140 -11.836 15.420 1.00 98.06 323 MET A O 1
ATOM 2598 N N . GLU A 1 324 ? -4.887 -10.236 14.050 1.00 97.56 324 GLU A N 1
ATOM 2599 C CA . GLU A 1 324 ? -6.276 -10.685 14.059 1.00 97.56 324 GLU A CA 1
ATOM 2600 C C . GLU A 1 324 ? -6.412 -12.128 13.552 1.00 97.56 324 GLU A C 1
ATOM 2602 O O . GLU A 1 324 ? -6.988 -12.970 14.235 1.00 97.56 324 GLU A O 1
ATOM 2607 N N . ARG A 1 325 ? -5.835 -12.456 12.388 1.00 96.69 325 ARG A N 1
ATOM 2608 C CA . ARG A 1 325 ? -5.899 -13.812 11.810 1.00 96.69 325 ARG A CA 1
ATOM 2609 C C . ARG A 1 325 ? -5.275 -14.882 12.704 1.00 96.69 325 ARG A C 1
ATOM 2611 O O . ARG A 1 325 ? -5.688 -16.032 12.616 1.00 96.69 325 ARG A O 1
ATOM 2618 N N . SER A 1 326 ? -4.308 -14.521 13.550 1.00 96.81 326 SER A N 1
ATOM 2619 C CA . SER A 1 326 ? -3.713 -15.459 14.510 1.00 96.81 326 SER A CA 1
ATOM 2620 C C . SER A 1 326 ? -4.701 -15.931 15.585 1.00 96.81 326 SER A C 1
ATOM 2622 O O . SER A 1 326 ? -4.485 -16.983 16.179 1.00 96.81 326 SER A O 1
ATOM 2624 N N . GLN A 1 327 ? -5.770 -15.158 15.835 1.00 97.19 327 GLN A N 1
ATOM 2625 C CA . GLN A 1 327 ? -6.756 -15.387 16.898 1.00 97.19 327 GLN A CA 1
ATOM 2626 C C . GLN A 1 327 ? -6.148 -15.468 18.316 1.00 97.19 327 GLN A C 1
ATOM 2628 O O . GLN A 1 327 ? -6.792 -15.942 19.252 1.00 97.19 327 GLN A O 1
ATOM 2633 N N . ASP A 1 328 ? -4.914 -14.984 18.504 1.00 97.31 328 ASP A N 1
ATOM 2634 C CA . ASP A 1 328 ? -4.212 -15.040 19.783 1.00 97.31 328 ASP A CA 1
ATOM 2635 C C . ASP A 1 328 ? -4.425 -13.759 20.602 1.00 97.31 328 ASP A C 1
ATOM 2637 O O . ASP A 1 328 ? -3.959 -12.668 20.260 1.00 97.31 328 ASP A O 1
ATOM 2641 N N . LEU A 1 329 ? -5.102 -13.907 21.742 1.00 97.31 329 LEU A N 1
ATOM 2642 C CA . LEU A 1 329 ? -5.405 -12.815 22.670 1.00 97.31 329 LEU A CA 1
ATOM 2643 C C . LEU A 1 329 ? -4.158 -12.137 23.255 1.00 97.31 329 LEU A C 1
ATOM 2645 O O . LEU A 1 329 ? -4.256 -11.024 23.773 1.00 97.31 329 LEU A O 1
ATOM 2649 N N . ARG A 1 330 ? -2.981 -12.767 23.174 1.00 97.56 330 ARG A N 1
ATOM 2650 C CA . ARG A 1 330 ? -1.721 -12.154 23.612 1.00 97.56 330 ARG A CA 1
ATOM 2651 C C . ARG A 1 330 ? -1.315 -10.958 22.757 1.00 97.56 330 ARG A C 1
ATOM 2653 O O . ARG A 1 330 ? -0.553 -10.138 23.246 1.00 97.56 330 ARG A O 1
ATOM 2660 N N . TYR A 1 331 ? -1.859 -10.802 21.548 1.00 97.88 331 TYR A N 1
ATOM 2661 C CA . TYR A 1 331 ? -1.629 -9.616 20.716 1.00 97.88 331 TYR A CA 1
ATOM 2662 C C . TYR A 1 331 ? -2.530 -8.423 21.059 1.00 97.88 331 TYR A C 1
ATOM 2664 O O . TYR A 1 331 ? -2.331 -7.337 20.516 1.00 97.88 331 TYR A O 1
ATOM 2672 N N . VAL A 1 332 ? -3.498 -8.568 21.970 1.00 97.69 332 VAL A N 1
ATOM 2673 C CA . VAL A 1 332 ? -4.396 -7.465 22.354 1.00 97.69 332 VAL A CA 1
ATOM 2674 C C . VAL A 1 332 ? -3.644 -6.215 22.843 1.00 97.69 332 VAL A C 1
ATOM 2676 O O . VAL A 1 332 ? -3.989 -5.130 22.378 1.00 97.69 332 VAL A O 1
ATOM 2679 N N . PRO A 1 333 ? -2.597 -6.292 23.692 1.00 97.00 333 PRO A N 1
ATOM 2680 C CA . PRO A 1 333 ? -1.816 -5.109 24.060 1.00 97.00 333 PRO A CA 1
ATOM 2681 C C . PRO A 1 333 ? -1.165 -4.407 22.858 1.00 97.00 333 PRO A C 1
ATOM 2683 O O . PRO A 1 333 ? -1.207 -3.180 22.776 1.00 97.00 333 PRO A O 1
ATOM 2686 N N . ALA A 1 334 ? -0.618 -5.170 21.906 1.00 96.12 334 ALA A N 1
ATOM 2687 C CA . ALA A 1 334 ? -0.024 -4.628 20.683 1.00 96.12 334 ALA A CA 1
ATOM 2688 C C . ALA A 1 334 ? -1.077 -3.920 19.812 1.00 96.12 334 ALA A C 1
ATOM 2690 O O . ALA A 1 334 ? -0.858 -2.795 19.367 1.00 96.12 334 ALA A O 1
ATOM 2691 N N . LEU A 1 335 ? -2.252 -4.539 19.639 1.00 96.69 335 LEU A N 1
ATOM 2692 C CA . LEU A 1 335 ? -3.389 -3.957 18.918 1.00 96.69 335 LEU A CA 1
ATOM 2693 C C . LEU A 1 335 ? -3.904 -2.674 19.577 1.00 96.69 335 LEU A C 1
ATOM 2695 O O . LEU A 1 335 ? -4.177 -1.700 18.879 1.00 96.69 335 LEU A O 1
ATOM 2699 N N . ILE A 1 336 ? -3.991 -2.643 20.912 1.00 95.44 336 ILE A N 1
ATOM 2700 C CA . ILE A 1 336 ? -4.372 -1.436 21.656 1.00 95.44 336 ILE A CA 1
ATOM 2701 C C . ILE A 1 336 ? -3.419 -0.276 21.334 1.00 95.44 336 ILE A C 1
ATOM 2703 O O . ILE A 1 336 ? -3.875 0.859 21.248 1.00 95.44 336 ILE A O 1
ATOM 2707 N N . GLY A 1 337 ? -2.132 -0.542 21.077 1.00 91.88 337 GLY A N 1
ATOM 2708 C CA . GLY A 1 337 ? -1.142 0.472 20.693 1.00 91.88 337 GLY A CA 1
ATOM 2709 C C . GLY A 1 337 ? -1.496 1.288 19.441 1.00 91.88 337 GLY A C 1
ATOM 2710 O O . GLY A 1 337 ? -1.052 2.429 19.329 1.00 91.88 337 GLY A O 1
ATOM 2711 N N . PHE A 1 338 ? -2.339 0.757 18.549 1.00 92.56 338 PHE A N 1
ATOM 2712 C CA . PHE A 1 338 ? -2.793 1.439 17.332 1.00 92.56 338 PHE A CA 1
ATOM 2713 C C . PHE A 1 338 ? -4.074 2.268 17.512 1.00 92.56 338 PHE A C 1
ATOM 2715 O O . PHE A 1 338 ? -4.482 2.955 16.580 1.00 92.56 338 PHE A O 1
ATOM 2722 N N . LEU A 1 339 ? -4.728 2.244 18.680 1.00 91.19 339 LEU A N 1
ATOM 2723 C CA . LEU A 1 339 ? -6.015 2.933 18.883 1.00 91.19 339 LEU A CA 1
ATOM 2724 C C . LEU A 1 339 ? -5.934 4.460 18.725 1.00 91.19 339 LEU A C 1
ATOM 2726 O O . LEU A 1 339 ? -6.929 5.086 18.360 1.00 91.19 339 LEU A O 1
ATOM 2730 N N . GLU A 1 340 ? -4.752 5.039 18.924 1.00 87.00 340 GLU A N 1
ATOM 2731 C CA . GLU A 1 340 ? -4.465 6.464 18.700 1.00 87.00 340 GLU A CA 1
ATOM 2732 C C . GLU A 1 340 ? -3.765 6.743 17.359 1.00 87.00 340 GLU A C 1
ATOM 2734 O O . GLU A 1 340 ? -3.435 7.893 17.083 1.00 87.00 340 GLU A O 1
ATOM 2739 N N . ASP A 1 341 ? -3.511 5.721 16.535 1.00 84.06 341 ASP A N 1
ATOM 2740 C CA . ASP A 1 341 ? -2.836 5.876 15.245 1.00 84.06 341 ASP A CA 1
ATOM 2741 C C . ASP A 1 341 ? -3.848 6.188 14.133 1.00 84.06 341 ASP A C 1
ATOM 2743 O O . ASP A 1 341 ? -4.439 5.303 13.506 1.00 84.06 341 ASP A O 1
ATOM 2747 N N . ASP A 1 342 ? -4.055 7.481 13.905 1.00 76.38 342 ASP A N 1
ATOM 2748 C CA . ASP A 1 342 ? -4.882 8.026 12.830 1.00 76.38 342 ASP A CA 1
ATOM 2749 C C . ASP A 1 342 ? -4.071 8.444 11.607 1.00 76.38 342 ASP A C 1
ATOM 2751 O O . ASP A 1 342 ? -4.545 9.232 10.779 1.00 76.38 342 ASP A O 1
ATOM 2755 N N . SER A 1 343 ? -2.843 7.935 11.488 1.00 71.06 343 SER A N 1
ATOM 2756 C CA . SER A 1 343 ? -2.043 8.157 10.299 1.00 71.06 343 SER A CA 1
ATOM 2757 C C . SER A 1 343 ? -2.876 7.873 9.049 1.00 71.06 343 SER A C 1
ATOM 2759 O O . SER A 1 343 ? -3.614 6.890 8.968 1.00 71.06 343 SER A O 1
ATOM 2761 N N . PHE A 1 344 ? -2.803 8.813 8.103 1.00 69.00 344 PHE A N 1
ATOM 2762 C CA . PHE A 1 344 ? -3.576 8.804 6.859 1.00 69.00 344 PHE A CA 1
ATOM 2763 C C . PHE A 1 344 ? -5.074 9.163 6.966 1.00 69.00 344 PHE A C 1
ATOM 2765 O O . PHE A 1 344 ? -5.836 9.027 6.005 1.00 69.00 344 PHE A O 1
ATOM 2772 N N . GLY A 1 345 ? -5.488 9.725 8.101 1.00 59.72 345 GLY A N 1
ATOM 2773 C CA . GLY A 1 345 ? -6.781 10.362 8.295 1.00 59.72 345 GLY A CA 1
ATOM 2774 C C . GLY A 1 345 ? -7.117 11.458 7.275 1.00 59.72 345 GLY A C 1
ATOM 2775 O O . GLY A 1 345 ? -6.762 12.622 7.461 1.00 59.72 345 GLY A O 1
ATOM 2776 N N . GLY A 1 346 ? -7.829 11.110 6.197 1.00 54.22 346 GLY A N 1
ATOM 2777 C CA . GLY A 1 346 ? -8.266 12.058 5.159 1.00 54.22 346 GLY A CA 1
ATOM 2778 C C . GLY A 1 346 ? -7.893 11.707 3.720 1.00 54.22 346 GLY A C 1
ATOM 2779 O O . GLY A 1 346 ? -8.147 12.522 2.834 1.00 54.22 346 GLY A O 1
ATOM 2780 N N . ALA A 1 347 ? -7.330 10.526 3.468 1.00 55.91 347 ALA A N 1
ATOM 2781 C CA . ALA A 1 347 ? -7.148 10.051 2.105 1.00 55.91 347 ALA A CA 1
ATOM 2782 C C . ALA A 1 347 ? -8.478 9.735 1.407 1.00 55.91 347 ALA A C 1
ATOM 2784 O O . ALA A 1 347 ? -9.471 9.370 2.038 1.00 55.91 347 ALA A O 1
ATOM 2785 N N . VAL A 1 348 ? -8.485 9.960 0.096 1.00 50.91 348 VAL A N 1
ATOM 2786 C CA . VAL A 1 348 ? -9.677 10.258 -0.713 1.00 50.91 348 VAL A CA 1
ATOM 2787 C C . VAL A 1 348 ? -10.474 9.003 -1.107 1.00 50.91 348 VAL A C 1
ATOM 2789 O O . VAL A 1 348 ? -11.593 9.124 -1.602 1.00 50.91 348 VAL A O 1
ATOM 2792 N N . ASP A 1 349 ? -9.973 7.806 -0.804 1.00 58.94 349 ASP A N 1
ATOM 2793 C CA . ASP A 1 349 ? -10.533 6.563 -1.337 1.00 58.94 349 ASP A CA 1
ATOM 2794 C C . ASP A 1 349 ? -11.516 5.842 -0.393 1.00 58.94 349 ASP A C 1
ATOM 2796 O O . ASP A 1 349 ? -11.711 6.174 0.786 1.00 58.94 349 ASP A O 1
ATOM 2800 N N . GLU A 1 350 ? -12.238 4.867 -0.954 1.00 58.81 350 GLU A N 1
ATOM 2801 C CA . GLU A 1 350 ? -13.223 4.059 -0.225 1.00 58.81 350 GLU A CA 1
ATOM 2802 C C . GLU A 1 350 ? -12.575 3.160 0.837 1.00 58.81 350 GLU A C 1
ATOM 2804 O O . GLU A 1 350 ? -13.183 2.949 1.892 1.00 58.81 350 GLU A O 1
ATOM 2809 N N . ASP A 1 351 ? -11.333 2.731 0.603 1.00 65.56 351 ASP A N 1
ATOM 2810 C CA . ASP A 1 351 ? -10.548 1.906 1.516 1.00 65.56 351 ASP A CA 1
ATOM 2811 C C . ASP A 1 351 ? -9.827 2.782 2.539 1.00 65.56 351 ASP A C 1
ATOM 2813 O O . ASP A 1 351 ? -8.752 3.337 2.311 1.00 65.56 351 ASP A O 1
ATOM 2817 N N . ILE A 1 352 ? -10.451 2.912 3.705 1.00 66.88 352 ILE A N 1
ATOM 2818 C CA . ILE A 1 352 ? -9.886 3.647 4.831 1.00 66.88 352 ILE A CA 1
ATOM 2819 C C . ILE A 1 352 ? -8.755 2.797 5.431 1.00 66.88 352 ILE A C 1
ATOM 2821 O O . ILE A 1 352 ? -8.983 2.036 6.367 1.00 66.88 352 ILE A O 1
ATOM 2825 N N . GLU A 1 353 ? -7.535 2.898 4.896 1.00 80.75 353 GLU A N 1
ATOM 2826 C CA . GLU A 1 353 ? -6.313 2.260 5.428 1.00 80.75 353 GLU A CA 1
ATOM 2827 C C . GLU A 1 353 ? -5.811 2.963 6.710 1.00 80.75 353 GLU A C 1
ATOM 2829 O O . GLU A 1 353 ? -4.650 3.350 6.813 1.00 80.75 353 GLU A O 1
ATOM 2834 N N . MET A 1 354 ? -6.701 3.153 7.694 1.00 87.25 354 MET A N 1
ATOM 2835 C CA . MET A 1 354 ? -6.385 3.781 8.982 1.00 87.25 354 MET A CA 1
ATOM 2836 C C . MET A 1 354 ? -6.137 2.727 10.071 1.00 87.25 354 MET A C 1
ATOM 2838 O O . MET A 1 354 ? -7.090 2.032 10.455 1.00 87.25 354 MET A O 1
ATOM 2842 N N . PRO A 1 355 ? -4.920 2.646 10.640 1.00 90.75 355 PRO A N 1
ATOM 2843 C CA . PRO A 1 355 ? -4.575 1.644 11.649 1.00 90.75 355 PRO A CA 1
ATOM 2844 C C . PRO A 1 355 ? -5.532 1.613 12.846 1.00 90.75 355 PRO A C 1
ATOM 2846 O O . PRO A 1 355 ? -5.971 0.535 13.236 1.00 90.75 355 PRO A O 1
ATOM 2849 N N . THR A 1 356 ? -5.948 2.768 13.376 1.00 90.56 356 THR A N 1
ATOM 2850 C CA . THR A 1 356 ? -6.918 2.847 14.486 1.00 90.56 356 THR A CA 1
ATOM 2851 C C . THR A 1 356 ? -8.241 2.128 14.203 1.00 90.56 356 THR A C 1
ATOM 2853 O O . THR A 1 356 ? -8.742 1.401 15.062 1.00 90.56 356 THR A O 1
ATOM 2856 N N . LEU A 1 357 ? -8.798 2.241 12.990 1.00 91.00 357 LEU A N 1
ATOM 2857 C CA . LEU A 1 357 ? -10.065 1.577 12.659 1.00 91.00 357 LEU A CA 1
ATOM 2858 C C . LEU A 1 357 ? -9.884 0.066 12.546 1.00 91.00 357 LEU A C 1
ATOM 2860 O O . LEU A 1 357 ? -10.656 -0.688 13.138 1.00 91.00 357 LEU A O 1
ATOM 2864 N N . TYR A 1 358 ? -8.819 -0.368 11.868 1.00 93.00 358 TYR A N 1
ATOM 2865 C CA . TYR A 1 358 ? -8.463 -1.782 11.783 1.00 93.00 358 TYR A CA 1
ATOM 2866 C C . TYR A 1 358 ? -8.215 -2.388 13.164 1.00 93.00 358 TYR A C 1
ATOM 2868 O O . TYR A 1 358 ? -8.676 -3.493 13.438 1.00 93.00 358 TYR A O 1
ATOM 2876 N N . ALA A 1 359 ? -7.522 -1.669 14.047 1.00 95.00 359 ALA A N 1
ATOM 2877 C CA . ALA A 1 359 ? -7.224 -2.130 15.395 1.00 95.00 359 ALA A CA 1
ATOM 2878 C C . ALA A 1 359 ? -8.494 -2.271 16.234 1.00 95.00 359 ALA A C 1
ATOM 2880 O O . ALA A 1 359 ? -8.675 -3.293 16.890 1.00 95.00 359 ALA A O 1
ATOM 2881 N N . ARG A 1 360 ? -9.406 -1.290 16.182 1.00 94.19 360 ARG A N 1
ATOM 2882 C CA . ARG A 1 360 ? -10.698 -1.361 16.886 1.00 94.19 360 ARG A CA 1
ATOM 2883 C C . ARG A 1 360 ? -11.529 -2.552 16.430 1.00 94.19 360 ARG A C 1
ATOM 2885 O O . ARG A 1 360 ? -12.081 -3.255 17.271 1.00 94.19 360 ARG A O 1
ATOM 2892 N N . ASP A 1 361 ? -11.599 -2.777 15.125 1.00 94.62 361 ASP A N 1
ATOM 2893 C CA . ASP A 1 361 ? -12.362 -3.884 14.557 1.00 94.62 361 ASP A CA 1
ATOM 2894 C C . ASP A 1 361 ? -11.712 -5.242 14.871 1.00 94.62 361 ASP A C 1
ATOM 2896 O O . ASP A 1 361 ? -12.412 -6.193 15.219 1.00 94.62 361 ASP A O 1
ATOM 2900 N N . ALA A 1 362 ? -10.380 -5.336 14.817 1.00 96.69 362 ALA A N 1
ATOM 2901 C CA . ALA A 1 362 ? -9.644 -6.535 15.216 1.00 96.69 362 ALA A CA 1
ATOM 2902 C C . ALA A 1 362 ? -9.830 -6.847 16.708 1.00 96.69 362 ALA A C 1
ATOM 2904 O O . ALA A 1 362 ? -10.061 -7.997 17.075 1.00 96.69 362 ALA A O 1
ATOM 2905 N N . LEU A 1 363 ? -9.779 -5.832 17.574 1.00 97.44 363 LEU A N 1
ATOM 2906 C CA . LEU A 1 363 ? -10.015 -5.986 19.009 1.00 97.44 363 LEU A CA 1
ATOM 2907 C C . LEU A 1 363 ? -11.441 -6.452 19.310 1.00 97.44 363 LEU A C 1
ATOM 2909 O O . LEU A 1 363 ? -11.609 -7.348 20.137 1.00 97.44 363 LEU A O 1
ATOM 2913 N N . ASP A 1 364 ? -12.448 -5.902 18.629 1.00 96.19 364 ASP A N 1
ATOM 2914 C CA . ASP A 1 364 ? -13.840 -6.344 18.769 1.00 96.19 364 ASP A CA 1
ATOM 2915 C C . ASP A 1 364 ? -14.000 -7.807 18.334 1.00 96.19 364 ASP A C 1
ATOM 2917 O O . ASP A 1 364 ? -14.549 -8.614 19.078 1.00 96.19 364 ASP A O 1
ATOM 2921 N N . ARG A 1 365 ? -13.422 -8.202 17.192 1.00 97.00 365 ARG A N 1
ATOM 2922 C CA . ARG A 1 365 ? -13.479 -9.596 16.720 1.00 97.00 365 ARG A CA 1
ATOM 2923 C C . ARG A 1 365 ? -12.735 -10.578 17.627 1.00 97.00 365 ARG A C 1
ATOM 2925 O O . ARG A 1 365 ? -13.221 -11.685 17.833 1.00 97.00 365 ARG A O 1
ATOM 2932 N N . LEU A 1 366 ? -11.589 -10.187 18.186 1.00 96.75 366 LEU A N 1
ATOM 2933 C CA . LEU A 1 366 ? -10.796 -11.047 19.072 1.00 96.75 366 LEU A CA 1
ATOM 2934 C C . LEU A 1 366 ? -11.381 -11.161 20.480 1.00 96.75 366 LEU A C 1
ATOM 2936 O O . LEU A 1 366 ? -11.303 -12.218 21.102 1.00 96.75 366 LEU A O 1
ATOM 2940 N N . THR A 1 367 ? -11.910 -10.064 21.023 1.00 96.88 367 THR A N 1
ATOM 2941 C CA . THR A 1 367 ? -12.302 -9.997 22.439 1.00 96.88 367 THR A CA 1
ATOM 2942 C C . THR A 1 367 ? -13.814 -10.010 22.652 1.00 96.88 367 THR A C 1
ATOM 2944 O O . THR A 1 367 ? -14.266 -10.384 23.731 1.00 96.88 367 THR A O 1
ATOM 2947 N N . GLY A 1 368 ? -14.606 -9.645 21.641 1.00 95.81 368 GLY A N 1
ATOM 2948 C CA . GLY A 1 368 ? -16.034 -9.347 21.770 1.00 95.81 368 GLY A CA 1
ATOM 2949 C C . GLY A 1 368 ? -16.319 -7.981 22.407 1.00 95.81 368 GLY A C 1
ATOM 2950 O O . GLY A 1 368 ? -17.445 -7.736 22.848 1.00 95.81 368 GLY A O 1
ATOM 2951 N N . TYR A 1 369 ? -15.302 -7.120 22.520 1.00 96.19 369 TYR A N 1
ATOM 2952 C CA . TYR A 1 369 ? -15.405 -5.788 23.104 1.00 96.19 369 TYR A CA 1
ATOM 2953 C C . TYR A 1 369 ? -14.724 -4.731 22.225 1.00 96.19 369 TYR A C 1
ATOM 2955 O O . TYR A 1 369 ? -13.554 -4.850 21.853 1.00 96.19 369 TYR A O 1
ATOM 2963 N N . ARG A 1 370 ? -15.441 -3.635 21.954 1.00 94.38 370 ARG A N 1
ATOM 2964 C CA . ARG A 1 370 ? -14.924 -2.498 21.189 1.00 94.38 370 ARG A CA 1
ATOM 2965 C C . ARG A 1 370 ? -14.240 -1.495 22.111 1.00 94.38 370 ARG A C 1
ATOM 2967 O O . ARG A 1 370 ? -14.904 -0.815 22.881 1.00 94.38 370 ARG A O 1
ATOM 2974 N N . PHE A 1 371 ? -12.920 -1.370 22.011 1.00 94.94 371 PHE A N 1
ATOM 2975 C CA . PHE A 1 371 ? -12.147 -0.477 22.879 1.00 94.94 371 PHE A CA 1
ATOM 2976 C C . PHE A 1 371 ? -12.332 1.017 22.523 1.00 94.94 371 PHE A C 1
ATOM 2978 O O . PHE A 1 371 ? -12.509 1.352 21.339 1.00 94.94 371 PHE A O 1
ATOM 2985 N N . PRO A 1 372 ? -12.278 1.924 23.526 1.00 92.69 372 PRO A N 1
ATOM 2986 C CA . PRO A 1 372 ? -12.174 3.364 23.298 1.00 92.69 372 PRO A CA 1
ATOM 2987 C C . PRO A 1 372 ? -10.827 3.723 22.658 1.00 92.69 372 PRO A C 1
ATOM 2989 O O . PRO A 1 372 ? -9.866 2.980 22.826 1.00 92.69 372 PRO A O 1
ATOM 2992 N N . PRO A 1 373 ? -10.696 4.890 22.001 1.00 89.62 373 PRO A N 1
ATOM 2993 C CA . PRO A 1 373 ? -9.427 5.309 21.401 1.00 89.62 373 PRO A CA 1
ATOM 2994 C C . PRO A 1 373 ? -8.308 5.563 22.428 1.00 89.62 373 PRO A C 1
ATOM 2996 O O . PRO A 1 373 ? -7.172 5.773 22.039 1.00 89.62 373 PRO A O 1
ATOM 2999 N N . ASP A 1 374 ? -8.594 5.559 23.733 1.00 90.81 374 ASP A N 1
ATOM 3000 C CA . ASP A 1 374 ? -7.597 5.788 24.779 1.00 90.81 374 ASP A CA 1
ATOM 3001 C C . ASP A 1 374 ? -6.699 4.562 25.005 1.00 90.81 374 ASP A C 1
ATOM 3003 O O . ASP A 1 374 ? -7.104 3.607 25.675 1.00 90.81 374 ASP A O 1
ATOM 3007 N N . VAL A 1 375 ? -5.465 4.617 24.487 1.00 91.06 375 VAL A N 1
ATOM 3008 C CA . VAL A 1 375 ? -4.464 3.538 24.593 1.00 91.06 375 VAL A CA 1
ATOM 3009 C C . VAL A 1 375 ? -4.128 3.230 26.053 1.00 91.06 375 VAL A C 1
ATOM 3011 O O . VAL A 1 375 ? -4.126 2.069 26.459 1.00 91.06 375 VAL A O 1
ATOM 3014 N N . GLU A 1 376 ? -3.855 4.254 26.864 1.00 92.12 376 GLU A N 1
ATOM 3015 C CA . GLU A 1 376 ? -3.410 4.086 28.252 1.00 92.12 376 GLU A CA 1
ATOM 3016 C C . GLU A 1 376 ? -4.501 3.439 29.113 1.00 92.12 376 GLU A C 1
ATOM 3018 O O . GLU A 1 376 ? -4.261 2.427 29.785 1.00 92.12 376 GLU A O 1
ATOM 3023 N N . SER A 1 377 ? -5.717 3.990 29.053 1.00 93.81 377 SER A N 1
ATOM 3024 C CA . SER A 1 377 ? -6.873 3.466 29.783 1.00 93.81 377 SER A CA 1
ATOM 3025 C C . SER A 1 377 ? -7.206 2.041 29.332 1.00 93.81 377 SER A C 1
ATOM 3027 O O . SER A 1 377 ? -7.427 1.164 30.173 1.00 93.81 377 SER A O 1
ATOM 3029 N N . SER A 1 378 ? -7.156 1.778 28.021 1.00 95.56 378 SER A N 1
ATOM 3030 C CA . SER A 1 378 ? -7.401 0.455 27.435 1.00 95.56 378 SER A CA 1
ATOM 3031 C C . SER A 1 378 ? -6.371 -0.586 27.878 1.00 95.56 378 SER A C 1
ATOM 3033 O O . SER A 1 378 ? -6.755 -1.672 28.314 1.00 95.56 378 SER A O 1
ATOM 3035 N N . LEU A 1 379 ? -5.072 -0.261 27.857 1.00 95.62 379 LEU A N 1
ATOM 3036 C CA . LEU A 1 379 ? -4.012 -1.158 28.338 1.00 95.62 379 LEU A CA 1
ATOM 3037 C C . LEU A 1 379 ? -4.166 -1.457 29.830 1.00 95.62 379 LEU A C 1
ATOM 3039 O O . LEU A 1 379 ? -4.044 -2.609 30.256 1.00 95.62 379 LEU A O 1
ATOM 3043 N N . LYS A 1 380 ? -4.449 -0.432 30.643 1.00 97.12 380 LYS A N 1
ATOM 3044 C CA . LYS A 1 380 ? -4.658 -0.590 32.088 1.00 97.12 380 LYS A CA 1
ATOM 3045 C C . LYS A 1 380 ? -5.851 -1.494 32.388 1.00 97.12 380 LYS A C 1
ATOM 3047 O O . LYS A 1 380 ? -5.760 -2.326 33.292 1.00 97.12 380 LYS A O 1
ATOM 3052 N N . ALA A 1 381 ? -6.947 -1.346 31.646 1.00 97.56 381 ALA A N 1
ATOM 3053 C CA . ALA A 1 381 ? -8.106 -2.219 31.764 1.00 97.56 381 ALA A CA 1
ATOM 3054 C C . ALA A 1 381 ? -7.771 -3.650 31.326 1.00 97.56 381 ALA A C 1
ATOM 3056 O O . ALA A 1 381 ? -8.021 -4.578 32.092 1.00 97.56 381 ALA A O 1
ATOM 3057 N N . TRP A 1 382 ? -7.125 -3.831 30.168 1.00 97.75 382 TRP A N 1
ATOM 3058 C CA . TRP A 1 382 ? -6.754 -5.151 29.653 1.00 97.75 382 TRP A CA 1
ATOM 3059 C C . TRP A 1 382 ? -5.871 -5.940 30.623 1.00 97.75 382 TRP A C 1
ATOM 3061 O O . TRP A 1 382 ? -6.165 -7.097 30.915 1.00 97.75 382 TRP A O 1
ATOM 3071 N N . ARG A 1 383 ? -4.850 -5.311 31.222 1.00 97.38 383 ARG A N 1
ATOM 3072 C CA . ARG A 1 383 ? -3.982 -5.958 32.230 1.00 97.38 383 ARG A CA 1
ATOM 3073 C C . ARG A 1 383 ? -4.755 -6.536 33.420 1.00 97.38 383 ARG A C 1
ATOM 3075 O O . ARG A 1 383 ? -4.292 -7.492 34.031 1.00 97.38 383 ARG A O 1
ATOM 3082 N N . ARG A 1 384 ? -5.919 -5.970 33.759 1.00 97.81 384 ARG A N 1
ATOM 3083 C CA . ARG A 1 384 ? -6.769 -6.440 34.867 1.00 97.81 384 ARG A CA 1
ATOM 3084 C C . ARG A 1 384 ? -7.680 -7.604 34.484 1.00 97.81 384 ARG A C 1
ATOM 3086 O O . ARG A 1 384 ? -8.188 -8.269 35.379 1.00 97.81 384 ARG A O 1
ATOM 3093 N N . VAL A 1 385 ? -7.939 -7.807 33.192 1.00 97.94 385 VAL A N 1
ATOM 3094 C CA . VAL A 1 385 ? -9.006 -8.705 32.711 1.00 97.94 385 VAL A CA 1
ATOM 3095 C C . VAL A 1 385 ? -8.534 -9.756 31.707 1.00 97.94 385 VAL A C 1
ATOM 3097 O O . VAL A 1 385 ? -9.272 -10.697 31.435 1.00 97.94 385 VAL A O 1
ATOM 3100 N N . GLY A 1 386 ? -7.326 -9.628 31.152 1.00 95.12 386 GLY A N 1
ATOM 3101 C CA . GLY A 1 386 ? -6.840 -10.474 30.057 1.00 95.12 386 GLY A CA 1
ATOM 3102 C C . GLY A 1 386 ? -6.777 -11.966 30.397 1.00 95.12 386 GLY A C 1
ATOM 3103 O O . GLY A 1 386 ? -6.949 -12.797 29.510 1.00 95.12 386 GLY A O 1
ATOM 3104 N N . SER A 1 387 ? -6.607 -12.313 31.677 1.00 96.75 387 SER A N 1
ATOM 3105 C CA . SER A 1 387 ? -6.612 -13.697 32.174 1.00 96.75 387 SER A CA 1
ATOM 3106 C C . SER A 1 387 ? -8.003 -14.251 32.507 1.00 96.75 387 SER A C 1
ATOM 3108 O O . SER A 1 387 ? -8.124 -15.440 32.791 1.00 96.75 387 SER A O 1
ATOM 3110 N N . LEU A 1 388 ? -9.053 -13.423 32.491 1.00 97.50 388 LEU A N 1
ATOM 3111 C CA . LEU A 1 388 ? -10.421 -13.851 32.796 1.00 97.50 388 LEU A CA 1
ATOM 3112 C C . LEU A 1 388 ? -11.041 -14.628 31.627 1.00 97.50 388 LEU A C 1
ATOM 3114 O O . LEU A 1 388 ? -10.640 -14.458 30.470 1.00 97.50 388 LEU A O 1
ATOM 3118 N N . ALA A 1 389 ? -12.071 -15.427 31.924 1.00 96.69 389 ALA A N 1
ATOM 3119 C CA . ALA A 1 389 ? -12.930 -16.045 30.912 1.00 96.69 389 ALA A CA 1
ATOM 3120 C C . ALA A 1 389 ? -13.663 -14.977 30.077 1.00 96.69 389 ALA A C 1
ATOM 3122 O O . ALA A 1 389 ? -13.895 -13.872 30.564 1.00 96.69 389 ALA A O 1
ATOM 3123 N N . ALA A 1 390 ? -14.043 -15.297 28.834 1.00 95.44 390 ALA A N 1
ATOM 3124 C CA . ALA A 1 390 ? -14.571 -14.321 27.870 1.00 95.44 390 ALA A CA 1
ATOM 3125 C C . ALA A 1 390 ? -15.766 -13.501 28.402 1.00 95.44 390 ALA A C 1
ATOM 3127 O O . ALA A 1 390 ? -15.738 -12.272 28.336 1.00 95.44 390 ALA A O 1
ATOM 3128 N N . ASP A 1 391 ? -16.764 -14.150 29.008 1.00 94.19 391 ASP A N 1
ATOM 3129 C CA . ASP A 1 391 ? -17.958 -13.462 29.521 1.00 94.19 391 ASP A CA 1
ATOM 3130 C C . ASP A 1 391 ? -17.624 -12.509 30.676 1.00 94.19 391 ASP A C 1
ATOM 3132 O O . ASP A 1 391 ? -18.015 -11.340 30.676 1.00 94.19 391 ASP A O 1
ATOM 3136 N N . GLN A 1 392 ? -16.818 -12.982 31.632 1.00 97.56 392 GLN A N 1
ATOM 3137 C CA . GLN A 1 392 ? -16.352 -12.179 32.767 1.00 97.56 392 GLN A CA 1
ATOM 3138 C C . GLN A 1 392 ? -15.472 -11.015 32.310 1.00 97.56 392 GLN A C 1
ATOM 3140 O O . GLN A 1 392 ? -15.555 -9.910 32.848 1.00 97.56 392 GLN A O 1
ATOM 3145 N N . ARG A 1 393 ? -14.628 -11.258 31.305 1.00 97.38 393 ARG A N 1
ATOM 3146 C CA . ARG A 1 393 ? -13.748 -10.259 30.711 1.00 97.38 393 ARG A CA 1
ATOM 3147 C C . ARG A 1 393 ? -14.553 -9.132 30.085 1.00 97.38 393 ARG A C 1
ATOM 3149 O O . ARG A 1 393 ? -14.278 -7.977 30.389 1.00 97.38 393 ARG A O 1
ATOM 3156 N N . ASN A 1 394 ? -15.550 -9.455 29.266 1.00 95.50 394 ASN A N 1
ATOM 3157 C CA . ASN A 1 394 ? -16.357 -8.456 28.568 1.00 95.50 394 ASN A CA 1
ATOM 3158 C C . ASN A 1 394 ? -17.210 -7.638 29.530 1.00 95.50 394 ASN A C 1
ATOM 3160 O O . ASN A 1 394 ? -17.262 -6.415 29.407 1.00 95.50 394 ASN A O 1
ATOM 3164 N N . GLU A 1 395 ? -17.796 -8.280 30.538 1.00 95.81 395 GLU A N 1
ATOM 3165 C CA . GLU A 1 395 ? -18.524 -7.559 31.579 1.00 95.81 395 GLU A CA 1
ATOM 3166 C C . GLU A 1 395 ? -17.605 -6.614 32.361 1.00 95.81 395 GLU A C 1
ATOM 3168 O O . GLU A 1 395 ? -17.917 -5.441 32.587 1.00 95.81 395 GLU A O 1
ATOM 3173 N N . ARG A 1 396 ? -16.398 -7.080 32.699 1.00 97.44 396 ARG A N 1
ATOM 3174 C CA . ARG A 1 396 ? -15.435 -6.247 33.413 1.00 97.44 396 ARG A CA 1
ATOM 3175 C C . ARG A 1 396 ? -14.874 -5.118 32.549 1.00 97.44 396 ARG A C 1
ATOM 3177 O O . ARG A 1 396 ? -14.663 -4.028 33.077 1.00 97.44 396 ARG A O 1
ATOM 3184 N N . LEU A 1 397 ? -14.671 -5.339 31.249 1.00 96.88 397 LEU A N 1
ATOM 3185 C CA . LEU A 1 397 ? -14.291 -4.292 30.296 1.00 96.88 397 LEU A CA 1
ATOM 3186 C C . LEU A 1 397 ? -15.372 -3.212 30.210 1.00 96.88 397 LEU A C 1
ATOM 3188 O O . LEU A 1 397 ? -15.038 -2.041 30.372 1.00 96.88 397 LEU A O 1
ATOM 3192 N N . ARG A 1 398 ? -16.655 -3.579 30.080 1.00 94.94 398 ARG A N 1
ATOM 3193 C CA . ARG A 1 398 ? -17.772 -2.613 30.105 1.00 94.94 398 ARG A CA 1
ATOM 3194 C C . ARG A 1 398 ? -17.809 -1.804 31.398 1.00 94.94 398 ARG A C 1
ATOM 3196 O O . ARG A 1 398 ? -17.982 -0.592 31.357 1.00 94.94 398 ARG A O 1
ATOM 3203 N N . SER A 1 399 ? -17.584 -2.450 32.541 1.00 95.38 399 SER A N 1
ATOM 3204 C CA . SER A 1 399 ? -17.522 -1.770 33.840 1.00 95.38 399 SER A CA 1
ATOM 3205 C C . SER A 1 399 ? -16.345 -0.788 33.952 1.00 95.38 399 SER A C 1
ATOM 3207 O O . SER A 1 399 ? -16.487 0.255 34.587 1.00 95.38 399 SER A O 1
ATOM 3209 N N . LEU A 1 400 ? -15.185 -1.105 33.366 1.00 95.75 400 LEU A N 1
ATOM 3210 C CA . LEU A 1 400 ? -13.972 -0.282 33.468 1.00 95.75 400 LEU A CA 1
ATOM 3211 C C . LEU A 1 400 ? -13.901 0.837 32.425 1.00 95.75 400 LEU A C 1
ATOM 3213 O O . LEU A 1 400 ? -13.357 1.899 32.717 1.00 95.75 400 LEU A O 1
ATOM 3217 N N . LEU A 1 401 ? -14.393 0.582 31.214 1.00 93.94 401 LEU A N 1
ATOM 3218 C CA . LEU A 1 401 ? -14.209 1.444 30.047 1.00 93.94 401 LEU A CA 1
ATOM 3219 C C . LEU A 1 401 ? -15.527 2.000 29.491 1.00 93.94 401 LEU A C 1
ATOM 3221 O O . LEU A 1 401 ? -15.481 2.910 28.674 1.00 93.94 401 LEU A O 1
ATOM 3225 N N . GLY A 1 402 ? -16.689 1.530 29.952 1.00 92.44 402 GLY A N 1
ATOM 3226 C CA . GLY A 1 402 ? -18.002 1.886 29.404 1.00 92.44 402 GLY A CA 1
ATOM 3227 C C . GLY A 1 402 ? -18.406 1.015 28.210 1.00 92.44 402 GLY A C 1
ATOM 3228 O O . GLY A 1 402 ? -17.669 0.117 27.798 1.00 92.44 402 GLY A O 1
ATOM 3229 N N . ASP A 1 403 ? -19.588 1.266 27.645 1.00 91.25 403 ASP A N 1
ATOM 3230 C CA . ASP A 1 403 ? -20.010 0.639 26.388 1.00 91.25 403 ASP A CA 1
ATOM 3231 C C . ASP A 1 403 ? -19.629 1.531 25.198 1.00 91.25 403 ASP A C 1
ATOM 3233 O O . ASP A 1 403 ? -20.071 2.676 25.087 1.00 91.25 403 ASP A O 1
ATOM 3237 N N . TRP A 1 404 ? -18.782 0.992 24.322 1.00 89.56 404 TRP A N 1
ATOM 3238 C CA . TRP A 1 404 ? -18.174 1.687 23.186 1.00 89.56 404 TRP A CA 1
ATOM 3239 C C . TRP A 1 404 ? -18.546 1.071 21.838 1.00 89.56 404 TRP A C 1
ATOM 3241 O O . TRP A 1 404 ? -17.907 1.385 20.828 1.00 89.56 404 TRP A O 1
ATOM 3251 N N . ARG A 1 405 ? -19.574 0.210 21.790 1.00 88.06 405 ARG A N 1
ATOM 3252 C CA . ARG A 1 405 ? -19.996 -0.434 20.540 1.00 88.06 405 ARG A CA 1
ATOM 3253 C C . ARG A 1 405 ? -20.409 0.596 19.486 1.00 88.06 405 ARG A C 1
ATOM 3255 O O . ARG A 1 405 ? -19.821 0.610 18.404 1.00 88.06 405 ARG A O 1
ATOM 3262 N N . ASP A 1 406 ? -21.308 1.504 19.872 1.00 87.69 406 ASP A N 1
ATOM 3263 C CA . ASP A 1 406 ? -21.834 2.605 19.055 1.00 87.69 406 ASP A CA 1
ATOM 3264 C C . ASP A 1 406 ? -22.037 3.867 19.919 1.00 87.69 406 ASP A C 1
ATOM 3266 O O . ASP A 1 406 ? -23.167 4.244 20.237 1.00 87.69 406 ASP A O 1
ATOM 3270 N N . PRO A 1 407 ? -20.949 4.543 20.338 1.00 92.38 407 PRO A N 1
ATOM 3271 C CA . PRO A 1 407 ? -21.041 5.663 21.276 1.00 92.38 407 PRO A CA 1
ATOM 3272 C C . PRO A 1 407 ? -21.743 6.890 20.673 1.00 92.38 407 PRO A C 1
ATOM 3274 O O . PRO A 1 407 ? -22.137 7.799 21.398 1.00 92.38 407 PRO A O 1
ATOM 3277 N N . LEU A 1 408 ? -21.898 6.928 19.347 1.00 95.31 408 LEU A N 1
ATOM 3278 C CA . LEU A 1 408 ? -22.463 8.042 18.601 1.00 95.31 408 LEU A CA 1
ATOM 3279 C C . LEU A 1 408 ? -23.573 7.549 17.674 1.00 95.31 408 LEU A C 1
ATOM 3281 O O . LEU A 1 408 ? -23.415 6.548 16.977 1.00 95.31 408 LEU A O 1
ATOM 3285 N N . GLN A 1 409 ? -24.664 8.303 17.602 1.00 96.06 409 GLN A N 1
ATOM 3286 C CA . GLN A 1 409 ? -25.747 8.090 16.648 1.00 96.06 409 GLN A CA 1
ATOM 3287 C C . GLN A 1 409 ? -25.886 9.311 15.747 1.00 96.06 409 GLN A C 1
ATOM 3289 O O . GLN A 1 409 ? -25.939 10.436 16.235 1.00 96.06 409 GLN A O 1
ATOM 3294 N N . ALA A 1 410 ? -26.009 9.087 14.440 1.00 96.50 410 ALA A N 1
ATOM 3295 C CA . ALA A 1 410 ? -26.284 10.143 13.476 1.00 96.50 410 ALA A CA 1
ATOM 3296 C C . ALA A 1 410 ? -27.715 10.038 12.926 1.00 96.50 410 ALA A C 1
ATOM 3298 O O . ALA A 1 410 ? -28.203 8.943 12.630 1.00 96.50 410 ALA A O 1
ATOM 3299 N N . VAL A 1 411 ? -28.383 11.180 12.771 1.00 95.31 411 VAL A N 1
ATOM 3300 C CA . VAL A 1 411 ? -29.698 11.311 12.130 1.00 95.31 411 VAL A CA 1
ATOM 3301 C C . VAL A 1 411 ? -29.636 12.449 11.119 1.00 95.31 411 VAL A C 1
ATOM 3303 O O . VAL A 1 411 ? -29.203 13.544 11.466 1.00 95.31 411 VAL A O 1
ATOM 3306 N N . ALA A 1 412 ? -30.068 12.198 9.886 1.00 92.19 412 ALA A N 1
ATOM 3307 C CA . ALA A 1 412 ? -30.215 13.215 8.854 1.00 92.19 412 ALA A CA 1
ATOM 3308 C C . ALA A 1 412 ? -31.690 13.595 8.692 1.00 92.19 412 ALA A C 1
ATOM 3310 O O . ALA A 1 412 ? -32.551 12.720 8.584 1.00 92.19 412 ALA A O 1
ATOM 3311 N N . VAL A 1 413 ? -31.967 14.896 8.672 1.00 88.25 413 VAL A N 1
ATOM 3312 C CA . VAL A 1 413 ? -33.303 15.476 8.506 1.00 88.25 413 VAL A CA 1
ATOM 3313 C C . VAL A 1 413 ? -33.267 16.452 7.337 1.00 88.25 413 VAL A C 1
ATOM 3315 O O . VAL A 1 413 ? -32.372 17.292 7.252 1.00 88.25 413 VAL A O 1
ATOM 3318 N N . GLU A 1 414 ? -34.243 16.360 6.440 1.00 82.56 414 GLU A N 1
ATOM 3319 C CA . GLU A 1 414 ? -34.393 17.314 5.341 1.00 82.56 414 GLU A CA 1
ATOM 3320 C C . GLU A 1 414 ? -34.763 18.708 5.879 1.00 82.56 414 GLU A C 1
ATOM 3322 O O . GLU A 1 414 ? -35.661 18.845 6.719 1.00 82.56 414 GLU A O 1
ATOM 3327 N N . LEU A 1 415 ? -34.047 19.747 5.431 1.00 79.62 415 LEU A N 1
ATOM 3328 C CA . LEU A 1 415 ? -34.258 21.126 5.885 1.00 79.62 415 LEU A CA 1
ATOM 3329 C C . LEU A 1 415 ? -34.988 22.019 4.885 1.00 79.62 415 LEU A C 1
ATOM 3331 O O . LEU A 1 415 ? -35.543 23.034 5.304 1.00 79.62 415 LEU A O 1
ATOM 3335 N N . GLY A 1 416 ? -34.970 21.707 3.593 1.00 77.75 416 GLY A N 1
ATOM 3336 C CA . GLY A 1 416 ? -35.453 22.642 2.583 1.00 77.75 416 GLY A CA 1
ATOM 3337 C C . GLY A 1 416 ? -35.759 21.989 1.243 1.00 77.75 416 GLY A C 1
ATOM 3338 O O . GLY A 1 416 ? -35.507 20.801 1.073 1.00 77.75 416 GLY A O 1
ATOM 3339 N N . PRO A 1 417 ? -36.326 22.760 0.301 1.00 79.56 417 PRO A N 1
ATOM 3340 C CA . PRO A 1 417 ? -36.653 22.262 -1.025 1.00 79.56 417 PRO A CA 1
ATOM 3341 C C . PRO A 1 417 ? -35.389 21.910 -1.815 1.00 79.56 417 PRO A C 1
ATOM 3343 O O . PRO A 1 417 ? -34.316 22.476 -1.594 1.00 79.56 417 PRO A O 1
ATOM 3346 N N . VAL A 1 418 ? -35.554 21.019 -2.791 1.00 80.44 418 VAL A N 1
ATOM 3347 C CA . VAL A 1 418 ? -34.515 20.662 -3.760 1.00 80.44 418 VAL A CA 1
ATOM 3348 C C . VAL A 1 418 ? -34.056 21.912 -4.515 1.00 80.44 418 VAL A C 1
ATOM 3350 O O . VAL A 1 418 ? -34.862 22.608 -5.131 1.00 80.44 418 VAL A O 1
ATOM 3353 N N . GLN A 1 419 ? -32.753 22.177 -4.492 1.00 81.12 419 GLN A N 1
ATOM 3354 C CA . GLN A 1 419 ? -32.103 23.252 -5.229 1.00 81.12 419 GLN A CA 1
ATOM 3355 C C . GLN A 1 419 ? -31.251 22.674 -6.373 1.00 81.12 419 GLN A C 1
ATOM 3357 O O . GLN A 1 419 ? -30.572 21.656 -6.194 1.00 81.12 419 GLN A O 1
ATOM 3362 N N . PRO A 1 420 ? -31.263 23.294 -7.564 1.00 79.56 420 PRO A N 1
ATOM 3363 C CA . PRO A 1 420 ? -30.348 22.933 -8.638 1.00 79.56 420 PRO A CA 1
ATOM 3364 C C . PRO A 1 420 ? -28.925 23.410 -8.311 1.00 79.56 420 PRO A C 1
ATOM 3366 O O . PRO A 1 420 ? -28.703 24.579 -8.006 1.00 79.56 420 PRO A O 1
ATOM 3369 N N . SER A 1 421 ? -27.953 22.507 -8.406 1.00 76.69 421 SER A N 1
ATOM 3370 C CA . SER A 1 421 ? -26.520 22.789 -8.333 1.00 76.69 421 SER A CA 1
ATOM 3371 C C . SER A 1 421 ? -25.907 22.670 -9.735 1.00 76.69 421 SER A C 1
ATOM 3373 O O . SER A 1 421 ? -26.093 21.630 -10.375 1.00 76.69 421 SER A O 1
ATOM 3375 N N . PRO A 1 422 ? -25.159 23.682 -10.217 1.00 72.44 422 PRO A N 1
ATOM 3376 C CA . PRO A 1 422 ? -24.504 23.637 -11.528 1.00 72.44 422 PRO A CA 1
ATOM 3377 C C . PRO A 1 422 ? -23.565 22.436 -11.696 1.00 72.44 422 PRO A C 1
ATOM 3379 O O . PRO A 1 422 ? -23.510 21.847 -12.772 1.00 72.44 422 PRO A O 1
ATOM 3382 N N . ASP A 1 423 ? -22.878 22.052 -10.618 1.00 72.88 423 ASP A N 1
ATOM 3383 C CA . ASP A 1 423 ? -21.825 21.032 -10.650 1.00 72.88 423 ASP A CA 1
ATOM 3384 C C . ASP A 1 423 ? -22.330 19.636 -10.257 1.00 72.88 423 ASP A C 1
ATOM 3386 O O . ASP A 1 423 ? -21.705 18.626 -10.579 1.00 72.88 423 ASP A O 1
ATOM 3390 N N . PHE A 1 424 ? -23.463 19.560 -9.551 1.00 70.56 424 PHE A N 1
ATOM 3391 C CA . PHE A 1 424 ? -23.902 18.335 -8.878 1.00 70.56 424 PHE A CA 1
ATOM 3392 C C . PHE A 1 424 ? -25.361 17.936 -9.152 1.00 70.56 424 PHE A C 1
ATOM 3394 O O . PHE A 1 424 ? -25.865 17.004 -8.521 1.00 70.56 424 PHE A O 1
ATOM 3401 N N . GLY A 1 425 ? -26.047 18.607 -10.081 1.00 82.62 425 GLY A N 1
ATOM 3402 C CA . GLY A 1 425 ? -27.456 18.347 -10.381 1.00 82.62 425 GLY A CA 1
ATOM 3403 C C . GLY A 1 425 ? -28.373 18.775 -9.234 1.00 82.62 425 GLY A C 1
ATOM 3404 O O . GLY A 1 425 ? -28.110 19.754 -8.544 1.00 82.62 425 GLY A O 1
ATOM 3405 N N . THR A 1 426 ? -29.475 18.066 -9.008 1.00 83.62 426 THR A N 1
ATOM 3406 C CA . THR A 1 426 ? -30.395 18.374 -7.904 1.00 83.62 426 THR A CA 1
ATOM 3407 C C . THR A 1 426 ? -29.809 17.964 -6.552 1.00 83.62 426 THR A C 1
ATOM 3409 O O . THR A 1 426 ? -29.352 16.832 -6.364 1.00 83.62 426 THR A O 1
ATOM 3412 N N . ARG A 1 427 ? -29.831 18.887 -5.586 1.00 84.31 427 ARG A N 1
ATOM 3413 C CA . ARG A 1 427 ? -29.400 18.666 -4.200 1.00 84.31 427 ARG A CA 1
ATOM 3414 C C . ARG A 1 427 ? -30.457 19.185 -3.235 1.00 84.31 427 ARG A C 1
ATOM 3416 O O . ARG A 1 427 ? -31.108 20.182 -3.515 1.00 84.31 427 ARG A O 1
ATOM 3423 N N . THR A 1 428 ? -30.622 18.525 -2.098 1.00 87.62 428 THR A N 1
ATOM 3424 C CA . THR A 1 428 ? -31.430 19.023 -0.981 1.00 87.62 428 THR A CA 1
ATOM 3425 C C . THR A 1 428 ? -30.511 19.337 0.194 1.00 87.62 428 THR A C 1
ATOM 3427 O O . THR A 1 428 ? -29.507 18.650 0.416 1.00 87.62 428 THR A O 1
ATOM 3430 N N . LEU A 1 429 ? -30.824 20.389 0.943 1.00 88.75 429 LEU A N 1
ATOM 3431 C CA . LEU A 1 429 ? -30.077 20.731 2.148 1.00 88.75 429 LEU A CA 1
ATOM 3432 C C . LEU A 1 429 ? -30.566 19.847 3.300 1.00 88.75 429 LEU A C 1
ATOM 3434 O O . LEU A 1 429 ? -31.743 19.886 3.660 1.00 88.75 429 LEU A O 1
ATOM 3438 N N . GLY A 1 430 ? -29.667 19.056 3.882 1.00 89.50 430 GLY A N 1
ATOM 3439 C CA . GLY A 1 430 ? -29.948 18.240 5.063 1.00 89.50 430 GLY A CA 1
ATOM 3440 C C . GLY A 1 430 ? -29.250 18.773 6.311 1.00 89.50 430 GLY A C 1
ATOM 3441 O O . GLY A 1 430 ? -28.107 19.225 6.239 1.00 89.50 430 GLY A O 1
ATOM 3442 N N . GLU A 1 431 ? -29.913 18.681 7.464 1.00 92.88 431 GLU A N 1
ATOM 3443 C CA . GLU A 1 431 ? -29.275 18.780 8.778 1.00 92.88 431 GLU A CA 1
ATOM 3444 C C . GLU A 1 431 ? -28.895 17.387 9.247 1.00 92.88 431 GLU A C 1
ATOM 3446 O O . GLU A 1 431 ? -29.740 16.497 9.326 1.00 92.88 431 GLU A O 1
ATOM 3451 N N . ILE A 1 432 ? -27.631 17.201 9.595 1.00 94.31 432 ILE A N 1
ATOM 3452 C CA . ILE A 1 432 ? -27.139 15.968 10.186 1.00 94.31 432 ILE A CA 1
ATOM 3453 C C . ILE A 1 432 ? -26.839 16.259 11.649 1.00 94.31 432 ILE A C 1
ATOM 3455 O O . ILE A 1 432 ? -25.962 17.066 11.958 1.00 94.31 432 ILE A O 1
ATOM 3459 N N . ARG A 1 433 ? -27.568 15.587 12.540 1.00 95.62 433 ARG A N 1
ATOM 3460 C CA . ARG A 1 433 ? -27.385 15.644 13.989 1.00 95.62 433 ARG A CA 1
ATOM 3461 C C . ARG A 1 433 ? -26.643 14.402 14.459 1.00 95.62 433 ARG A C 1
ATOM 3463 O O . ARG A 1 433 ? -27.078 13.286 14.182 1.00 95.62 433 ARG A O 1
ATOM 3470 N N . VAL A 1 434 ? -25.554 14.594 15.195 1.00 96.56 434 VAL A N 1
ATOM 3471 C CA . VAL A 1 434 ? -24.762 13.526 15.815 1.00 96.56 434 VAL A CA 1
ATOM 3472 C C . VAL A 1 434 ? -24.869 13.643 17.327 1.00 96.56 434 VAL A C 1
ATOM 3474 O O . VAL A 1 434 ? -24.473 14.660 17.889 1.00 96.56 434 VAL A O 1
ATOM 3477 N N . THR A 1 435 ? -25.405 12.610 17.971 1.00 96.88 435 THR A N 1
ATOM 3478 C CA . THR A 1 435 ? -25.666 12.546 19.415 1.00 96.88 435 THR A CA 1
ATOM 3479 C C . THR A 1 435 ? -24.742 11.528 20.069 1.00 96.88 435 THR A C 1
ATOM 3481 O O . THR A 1 435 ? -24.556 10.435 19.534 1.00 96.88 435 THR A O 1
ATOM 3484 N N . ASN A 1 436 ? -24.194 11.861 21.236 1.00 96.25 436 ASN A N 1
ATOM 3485 C CA . ASN A 1 436 ? -23.489 10.904 22.078 1.00 96.25 436 ASN A CA 1
ATOM 3486 C C . ASN A 1 436 ? -24.483 10.079 22.906 1.00 96.25 436 ASN A C 1
ATOM 3488 O O . ASN A 1 436 ? -25.130 10.602 23.810 1.00 96.25 436 ASN A O 1
ATOM 3492 N N . ASN A 1 437 ? -24.572 8.786 22.602 1.00 94.19 437 ASN A N 1
ATOM 3493 C CA . ASN A 1 437 ? -25.428 7.826 23.303 1.00 94.19 437 ASN A CA 1
ATOM 3494 C C . ASN A 1 437 ? -24.656 6.975 24.323 1.00 94.19 437 ASN A C 1
ATOM 3496 O O . ASN A 1 437 ? -25.245 6.106 24.962 1.00 94.19 437 ASN A O 1
ATOM 3500 N N . SER A 1 438 ? -23.345 7.185 24.464 1.00 91.44 438 SER A N 1
ATOM 3501 C CA . SER A 1 438 ? -22.555 6.496 25.483 1.00 91.44 438 SER A CA 1
ATOM 3502 C C . SER A 1 438 ? -22.780 7.102 26.872 1.00 91.44 438 SER A C 1
ATOM 3504 O O . SER A 1 438 ? -23.309 8.202 27.028 1.00 91.44 438 SER A O 1
ATOM 3506 N N . THR A 1 439 ? -22.324 6.395 27.904 1.00 89.25 439 THR A N 1
ATOM 3507 C CA . THR A 1 439 ? -22.332 6.875 29.296 1.00 89.25 439 THR A CA 1
ATOM 3508 C C . THR A 1 439 ? -21.155 7.796 29.627 1.00 89.25 439 THR A C 1
ATOM 3510 O O . THR A 1 439 ? -21.040 8.267 30.758 1.00 89.25 439 THR A O 1
ATOM 3513 N N . GLN A 1 440 ? -20.273 8.066 28.663 1.00 90.56 440 GLN A N 1
ATOM 3514 C CA . GLN A 1 440 ? -19.054 8.846 28.850 1.00 90.56 440 GLN A CA 1
ATOM 3515 C C . GLN A 1 440 ? -19.013 10.035 27.896 1.00 90.56 440 GLN A C 1
ATOM 3517 O O . GLN A 1 440 ? -19.751 10.102 26.919 1.00 90.56 440 GLN A O 1
ATOM 3522 N N . ALA A 1 441 ? -18.149 11.006 28.179 1.00 93.00 441 ALA A N 1
ATOM 3523 C CA . ALA A 1 441 ? -17.917 12.100 27.249 1.00 93.00 441 ALA A CA 1
ATOM 3524 C C . ALA A 1 441 ? -17.110 11.607 26.035 1.00 93.00 441 ALA A C 1
ATOM 3526 O O . ALA A 1 441 ? -16.121 10.894 26.193 1.00 93.00 441 ALA A O 1
ATOM 3527 N N . VAL A 1 442 ? -17.505 12.023 24.832 1.00 92.69 442 VAL A N 1
ATOM 3528 C CA . VAL A 1 442 ? -16.851 11.644 23.573 1.00 92.69 442 VAL A CA 1
ATOM 3529 C C . VAL A 1 442 ? -16.379 12.902 22.861 1.00 92.69 442 VAL A C 1
ATOM 3531 O O . VAL A 1 442 ? -17.182 13.754 22.483 1.00 92.69 442 VAL A O 1
ATOM 3534 N N . ALA A 1 443 ? -15.068 13.029 22.665 1.00 92.88 443 ALA A N 1
ATOM 3535 C CA . ALA A 1 443 ? -14.517 14.040 21.771 1.00 92.88 443 ALA A CA 1
ATOM 3536 C C . ALA A 1 443 ? -14.732 13.609 20.314 1.00 92.88 443 ALA A C 1
ATOM 3538 O O . ALA A 1 443 ? -14.518 12.451 19.985 1.00 92.88 443 ALA A O 1
ATOM 3539 N N . ILE A 1 444 ? -15.144 14.514 19.431 1.00 92.62 444 ILE A N 1
ATOM 3540 C CA . ILE A 1 444 ? -15.364 14.252 18.002 1.00 92.62 444 ILE A CA 1
ATOM 3541 C C . ILE A 1 444 ? -15.042 15.515 17.197 1.00 92.62 444 ILE A C 1
ATOM 3543 O O . ILE A 1 444 ? -15.151 16.633 17.708 1.00 92.62 444 ILE A O 1
ATOM 3547 N N . ALA A 1 445 ? -14.643 15.372 15.933 1.00 90.19 445 ALA A N 1
ATOM 3548 C CA . ALA A 1 445 ? -14.609 16.521 15.032 1.00 90.19 445 ALA A CA 1
ATOM 3549 C C . ALA A 1 445 ? -16.026 17.109 14.877 1.00 90.19 445 ALA A C 1
ATOM 3551 O O . ALA A 1 445 ? -17.007 16.374 14.786 1.00 90.19 445 ALA A O 1
ATOM 3552 N N . LYS A 1 446 ? -16.156 18.438 14.817 1.00 90.75 446 LYS A N 1
ATOM 3553 C CA . LYS A 1 446 ? -17.458 19.116 14.650 1.00 90.75 446 LYS A CA 1
ATOM 3554 C C . LYS A 1 446 ? -18.146 18.759 13.329 1.00 90.75 446 LYS A C 1
ATOM 3556 O O . LYS A 1 446 ? -19.362 18.864 13.214 1.00 90.75 446 LYS A O 1
ATOM 3561 N N . ARG A 1 447 ? -17.364 18.358 12.325 1.00 88.69 447 ARG A N 1
ATOM 3562 C CA . ARG A 1 447 ? -17.831 17.893 11.017 1.00 88.69 447 ARG A CA 1
ATOM 3563 C C . ARG A 1 447 ? -17.041 16.646 10.612 1.00 88.69 447 ARG A C 1
ATOM 3565 O O . ARG A 1 447 ? -15.854 16.569 10.942 1.00 88.69 447 ARG A O 1
ATOM 3572 N N . PRO A 1 448 ? -17.661 15.693 9.898 1.00 90.31 448 PRO A N 1
ATOM 3573 C CA . PRO A 1 448 ? -16.924 14.587 9.314 1.00 90.31 448 PRO A CA 1
ATOM 3574 C C . PRO A 1 448 ? -15.928 15.110 8.273 1.00 90.31 448 PRO A C 1
ATOM 3576 O O . PRO A 1 448 ? -16.097 16.183 7.700 1.00 90.31 448 PRO A O 1
ATOM 3579 N N . THR A 1 449 ? -14.872 14.344 8.032 1.00 85.62 449 THR A N 1
ATOM 3580 C CA . THR A 1 449 ? -13.867 14.621 6.999 1.00 85.62 449 THR A CA 1
ATOM 3581 C C . THR A 1 449 ? -14.473 14.524 5.603 1.00 85.62 449 THR A C 1
ATOM 3583 O O . THR A 1 449 ? -14.165 15.335 4.736 1.00 85.62 449 THR A O 1
ATOM 3586 N N . SER A 1 450 ? -15.358 13.552 5.402 1.00 86.88 450 SER A N 1
ATOM 3587 C CA . SER A 1 450 ? -16.127 13.357 4.177 1.00 86.88 450 SER A CA 1
ATOM 3588 C C . SER A 1 450 ? -17.389 12.554 4.485 1.00 86.88 450 SER A C 1
ATOM 3590 O O . SER A 1 450 ? -17.555 12.024 5.588 1.00 86.88 450 SER A O 1
ATOM 3592 N N . PHE A 1 451 ? -18.301 12.458 3.525 1.00 89.75 451 PHE A N 1
ATOM 3593 C CA . PHE A 1 451 ? -19.436 11.550 3.620 1.00 89.75 451 PHE A CA 1
ATOM 3594 C C . PHE A 1 451 ? -19.751 10.937 2.259 1.00 89.75 451 PHE A C 1
ATOM 3596 O O . PHE A 1 451 ? -19.531 11.559 1.217 1.00 89.75 451 PHE A O 1
ATOM 3603 N N . SER A 1 452 ? -20.264 9.710 2.281 1.00 90.69 452 SER A N 1
ATOM 3604 C CA . SER A 1 452 ? -20.771 9.018 1.101 1.00 90.69 452 SER A CA 1
ATOM 3605 C C . SER A 1 452 ? -22.241 8.681 1.286 1.00 90.69 452 SER A C 1
ATOM 3607 O O . SER A 1 452 ? -22.714 8.411 2.390 1.00 90.69 452 SER A O 1
ATOM 3609 N N . GLN A 1 453 ? -22.971 8.720 0.185 1.00 92.06 453 GLN A N 1
ATOM 3610 C CA . GLN A 1 453 ? -24.392 8.427 0.120 1.00 92.06 453 GLN A CA 1
ATOM 3611 C C . GLN A 1 453 ? -24.608 7.338 -0.927 1.00 92.06 453 GLN A C 1
ATOM 3613 O O . GLN A 1 453 ? -24.025 7.392 -2.011 1.00 92.06 453 GLN A O 1
ATOM 3618 N N . ARG A 1 454 ? -25.397 6.323 -0.575 1.00 89.75 454 ARG A N 1
ATOM 3619 C CA . ARG A 1 454 ? -25.742 5.181 -1.428 1.00 89.75 454 ARG A CA 1
ATOM 3620 C C . ARG A 1 454 ? -27.257 5.067 -1.527 1.00 89.75 454 ARG A C 1
ATOM 3622 O O . ARG A 1 454 ? -27.963 5.320 -0.554 1.00 89.75 454 ARG A O 1
ATOM 3629 N N . TRP A 1 455 ? -27.739 4.717 -2.709 1.00 89.19 455 TRP A N 1
ATOM 3630 C CA . TRP A 1 455 ? -29.148 4.478 -3.004 1.00 89.19 455 TRP A CA 1
ATOM 3631 C C . TRP A 1 455 ? -29.257 3.383 -4.067 1.00 89.19 455 TRP A C 1
ATOM 3633 O O . TRP A 1 455 ? -28.252 2.898 -4.581 1.00 89.19 455 TRP A O 1
ATOM 3643 N N . GLU A 1 456 ? -30.478 2.972 -4.401 1.00 85.62 456 GLU A N 1
ATOM 3644 C CA . GLU A 1 456 ? -30.724 1.804 -5.259 1.00 85.62 456 GLU A CA 1
ATOM 3645 C C . GLU A 1 456 ? -30.028 1.866 -6.631 1.00 85.62 456 GLU A C 1
ATOM 3647 O O . GLU A 1 456 ? -29.655 0.834 -7.187 1.00 85.62 456 GLU A O 1
ATOM 3652 N N . HIS A 1 457 ? -29.824 3.069 -7.168 1.00 84.00 457 HIS A N 1
ATOM 3653 C CA . HIS A 1 457 ? -29.308 3.277 -8.522 1.00 84.00 457 HIS A CA 1
ATOM 3654 C C . HIS A 1 457 ? -28.001 4.068 -8.565 1.00 84.00 457 HIS A C 1
ATOM 3656 O O . HIS A 1 457 ? -27.594 4.514 -9.636 1.00 84.00 457 HIS A O 1
ATOM 3662 N N . GLY A 1 458 ? -27.334 4.264 -7.426 1.00 84.62 458 GLY A N 1
ATOM 3663 C CA . GLY A 1 458 ? -26.074 4.989 -7.439 1.00 84.62 458 GLY A CA 1
ATOM 3664 C C . GLY A 1 458 ? -25.410 5.184 -6.088 1.00 84.62 458 GLY A C 1
ATOM 3665 O O . GLY A 1 458 ? -25.918 4.825 -5.023 1.00 84.62 458 GLY A O 1
ATOM 3666 N N . SER A 1 459 ? -24.227 5.775 -6.168 1.00 86.44 459 SER A N 1
ATOM 3667 C CA . SER A 1 459 ? -23.476 6.296 -5.040 1.00 86.44 459 SER A CA 1
ATOM 3668 C C . SER A 1 459 ? -22.918 7.669 -5.407 1.00 86.44 459 SER A C 1
ATOM 3670 O O . SER A 1 459 ? -22.714 8.000 -6.574 1.00 86.44 459 SER A O 1
ATOM 3672 N N . SER A 1 460 ? -22.709 8.507 -4.401 1.00 84.00 460 SER A N 1
ATOM 3673 C CA . SER A 1 460 ? -22.099 9.822 -4.562 1.00 84.00 460 SER A CA 1
ATOM 3674 C C . SER A 1 460 ? -21.356 10.157 -3.286 1.00 84.00 460 SER A C 1
ATOM 3676 O O . SER A 1 460 ? -21.823 9.873 -2.183 1.00 84.00 460 SER A O 1
ATOM 3678 N N . SER A 1 461 ? -20.223 10.822 -3.431 1.00 82.81 461 SER A N 1
ATOM 3679 C CA . SER A 1 461 ? -19.648 11.620 -2.350 1.00 82.81 461 SER A CA 1
ATOM 3680 C C . SER A 1 461 ? -20.333 12.985 -2.362 1.00 82.81 461 SER A C 1
ATOM 3682 O O . SER A 1 461 ? -20.726 13.460 -3.431 1.00 82.81 461 SER A O 1
ATOM 3684 N N . GLY A 1 462 ? -20.554 13.591 -1.200 1.00 72.50 462 GLY A N 1
ATOM 3685 C CA . GLY A 1 462 ? -21.154 14.924 -1.122 1.00 72.50 462 GLY A CA 1
ATOM 3686 C C . GLY A 1 462 ? -20.178 15.989 -0.629 1.00 72.50 462 GLY A C 1
ATOM 3687 O O . GLY A 1 462 ? -19.134 15.684 -0.053 1.00 72.50 462 GLY A O 1
ATOM 3688 N N . GLY A 1 463 ? -20.534 17.249 -0.885 1.00 69.50 463 GLY A N 1
ATOM 3689 C CA . GLY A 1 463 ? -19.842 18.435 -0.382 1.00 69.50 463 GLY A CA 1
ATOM 3690 C C . GLY A 1 463 ? -20.604 19.078 0.780 1.00 69.50 463 GLY A C 1
ATOM 3691 O O . GLY A 1 463 ? -21.827 18.954 0.889 1.00 69.50 463 GLY A O 1
ATOM 3692 N N . PHE A 1 464 ? -19.885 19.763 1.666 1.00 77.50 464 PHE A N 1
ATOM 3693 C CA . PHE A 1 464 ? -20.492 20.542 2.749 1.00 77.50 464 PHE A CA 1
ATOM 3694 C C . PHE A 1 464 ? -20.973 21.913 2.247 1.00 77.50 464 PHE A C 1
ATOM 3696 O O . PHE A 1 464 ? -20.421 22.445 1.290 1.00 77.50 464 PHE A O 1
ATOM 3703 N N . ASP A 1 465 ? -21.974 22.484 2.929 1.00 59.69 465 ASP A N 1
ATOM 3704 C CA . ASP A 1 465 ? -22.688 23.720 2.542 1.00 59.69 465 ASP A CA 1
ATOM 3705 C C . ASP A 1 465 ? -21.817 24.991 2.510 1.00 59.69 465 ASP A C 1
ATOM 3707 O O . ASP A 1 465 ? -22.208 26.019 1.973 1.00 59.69 465 ASP A O 1
ATOM 3711 N N . SER A 1 466 ? -20.597 24.937 3.043 1.00 59.00 466 SER A N 1
ATOM 3712 C CA . SER A 1 466 ? -19.699 26.081 2.966 1.00 59.00 466 SER A CA 1
ATOM 3713 C C . SER A 1 466 ? -18.234 25.666 2.847 1.00 59.00 466 SER A C 1
ATOM 3715 O O . SER A 1 466 ? -17.800 24.784 3.600 1.00 59.00 466 SER A O 1
ATOM 3717 N N . PRO A 1 467 ? -17.438 26.337 1.988 1.00 54.03 467 PRO A N 1
ATOM 3718 C CA . PRO A 1 467 ? -15.976 26.252 1.983 1.00 54.03 467 PRO A CA 1
ATOM 3719 C C . PRO A 1 467 ? -15.319 26.907 3.221 1.00 54.03 467 PRO A C 1
ATOM 3721 O O . PRO A 1 467 ? -14.125 27.201 3.205 1.00 54.03 467 PRO A O 1
ATOM 3724 N N . ASP A 1 468 ? -16.074 27.155 4.298 1.00 51.56 468 ASP A N 1
ATOM 3725 C CA . ASP A 1 468 ? -15.647 27.976 5.426 1.00 51.56 468 ASP A CA 1
ATOM 3726 C C . ASP A 1 468 ? -14.364 27.499 6.107 1.00 51.56 468 ASP A C 1
ATOM 3728 O O . ASP A 1 468 ? -14.274 26.400 6.662 1.00 51.56 468 ASP A O 1
ATOM 3732 N N . ARG A 1 469 ? -13.406 28.435 6.075 1.00 51.66 469 ARG A N 1
ATOM 3733 C CA . ARG A 1 469 ? -12.430 28.797 7.109 1.00 51.66 469 ARG A CA 1
ATOM 3734 C C . ARG A 1 469 ? -12.339 27.760 8.217 1.00 51.66 469 ARG A C 1
ATOM 3736 O O . ARG A 1 469 ? -13.255 27.647 9.025 1.00 51.66 469 ARG A O 1
ATOM 3743 N N . VAL A 1 470 ? -11.203 27.057 8.249 1.00 55.41 470 VAL A N 1
ATOM 3744 C CA . VAL A 1 470 ? -10.757 26.183 9.343 1.00 55.41 470 VAL A CA 1
ATOM 3745 C C . VAL A 1 470 ? -11.286 26.735 10.666 1.00 55.41 470 VAL A C 1
ATOM 3747 O O . VAL A 1 470 ? -10.773 27.739 11.154 1.00 55.41 470 VAL A O 1
ATOM 3750 N N . ALA A 1 471 ? -12.365 26.139 11.185 1.00 59.53 471 ALA A N 1
ATOM 3751 C CA . ALA A 1 471 ? -12.970 26.598 12.425 1.00 59.53 471 ALA A CA 1
ATOM 3752 C C . ALA A 1 471 ? -11.872 26.642 13.495 1.00 59.53 471 ALA A C 1
ATOM 3754 O O . ALA A 1 471 ? -11.106 25.681 13.604 1.00 59.53 471 ALA A O 1
ATOM 3755 N N . GLU A 1 472 ? -11.792 27.734 14.262 1.00 66.69 472 GLU A N 1
ATOM 3756 C CA . GLU A 1 472 ? -10.723 27.945 15.254 1.00 66.69 472 GLU A CA 1
ATOM 3757 C C . GLU A 1 472 ? -10.598 26.768 16.235 1.00 66.69 472 GLU A C 1
ATOM 3759 O O . GLU A 1 472 ? -9.500 26.427 16.672 1.00 66.69 472 GLU A O 1
ATOM 3764 N N . GLU A 1 473 ? -11.712 26.072 16.495 1.00 75.62 473 GLU A N 1
ATOM 3765 C CA . GLU A 1 473 ? -11.737 24.792 17.197 1.00 75.62 473 GLU A CA 1
ATOM 3766 C C . GLU A 1 473 ? -12.470 23.715 16.376 1.00 75.62 473 GLU A C 1
ATOM 3768 O O . GLU A 1 473 ? -13.707 23.703 16.361 1.00 75.62 473 GLU A O 1
ATOM 3773 N N . PRO A 1 474 ? -11.755 22.789 15.709 1.00 85.69 474 PRO A N 1
ATOM 3774 C CA . PRO A 1 474 ? -12.368 21.777 14.845 1.00 85.69 474 PRO A CA 1
ATOM 3775 C C . PRO A 1 474 ? -12.998 20.598 15.603 1.00 85.69 474 PRO A C 1
ATOM 3777 O O . PRO A 1 474 ? -13.683 19.783 14.986 1.00 85.69 474 PRO A O 1
ATOM 3780 N N . PHE A 1 475 ? -12.815 20.515 16.924 1.00 89.81 475 PHE A N 1
ATOM 3781 C CA . PHE A 1 475 ? -13.300 19.421 17.771 1.00 89.81 475 PHE A CA 1
ATOM 3782 C C . PHE A 1 475 ? -14.262 19.920 18.850 1.00 89.81 475 PHE A C 1
ATOM 3784 O O . PHE A 1 475 ? -14.159 21.055 19.314 1.00 89.81 475 PHE A O 1
ATOM 3791 N N . ILE A 1 476 ? -15.184 19.054 19.259 1.00 92.75 476 ILE A N 1
ATOM 3792 C CA . ILE A 1 476 ? -16.123 19.257 20.365 1.00 92.75 476 ILE A CA 1
ATOM 3793 C C . ILE A 1 476 ? -16.135 18.006 21.247 1.00 92.75 476 ILE A C 1
ATOM 3795 O O . ILE A 1 476 ? -15.960 16.897 20.748 1.00 92.75 476 ILE A O 1
ATOM 3799 N N . THR A 1 477 ? -16.335 18.179 22.550 1.00 94.31 477 THR A N 1
ATOM 3800 C CA . THR A 1 477 ? -16.601 17.069 23.471 1.00 94.31 477 THR A CA 1
ATOM 3801 C C . THR A 1 477 ? -18.090 17.036 23.758 1.00 94.31 477 THR A C 1
ATOM 3803 O O . THR A 1 477 ? -18.614 17.999 24.306 1.00 94.31 477 THR A O 1
ATOM 3806 N N . LEU A 1 478 ? -18.751 15.943 23.391 1.00 95.56 478 LEU A N 1
ATOM 3807 C CA . LEU A 1 478 ? -20.163 15.705 23.667 1.00 95.56 478 LEU A CA 1
ATOM 3808 C C . LEU A 1 478 ? -20.281 14.910 24.967 1.00 95.56 478 LEU A C 1
ATOM 3810 O O . LEU A 1 478 ? -19.740 13.807 25.060 1.00 95.56 478 LEU A O 1
ATOM 3814 N N . ARG A 1 479 ? -20.982 15.428 25.973 1.00 96.31 479 ARG A N 1
ATOM 3815 C CA . ARG A 1 479 ? -21.392 14.658 27.161 1.00 96.31 479 ARG A CA 1
ATOM 3816 C C . ARG A 1 479 ? -22.503 13.655 26.799 1.00 96.31 479 ARG A C 1
ATOM 3818 O O . ARG A 1 479 ? -23.086 13.774 25.720 1.00 96.31 479 ARG A O 1
ATOM 3825 N N . PRO A 1 480 ? -22.814 12.672 27.663 1.00 95.88 480 PRO A N 1
ATOM 3826 C CA . PRO A 1 480 ? -23.949 11.775 27.444 1.00 95.88 480 PRO A CA 1
ATOM 3827 C C . PRO A 1 480 ? -25.240 12.545 27.136 1.00 95.88 480 PRO A C 1
ATOM 3829 O O . PRO A 1 480 ? -25.631 13.433 27.892 1.00 95.88 480 PRO A O 1
ATOM 3832 N N . GLY A 1 481 ? -25.877 12.228 26.009 1.00 95.38 481 GLY A N 1
ATOM 3833 C CA . GLY A 1 481 ? -27.095 12.879 25.519 1.00 95.38 481 GLY A CA 1
ATOM 3834 C C . GLY A 1 481 ? -26.888 14.196 24.757 1.00 95.38 481 GLY A C 1
ATOM 3835 O O . GLY A 1 481 ? -27.824 14.667 24.107 1.00 95.38 481 GLY A O 1
ATOM 3836 N N . GLU A 1 482 ? -25.691 14.791 24.778 1.00 97.44 482 GLU A N 1
ATOM 3837 C CA . GLU A 1 482 ? -25.398 15.989 23.985 1.00 97.44 482 GLU A CA 1
ATOM 3838 C C . GLU A 1 482 ? -25.267 15.660 22.495 1.00 97.44 482 GLU A C 1
ATOM 3840 O O . GLU A 1 482 ? -24.908 14.547 22.097 1.00 97.44 482 GLU A O 1
ATOM 3845 N N . ALA A 1 483 ? -25.547 16.657 21.656 1.00 96.44 483 ALA A N 1
ATOM 3846 C CA . ALA A 1 483 ? -25.484 16.522 20.211 1.00 96.44 483 ALA A CA 1
ATOM 3847 C C . ALA A 1 483 ? -24.818 17.727 19.544 1.00 96.44 483 ALA A C 1
ATOM 3849 O O . ALA A 1 483 ? -24.846 18.842 20.061 1.00 96.44 483 ALA A O 1
ATOM 3850 N N . THR A 1 484 ? -24.271 17.499 18.354 1.00 95.00 484 THR A N 1
ATOM 3851 C CA . THR A 1 484 ? -23.833 18.543 17.426 1.00 95.00 484 THR A CA 1
ATOM 3852 C C . THR A 1 484 ? -24.577 18.404 16.101 1.00 95.00 484 THR A C 1
ATOM 3854 O O . THR A 1 484 ? -24.985 17.300 15.737 1.00 95.00 484 THR A O 1
ATOM 3857 N N . SER A 1 485 ? -24.758 19.511 15.386 1.00 94.00 485 SER A N 1
ATOM 3858 C CA . SER A 1 485 ? -25.431 19.543 14.087 1.00 94.00 485 SER A CA 1
ATOM 3859 C C . SER A 1 485 ? -24.568 20.243 13.046 1.00 94.00 485 SER A C 1
ATOM 3861 O O . SER A 1 485 ? -23.875 21.218 13.342 1.00 94.00 485 SER A O 1
ATOM 3863 N N . PHE A 1 486 ? -24.653 19.783 11.803 1.00 92.12 486 PHE A N 1
ATOM 3864 C CA . PHE A 1 486 ? -24.085 20.470 10.646 1.00 92.12 486 PHE A CA 1
ATOM 3865 C C . PHE A 1 486 ? -24.963 20.265 9.411 1.00 92.12 486 PHE A C 1
ATOM 3867 O O . PHE A 1 486 ? -25.792 19.358 9.360 1.00 92.12 486 PHE A O 1
ATOM 3874 N N . ARG A 1 487 ? -24.781 21.130 8.412 1.00 90.75 487 ARG A N 1
ATOM 3875 C CA . ARG A 1 487 ? -25.529 21.085 7.153 1.00 90.75 487 ARG A CA 1
ATOM 3876 C C . ARG A 1 487 ? -24.691 20.480 6.032 1.00 90.75 487 ARG A C 1
ATOM 3878 O O . ARG A 1 487 ? -23.481 20.714 5.967 1.00 90.75 487 ARG A O 1
ATOM 3885 N N . ALA A 1 488 ? -25.334 19.710 5.163 1.00 90.19 488 ALA A N 1
ATOM 3886 C CA . ALA A 1 488 ? -24.704 19.080 4.008 1.00 90.19 488 ALA A CA 1
ATOM 3887 C C . ALA A 1 488 ? -25.644 19.069 2.799 1.00 90.19 488 ALA A C 1
ATOM 3889 O O . ALA A 1 488 ? -26.863 18.955 2.954 1.00 90.19 488 ALA A O 1
ATOM 3890 N N . TYR A 1 489 ? -25.063 19.145 1.601 1.00 89.06 489 TYR A N 1
ATOM 3891 C CA . TYR A 1 489 ? -25.802 18.927 0.365 1.00 89.06 489 TYR A CA 1
ATOM 3892 C C . TYR A 1 489 ? -25.954 17.430 0.122 1.00 89.06 489 TYR A C 1
ATOM 3894 O O . TYR A 1 489 ? -24.978 16.717 -0.122 1.00 89.06 489 TYR A O 1
ATOM 3902 N N . LEU A 1 490 ? -27.195 16.967 0.184 1.00 89.88 490 LEU A N 1
ATOM 3903 C CA . LEU A 1 490 ? -27.578 15.574 0.018 1.00 89.88 490 LEU A CA 1
ATOM 3904 C C . LEU A 1 490 ? -28.314 15.392 -1.308 1.00 89.88 490 LEU A C 1
ATOM 3906 O O . LEU A 1 490 ? -28.888 16.334 -1.855 1.00 89.88 490 LEU A O 1
ATOM 3910 N N . ILE A 1 491 ? -28.295 14.182 -1.853 1.00 88.06 491 ILE A N 1
ATOM 3911 C CA . ILE A 1 491 ? -29.171 13.857 -2.987 1.00 88.06 491 ILE A CA 1
ATOM 3912 C C . ILE A 1 491 ? -30.634 13.767 -2.503 1.00 88.06 491 ILE A C 1
ATOM 3914 O O . ILE A 1 491 ? -30.879 13.228 -1.418 1.00 88.06 491 ILE A O 1
ATOM 3918 N N . PRO A 1 492 ? -31.618 14.269 -3.267 1.00 85.62 492 PRO A N 1
ATOM 3919 C CA . PRO A 1 492 ? -33.033 14.157 -2.903 1.00 85.62 492 PRO A CA 1
ATOM 3920 C C . PRO A 1 492 ? -33.509 12.707 -2.740 1.00 85.62 492 PRO A C 1
ATOM 3922 O O . PRO A 1 492 ? -34.362 12.414 -1.905 1.00 85.62 492 PRO A O 1
ATOM 3925 N N . GLU A 1 493 ? -32.924 11.774 -3.493 1.00 84.94 493 GLU A N 1
ATOM 3926 C CA . GLU A 1 493 ? -33.282 10.355 -3.493 1.00 84.94 493 GLU A CA 1
ATOM 3927 C C . GLU A 1 493 ? -33.097 9.705 -2.118 1.00 84.94 493 GLU A C 1
ATOM 3929 O O . GLU A 1 493 ? -33.837 8.772 -1.797 1.00 84.94 493 GLU A O 1
ATOM 3934 N N . LEU A 1 494 ? -32.201 10.232 -1.268 1.00 79.19 494 LEU A N 1
ATOM 3935 C CA . LEU A 1 494 ? -32.064 9.773 0.118 1.00 79.19 494 LEU A CA 1
ATOM 3936 C C . LEU A 1 494 ? -33.380 9.912 0.905 1.00 79.19 494 LEU A C 1
ATOM 3938 O O . LEU A 1 494 ? -33.662 9.081 1.763 1.00 79.19 494 LEU A O 1
ATOM 3942 N N . PHE A 1 495 ? -34.198 10.919 0.590 1.00 81.12 495 PHE A N 1
ATOM 3943 C CA . PHE A 1 495 ? -35.459 11.229 1.274 1.00 81.12 495 PHE A CA 1
ATOM 3944 C C . PHE A 1 495 ? -36.701 10.745 0.510 1.00 81.12 495 PHE A C 1
ATOM 3946 O O . PHE A 1 495 ? -37.826 10.938 0.960 1.00 81.12 495 PHE A O 1
ATOM 3953 N N . SER A 1 496 ? -36.527 10.069 -0.629 1.00 81.75 496 SER A N 1
ATOM 3954 C CA . SER A 1 496 ? -37.643 9.591 -1.463 1.00 81.75 496 SER A CA 1
ATOM 3955 C C . SER A 1 496 ? -38.453 8.441 -0.842 1.00 81.75 496 SER A C 1
ATOM 3957 O O . SER A 1 496 ? -39.532 8.114 -1.330 1.00 81.75 496 SER A O 1
ATOM 3959 N N . GLY A 1 497 ? -37.951 7.810 0.226 1.00 70.62 497 GLY A N 1
ATOM 3960 C CA . GLY A 1 497 ? -38.619 6.686 0.892 1.00 70.62 497 GLY A CA 1
ATOM 3961 C C . GLY A 1 497 ? -38.498 5.339 0.164 1.00 70.62 497 GLY A C 1
ATOM 3962 O O . GLY A 1 497 ? -39.093 4.365 0.610 1.00 70.62 497 GLY A O 1
ATOM 3963 N N . SER A 1 498 ? -37.688 5.242 -0.898 1.00 72.44 498 SER A N 1
ATOM 3964 C CA . SER A 1 498 ? -37.452 4.015 -1.694 1.00 72.44 498 SER A CA 1
ATOM 3965 C C . SER A 1 498 ? -36.688 2.889 -0.962 1.00 72.44 498 SER A C 1
ATOM 3967 O O . SER A 1 498 ? -36.393 1.846 -1.535 1.00 72.44 498 SER A O 1
ATOM 3969 N N . GLY A 1 499 ? -36.395 3.047 0.334 1.00 66.38 499 GLY A N 1
ATOM 3970 C CA . GLY A 1 499 ? -36.050 1.933 1.227 1.00 66.38 499 GLY A CA 1
ATOM 3971 C C . GLY A 1 499 ? -34.592 1.453 1.238 1.00 66.38 499 GLY A C 1
ATOM 3972 O O . GLY A 1 499 ? -34.284 0.535 1.994 1.00 66.38 499 GLY A O 1
ATOM 3973 N N . ARG A 1 500 ? -33.669 2.055 0.473 1.00 79.56 500 ARG A N 1
ATOM 3974 C CA . ARG A 1 500 ? -32.232 1.672 0.474 1.00 79.56 500 ARG A CA 1
ATOM 3975 C C . ARG A 1 500 ? -31.253 2.847 0.495 1.00 79.56 500 ARG A C 1
ATOM 3977 O O . ARG A 1 500 ? -30.123 2.739 0.032 1.00 79.56 500 ARG A O 1
ATOM 3984 N N . ALA A 1 501 ? -31.699 3.976 1.027 1.00 86.06 501 ALA A N 1
ATOM 3985 C CA . ALA A 1 501 ? -30.864 5.147 1.231 1.00 86.06 501 ALA A CA 1
ATOM 3986 C C . ALA A 1 501 ? -29.919 4.942 2.428 1.00 86.06 501 ALA A C 1
ATOM 3988 O O . ALA A 1 501 ? -30.362 4.670 3.545 1.00 86.06 501 ALA A O 1
ATOM 3989 N N . GLU A 1 502 ? -28.616 5.097 2.211 1.00 91.62 502 GLU A N 1
ATOM 3990 C CA . GLU A 1 502 ? -27.597 5.040 3.258 1.00 91.62 502 GLU A CA 1
ATOM 3991 C C . GLU A 1 502 ? -26.726 6.290 3.200 1.00 91.62 502 GLU A C 1
ATOM 3993 O O . GLU A 1 502 ? -26.269 6.686 2.131 1.00 91.62 502 GLU A O 1
ATOM 3998 N N . LEU 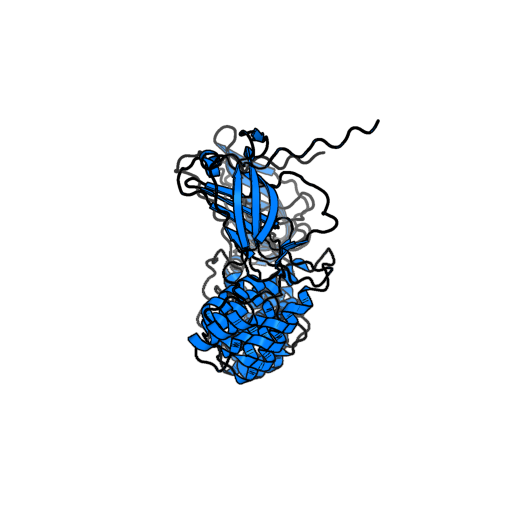A 1 503 ? -26.471 6.897 4.358 1.00 92.75 503 LEU A N 1
ATOM 3999 C CA . LEU A 1 503 ? -25.546 8.014 4.508 1.00 92.75 503 LEU A CA 1
ATOM 4000 C C . LEU A 1 503 ? -24.455 7.615 5.500 1.00 92.75 503 LEU A C 1
ATOM 400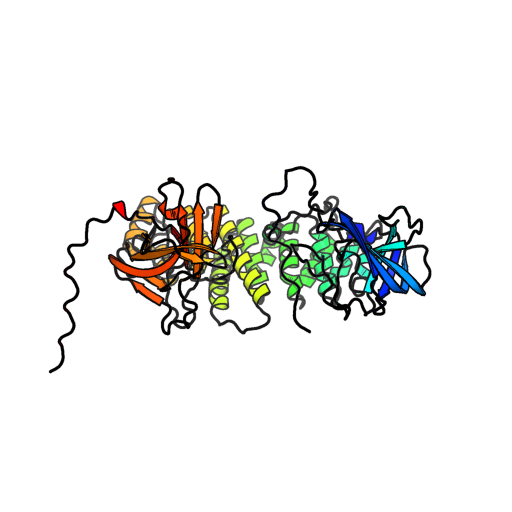2 O O . LEU A 1 503 ? -24.742 7.284 6.649 1.00 92.75 503 LEU A O 1
ATOM 4006 N N . TYR A 1 504 ? -23.207 7.658 5.052 1.00 93.00 504 TYR A N 1
ATOM 4007 C CA . TYR A 1 504 ? -22.024 7.317 5.829 1.00 93.00 504 TYR A CA 1
ATOM 4008 C C . TYR A 1 504 ? -21.185 8.566 6.071 1.00 93.00 504 TYR A C 1
ATOM 4010 O O . TYR A 1 504 ? -20.715 9.195 5.128 1.00 93.00 504 TYR A O 1
ATOM 4018 N N . LEU A 1 505 ? -20.964 8.912 7.334 1.00 92.56 505 LEU A N 1
ATOM 4019 C CA . LEU A 1 505 ? -20.151 10.042 7.769 1.00 92.56 505 LEU A CA 1
ATOM 4020 C C . LEU A 1 505 ? -18.775 9.524 8.187 1.00 92.56 505 LEU A C 1
ATOM 4022 O O . LEU A 1 505 ? -18.675 8.746 9.135 1.00 92.56 505 LEU A O 1
ATOM 4026 N N . LYS A 1 506 ? -17.714 9.948 7.504 1.00 90.19 506 LYS A N 1
ATOM 4027 C CA . LYS A 1 506 ? -16.339 9.524 7.788 1.00 90.19 506 LYS A CA 1
ATOM 4028 C C . LYS A 1 506 ? -15.649 10.563 8.674 1.00 90.19 506 LYS A C 1
ATOM 4030 O O . LYS A 1 506 ? -15.362 11.667 8.221 1.00 90.19 506 LYS A O 1
ATOM 4035 N N . TYR A 1 507 ? -15.362 10.223 9.926 1.00 89.81 507 TYR A N 1
ATOM 4036 C CA . TYR A 1 507 ? -14.578 11.041 10.856 1.00 89.81 507 TYR A CA 1
ATOM 4037 C C . TYR A 1 507 ? -13.160 10.488 10.914 1.00 89.81 507 TYR A C 1
ATOM 4039 O O . TYR A 1 507 ? -12.895 9.532 11.638 1.00 89.81 507 TYR A O 1
ATOM 4047 N N . LEU A 1 508 ? -12.268 11.058 10.108 1.00 82.62 508 LEU A N 1
ATOM 4048 C CA . LEU A 1 508 ? -10.933 10.500 9.889 1.00 82.62 508 LEU A CA 1
ATOM 4049 C C . LEU A 1 508 ? -9.821 11.331 10.535 1.00 82.62 508 LEU A C 1
ATOM 4051 O O . LEU A 1 508 ? -8.671 10.952 10.433 1.00 82.62 508 LEU A O 1
ATOM 4055 N N . LYS A 1 509 ? -10.125 12.459 11.183 1.00 74.25 509 LYS A N 1
ATOM 4056 C CA . LYS A 1 509 ? -9.110 13.331 11.796 1.00 74.25 509 LYS A CA 1
ATOM 4057 C C . LYS A 1 509 ? -9.079 13.153 13.312 1.00 74.25 509 LYS A C 1
ATOM 4059 O O . LYS A 1 509 ? -10.107 13.388 13.948 1.00 74.25 509 LYS A O 1
ATOM 4064 N N . VAL A 1 510 ? -7.918 12.853 13.893 1.00 67.62 510 VAL A N 1
ATOM 4065 C CA . VAL A 1 510 ? -7.629 13.152 15.308 1.00 67.62 510 VAL A CA 1
ATOM 4066 C C . VAL A 1 510 ? -7.152 14.600 15.406 1.00 67.62 510 VAL A C 1
ATOM 4068 O O . VAL A 1 510 ? -6.822 15.224 14.400 1.00 67.62 510 VAL A O 1
ATOM 4071 N N . ASP A 1 511 ? -7.211 15.198 16.595 1.00 66.19 511 ASP A N 1
ATOM 4072 C CA . ASP A 1 511 ? -6.670 16.534 16.852 1.00 66.19 511 ASP A CA 1
ATOM 4073 C C . ASP A 1 511 ? -5.153 16.433 17.088 1.00 66.19 511 ASP A C 1
ATOM 4075 O O . ASP A 1 511 ? -4.737 16.141 18.217 1.00 66.19 511 ASP A O 1
ATOM 4079 N N . PRO A 1 512 ? -4.290 16.685 16.080 1.00 55.69 512 PRO A N 1
ATOM 4080 C CA . PRO A 1 512 ? -2.857 16.493 16.261 1.00 55.69 512 PRO A CA 1
ATOM 4081 C C . PRO A 1 512 ? -2.254 17.572 17.169 1.00 55.69 512 PRO A C 1
ATOM 4083 O O . PRO A 1 512 ? -1.162 17.395 17.696 1.00 55.69 512 PRO A O 1
ATOM 4086 N N . ARG A 1 513 ? -2.944 18.708 17.364 1.00 59.41 513 ARG A N 1
ATOM 4087 C CA . ARG A 1 513 ? -2.387 19.884 18.048 1.00 59.41 513 ARG A CA 1
ATOM 4088 C C . ARG A 1 513 ? -2.589 19.859 19.558 1.00 59.41 513 ARG A C 1
ATOM 4090 O O . ARG A 1 513 ? -1.948 20.642 20.252 1.00 59.41 513 ARG A O 1
ATOM 4097 N N . ARG A 1 514 ? -3.489 19.018 20.078 1.00 58.19 514 ARG A N 1
ATOM 4098 C CA . ARG A 1 514 ? -3.868 19.045 21.505 1.00 58.19 514 ARG A CA 1
ATOM 4099 C C . ARG A 1 514 ? -3.858 17.684 22.199 1.00 58.19 514 ARG A C 1
ATOM 4101 O O . ARG A 1 514 ? -4.307 17.607 23.339 1.00 58.19 514 ARG A O 1
ATOM 4108 N N . GLY A 1 515 ? -3.406 16.616 21.533 1.00 66.00 515 GLY A N 1
ATOM 4109 C CA . GLY A 1 515 ? -3.423 15.262 22.107 1.00 66.00 515 GLY A CA 1
ATOM 4110 C C . GLY A 1 515 ? -4.825 14.802 22.531 1.00 66.00 515 GLY A C 1
ATOM 4111 O O . GLY A 1 515 ? -4.963 13.928 23.385 1.00 66.00 515 GLY A O 1
ATOM 4112 N N . ARG A 1 516 ? -5.882 15.423 21.983 1.00 72.38 516 ARG A N 1
ATOM 4113 C CA . ARG A 1 516 ? -7.265 15.072 22.310 1.00 72.38 516 ARG A CA 1
ATOM 4114 C C . ARG A 1 516 ? -7.596 13.753 21.621 1.00 72.38 516 ARG A C 1
ATOM 4116 O O . ARG A 1 516 ? -7.571 13.664 20.396 1.00 72.38 516 ARG A O 1
ATOM 4123 N N . LYS A 1 517 ? -7.954 12.754 22.428 1.00 83.31 517 LYS A N 1
ATOM 4124 C CA . LYS A 1 517 ? -8.375 11.408 22.013 1.00 83.31 517 LYS A CA 1
ATOM 4125 C C . LYS A 1 517 ? -9.790 11.465 21.423 1.00 83.31 517 LYS A C 1
ATOM 4127 O O . LYS A 1 517 ? -10.769 11.128 22.085 1.00 83.31 517 LYS A O 1
ATOM 4132 N N . ALA A 1 518 ? -9.903 12.012 20.214 1.00 87.88 518 ALA A N 1
ATOM 4133 C CA . ALA A 1 518 ? -11.169 12.133 19.502 1.00 87.88 518 ALA A CA 1
ATOM 4134 C C . ALA A 1 518 ? -11.608 10.786 18.913 1.00 87.88 518 ALA A C 1
ATOM 4136 O O . ALA A 1 518 ? -10.793 9.949 18.532 1.00 87.88 518 ALA A O 1
ATOM 4137 N N . TRP A 1 519 ? -12.918 10.590 18.819 1.00 90.62 519 TRP A N 1
ATOM 4138 C CA . TRP A 1 519 ? -13.524 9.477 18.120 1.00 90.62 519 TRP A CA 1
ATOM 4139 C C . TRP A 1 519 ? -13.261 9.604 16.621 1.00 90.62 519 TRP A C 1
ATOM 4141 O O . TRP A 1 519 ? -13.527 10.642 16.008 1.00 90.62 519 TRP A O 1
ATOM 4151 N N . VAL A 1 520 ? -12.786 8.504 16.051 1.00 88.75 520 VAL A N 1
ATOM 4152 C CA . VAL A 1 520 ? -12.583 8.303 14.620 1.00 88.75 520 VAL A CA 1
ATOM 4153 C C . VAL A 1 520 ? -13.345 7.063 14.178 1.00 88.75 520 VAL A C 1
ATOM 4155 O O . VAL A 1 520 ? -13.451 6.080 14.922 1.00 88.75 520 VAL A O 1
ATOM 4158 N N . GLY A 1 521 ? -13.899 7.113 12.973 1.00 89.50 521 GLY A N 1
ATOM 4159 C CA . GLY A 1 521 ? -14.686 6.020 12.418 1.00 89.50 521 GLY A CA 1
ATOM 4160 C C . GLY A 1 521 ? -15.702 6.459 11.380 1.00 89.50 521 GLY A C 1
ATOM 4161 O O . GLY A 1 521 ? -15.739 7.610 10.940 1.00 89.50 521 GLY A O 1
ATOM 4162 N N . VAL A 1 522 ? -16.542 5.505 10.991 1.00 90.38 522 VAL A N 1
ATOM 4163 C CA . VAL A 1 522 ? -17.635 5.716 10.043 1.00 90.38 522 VAL A CA 1
ATOM 4164 C C . VAL A 1 522 ? -18.961 5.614 10.787 1.00 90.38 522 VAL A C 1
ATOM 4166 O O . VAL A 1 522 ? -19.246 4.588 11.399 1.00 90.38 522 VAL A O 1
ATOM 4169 N N . LEU A 1 523 ? -19.774 6.670 10.739 1.00 93.06 523 LEU A N 1
ATOM 4170 C CA . LEU A 1 523 ? -21.133 6.670 11.284 1.00 93.06 523 LEU A CA 1
ATOM 4171 C C . LEU A 1 523 ? -22.143 6.478 10.165 1.00 93.06 523 LEU A C 1
ATOM 4173 O O . LEU A 1 523 ? -22.167 7.251 9.211 1.00 93.06 523 LEU A O 1
ATOM 4177 N N . ARG A 1 524 ? -23.030 5.496 10.311 1.00 94.62 524 ARG A N 1
ATOM 4178 C CA . ARG A 1 524 ? -24.217 5.384 9.463 1.00 94.62 524 ARG A CA 1
ATOM 4179 C C . ARG A 1 524 ? -25.315 6.282 10.026 1.00 94.62 524 ARG A C 1
ATOM 4181 O O . ARG A 1 524 ? -25.807 6.045 11.128 1.00 94.62 524 ARG A O 1
ATOM 4188 N N . ALA A 1 525 ? -25.705 7.303 9.275 1.00 93.31 525 ALA A N 1
ATOM 4189 C CA . ALA A 1 525 ? -26.807 8.175 9.642 1.00 93.31 525 ALA A CA 1
ATOM 4190 C C . ALA A 1 525 ? -28.152 7.527 9.294 1.00 93.31 525 ALA A C 1
ATOM 4192 O O . ALA A 1 525 ? -28.350 7.016 8.190 1.00 93.31 525 ALA A O 1
ATOM 4193 N N . LYS A 1 526 ? -29.091 7.568 10.243 1.00 92.50 526 LYS A N 1
ATOM 4194 C CA . LYS A 1 526 ? -30.496 7.235 9.988 1.00 92.50 526 LYS A CA 1
ATOM 4195 C C . LYS A 1 526 ? -31.138 8.390 9.227 1.00 92.50 526 LYS A C 1
ATOM 4197 O O . LYS A 1 526 ? -31.012 9.537 9.652 1.00 92.50 526 LYS A O 1
ATOM 4202 N N . ILE A 1 527 ? -31.828 8.097 8.133 1.00 90.00 527 ILE A N 1
ATOM 4203 C CA . ILE A 1 527 ? -32.563 9.111 7.376 1.00 90.00 527 ILE A CA 1
ATOM 4204 C C . ILE A 1 527 ? -33.967 9.227 7.968 1.00 90.00 527 ILE A C 1
ATOM 4206 O O . ILE A 1 527 ? -34.677 8.228 8.055 1.00 90.00 527 ILE A O 1
ATOM 4210 N N . SER A 1 528 ? -34.344 10.426 8.410 1.00 84.94 528 SER A N 1
ATOM 4211 C CA . SER A 1 528 ? -35.684 10.724 8.919 1.00 84.94 528 SER A CA 1
ATOM 4212 C C . SER A 1 528 ? -36.470 11.501 7.868 1.00 84.94 528 SER A C 1
ATOM 4214 O O . SER A 1 528 ? -35.992 12.524 7.369 1.00 84.94 528 SER A O 1
ATOM 4216 N N . LEU A 1 529 ? -37.666 11.022 7.522 1.00 80.38 529 LEU A N 1
ATOM 4217 C CA . LEU A 1 529 ? -38.534 11.689 6.556 1.00 80.38 529 LEU A CA 1
ATOM 4218 C C . LEU A 1 529 ? -39.265 12.850 7.232 1.00 80.38 529 LEU A C 1
ATOM 4220 O O . LEU A 1 529 ? -39.716 12.746 8.370 1.00 80.38 529 LEU A O 1
ATOM 4224 N N . ALA A 1 530 ? -39.449 13.960 6.513 1.00 69.50 530 ALA A N 1
ATOM 4225 C CA . ALA A 1 530 ? -40.137 15.140 7.044 1.00 69.50 530 ALA A CA 1
ATOM 4226 C C . ALA A 1 530 ? -41.558 14.837 7.570 1.00 69.50 530 ALA A C 1
ATOM 4228 O O . ALA A 1 530 ? -42.031 15.519 8.478 1.00 69.50 530 ALA A O 1
ATOM 4229 N N . LYS A 1 531 ? -42.212 13.787 7.048 1.00 68.06 531 LYS A N 1
ATOM 4230 C CA . LYS A 1 531 ? -43.537 13.316 7.488 1.00 68.06 531 LYS A CA 1
ATOM 4231 C C . LYS A 1 531 ? -43.559 12.776 8.925 1.00 68.06 531 LYS A C 1
ATOM 4233 O O . LYS A 1 531 ? -44.624 12.766 9.531 1.00 68.06 531 LYS A O 1
ATOM 4238 N N . ASP A 1 532 ? -42.407 12.411 9.486 1.00 62.78 532 ASP A N 1
ATOM 4239 C CA . ASP A 1 532 ? -42.285 11.903 10.859 1.00 62.78 532 ASP A CA 1
ATOM 4240 C C . ASP A 1 532 ? -42.067 13.022 11.896 1.00 62.78 532 ASP A C 1
ATOM 4242 O O . ASP A 1 532 ? -41.945 12.761 13.098 1.00 62.78 532 ASP A O 1
ATOM 4246 N N . ARG A 1 533 ? -42.033 14.296 11.472 1.00 59.31 533 ARG A N 1
ATOM 4247 C CA . ARG A 1 533 ? -41.981 15.429 12.403 1.00 59.31 533 ARG A CA 1
ATOM 4248 C C . ARG A 1 533 ? -43.312 15.551 13.146 1.00 59.31 533 ARG A C 1
ATOM 4250 O O . ARG A 1 533 ? -44.254 16.168 12.655 1.00 59.31 533 ARG A O 1
ATOM 4257 N N . LYS A 1 534 ? -43.357 15.081 14.398 1.00 57.44 534 LYS A N 1
ATOM 4258 C CA . LYS A 1 534 ? -44.242 15.719 15.384 1.00 57.44 534 LYS A CA 1
ATOM 4259 C C . LYS A 1 534 ? -43.808 17.188 15.484 1.00 57.44 534 LYS A C 1
ATOM 4261 O O . LYS A 1 534 ? -42.614 17.424 15.692 1.00 57.44 534 LYS A O 1
ATOM 4266 N N . PRO A 1 535 ? -44.710 18.168 15.301 1.00 55.19 535 PRO A N 1
ATOM 4267 C CA . PRO A 1 535 ? -44.360 19.571 15.466 1.00 55.19 535 PRO A CA 1
ATOM 4268 C C . PRO A 1 535 ? -43.738 19.753 16.851 1.00 55.19 535 PRO A C 1
ATOM 4270 O O . PRO A 1 535 ? -44.329 19.377 17.863 1.00 55.19 535 PRO A O 1
ATOM 4273 N N . SER A 1 536 ? -42.500 20.244 16.877 1.00 48.00 536 SER A N 1
ATOM 4274 C CA . SER A 1 536 ? -41.796 20.553 18.116 1.00 48.00 536 SER A CA 1
ATOM 4275 C C . SER A 1 536 ? -42.628 21.568 18.892 1.00 48.00 536 SER A C 1
ATOM 4277 O O . SER A 1 536 ? -42.840 22.676 18.411 1.00 48.00 536 SER A O 1
ATOM 4279 N N . THR A 1 537 ? -43.078 21.208 20.093 1.00 44.72 537 THR A N 1
ATOM 4280 C CA . THR A 1 537 ? -43.741 22.126 21.033 1.00 44.72 537 THR A CA 1
ATOM 4281 C C . THR A 1 537 ? -42.750 23.070 21.719 1.00 44.72 537 THR A C 1
ATOM 4283 O O . THR A 1 537 ? -43.101 23.709 22.706 1.00 44.72 537 THR A O 1
ATOM 4286 N N . ALA A 1 538 ? -41.501 23.146 21.245 1.00 43.75 538 ALA A N 1
ATOM 4287 C CA . ALA A 1 538 ? -40.561 24.152 21.710 1.00 43.75 538 ALA A CA 1
ATOM 4288 C C . ALA A 1 538 ? -41.096 25.533 21.318 1.00 43.75 538 ALA A C 1
ATOM 4290 O O . ALA A 1 538 ? -41.211 25.845 20.130 1.00 43.75 538 ALA A O 1
ATOM 4291 N N . SER A 1 539 ? -41.445 26.324 22.332 1.00 38.12 539 SER A N 1
ATOM 4292 C CA . SER A 1 539 ? -41.830 27.721 22.184 1.00 38.12 539 SER A CA 1
ATOM 4293 C C . SER A 1 539 ? -40.807 28.450 21.307 1.00 38.12 539 SER A C 1
ATOM 4295 O O . SER A 1 539 ? -39.605 28.188 21.440 1.00 38.12 539 SER A O 1
ATOM 4297 N N . PRO A 1 540 ? -41.251 29.337 20.399 1.00 45.94 540 PRO A N 1
ATOM 4298 C CA . PRO A 1 540 ? -40.330 30.150 19.619 1.00 45.94 540 PRO A CA 1
ATOM 4299 C C . PRO A 1 540 ? -39.369 30.876 20.573 1.00 45.94 540 PRO A C 1
ATOM 4301 O O . PRO A 1 540 ? -39.799 31.276 21.658 1.00 45.94 540 PRO A O 1
ATOM 4304 N N . PRO A 1 541 ? -38.081 31.022 20.212 1.00 41.66 541 PRO A N 1
ATOM 4305 C CA . PRO A 1 541 ? -37.152 31.794 21.024 1.00 41.66 541 PRO A CA 1
ATOM 4306 C C . PRO A 1 541 ? -37.746 33.188 21.242 1.00 41.66 541 PRO A C 1
ATOM 4308 O O . PRO A 1 541 ? -38.137 33.843 20.272 1.00 41.66 541 PRO A O 1
ATOM 4311 N N . GLU A 1 542 ? -37.869 33.597 22.510 1.00 42.28 542 GLU A N 1
ATOM 4312 C CA . GLU A 1 542 ? -38.293 34.950 22.871 1.00 42.28 542 GLU A CA 1
ATOM 4313 C C . GLU A 1 542 ? -37.468 35.949 22.063 1.00 42.28 542 GLU A C 1
ATOM 4315 O O . GLU A 1 542 ? -36.238 35.852 21.990 1.00 42.28 542 GLU A O 1
ATOM 4320 N N . ALA A 1 543 ? -38.166 36.874 21.402 1.00 42.22 543 ALA A N 1
ATOM 4321 C CA . ALA A 1 543 ? -37.519 37.945 20.669 1.00 42.22 543 ALA A CA 1
ATOM 4322 C C . ALA A 1 543 ? -36.549 38.669 21.620 1.00 42.22 543 ALA A C 1
ATOM 4324 O O . ALA A 1 543 ? -36.929 38.952 22.761 1.00 42.22 543 ALA A O 1
ATOM 4325 N N . PRO A 1 544 ? -35.306 38.953 21.193 1.00 47.09 544 PRO A N 1
ATOM 4326 C CA . PRO A 1 544 ? -34.370 39.678 22.035 1.00 47.09 544 PRO A CA 1
ATOM 4327 C C . PRO A 1 544 ? -35.001 41.017 22.446 1.00 47.09 544 PRO A C 1
ATOM 4329 O O . PRO A 1 544 ? -35.649 41.657 21.610 1.00 47.09 544 PRO A O 1
ATOM 4332 N N . PRO A 1 545 ? -34.851 41.441 23.713 1.00 45.22 545 PRO A N 1
ATOM 4333 C CA . PRO A 1 545 ? -35.467 42.666 24.192 1.00 45.22 545 PRO A CA 1
ATOM 4334 C C . PRO A 1 545 ? -34.975 43.844 23.350 1.00 45.22 545 PRO A C 1
ATOM 4336 O O . PRO A 1 545 ? -33.771 44.085 23.239 1.00 45.22 545 PRO A O 1
ATOM 4339 N N . CYS A 1 546 ? -35.916 44.566 22.740 1.00 43.59 546 CYS A N 1
ATOM 4340 C CA . CYS A 1 546 ? -35.636 45.854 22.127 1.00 43.59 546 CYS A CA 1
ATOM 4341 C C . CYS A 1 546 ? -35.083 46.782 23.213 1.00 43.59 546 CYS A C 1
ATOM 4343 O O . CYS A 1 546 ? -35.793 47.118 24.160 1.00 43.59 546 CYS A O 1
ATOM 4345 N N . LEU A 1 547 ? -33.816 47.170 23.080 1.00 50.16 547 LEU A N 1
ATOM 4346 C CA . LEU A 1 547 ? -33.228 48.255 23.859 1.00 50.16 547 LEU A CA 1
ATOM 4347 C C . LEU A 1 547 ? -33.992 49.547 23.527 1.00 50.16 547 LEU A C 1
ATOM 4349 O O . LEU A 1 547 ? -34.027 49.946 22.361 1.00 50.16 547 LEU A O 1
ATOM 4353 N N . GLN A 1 548 ? -34.631 50.142 24.538 1.00 50.97 548 GLN A N 1
ATOM 4354 C CA . GLN A 1 548 ? -35.107 51.528 24.513 1.00 50.97 548 GLN A CA 1
ATOM 4355 C C . GLN A 1 548 ? -33.999 52.473 24.960 1.00 50.97 548 GLN A C 1
ATOM 4357 O O . GLN A 1 548 ? -33.259 52.093 25.899 1.00 50.97 548 GLN A O 1
#

pLDDT: mean 84.84, std 17.32, range [28.42, 98.69]

Organism: NCBI:txid661478

Sequence (548 aa):
MRYAGWILCLLLLAVPRHASAIWYILHDSDPELAVSPIVVVGYWPKAKRIPHVHWVGKNAIDHSEVRTQLRVLKVLHGDIRAGLLPIRYDVGVSWNDQGTCLNSDSSTEEIGDVDDVTKPNIWFLKWGKSWDKRDPRRTLTVYSYRCIQSRRFIPYYEILRRPERDRMIGRLLESRDSKIVYRSLDYVCGPTLPWPFTSFRTKQELRPTPPQRPQFIGLMLRLGRVIDGRMLDCRPLATALFSNLSGQSAVPRLCDLLKDPQPEVQLIAAGYLVQLGNLSSLAGIEQVCHTAGTLNRSGATAGGDDERRWRESRFSCELIKAMERSQDLRYVPALIGFLEDDSFGGAVDEDIEMPTLYARDALDRLTGYRFPPDVESSLKAWRRVGSLAADQRNERLRSLLGDWRDPLQAVAVELGPVQPSPDFGTRTLGEIRVTNNSTQAVAIAKRPTSFSQRWEHGSSSGGFDSPDRVAEEPFITLRPGEATSFRAYLIPELFSGSGRAELYLKYLKVDPRRGRKAWVGVLRAKISLAKDRKPSTASPPEAPPCLQ

Foldseek 3Di:
DDDPPDDDDPPPPDDPPPDDPVPPQQPQDLLNLLPFQWKFWWFFQLFDKDKDFDDDPDDDTPWIKIKGWIQTDGTPHHPDDGGIFIEMEGQQFDDDSQQAQTFGNDPVTDGEQDGGRRDTWMARWDFDDDPPPVGRDTGTYDYHSNRTHHPVCPVVSVLSNDPCSLVCLLVQLPDPDLVSNQVSLVVNCFQAQFPPCNVVPPPSNCTDHPPDDDPCPSNLVSLVCSLVDPSLVNNLSSLRVNCVVCPPVCLVVLLVQLPPPQLSSNLSSLLSCLLSVPPVSLVSLLVSLLVLQVVLLPDDPPDDCLVVLVSSLLSLLSSLVSNLVSLDLSCLLSLLSQLNQLRPQQDDDPDRSTSNVSSQVSNCSSQVARAASDSVQSNVLCVVQVPDDRVSSRVSCCVRGNHDPDQKAKAKEFDDDWDQDPVPGTWTKIKIKMWGQTQAKAKAFLAFSWKKKDDPPDIDTWDFPDPDDDPPDRMDIHHHGRMHIGMTTHHCRLQVPPPGIWMKGFRSDDDSPPPDRHDGDIHIYHYDHPVPDPPPPPDDPPDDDDDD